Protein 1PIE (pdb70)

Radius of gyration: 21.14 Å; Cα contacts (8 Å, |Δi|>4): 834; chains: 1; bounding box: 65×51×49 Å

Sequence (388 aa):
TVLSALTEKFAEVFGDTKEVEYFFSPGRINLIGEHTDYNGGYVFPASITIGTTGLARLREDKKVKLYSENFPKLGVIEFDLDEVEKKDGELWSNYVKGMIVMLKGAGYEIDKGFELLIKGEIPTASGLSSSASLELLVGVVLDDLFNLNVPRLELVQLGQKTENDYIGVNSGILDQFAIGFGEVKKAIELDCNTLKYEMVPVELRDYDIVIMNTNKPRALTESKYNERFAETREALKRMQTRLDIQSLGELSNEEFDANTDLIGDETLIKRARHAVYENNRTKIAQKAFVAGNLTKFGELLNASHASLKDDYEVTGLELDTLAETAQKQAGVLGARMTGAGFGGCAIALVAHDNVSAFRKAVGQVYEEVVGYPASFYVAQIGSGSTKL

Organism: Lactococcus lactis subsp. lactis (strain IL1403) (NCBI:txid272623)

Foldseek 3Di:
DVVVVVQVVCCVLPNDQPPKFKWWFFFKWWLAQPPQQLQQFKTKMFTFPFAKMKIKAFDPAQKEWEDEPVCCVVRIDMDGVPCLQPDDPLDPCVLVSQLSVLCVVVVDDDHHYMYMYMYGRDDPFQLRDHQLRSNLRSLQVSCPRSVNVDDLVSSQVSSVCCVCVRSNADDGSVGSCNQSFFAFQWIWTARSNPRDIDTHGQDQDQWFKKKKALPDDDDPPDVLVVVLSVLQVLQQVLCVVVDDDPGLQVDALVRLVVPLVSPPDPLSSLSSSLNHVRRVLSVVLVVCSVVVVLQVNQVSQQVNAVSCVPRSNFADPSQCLQQVQLQVDDQWSGKGAIHRHNGRMIITTGRNVCVVVSQVSSQVSSCVRVVDGMDMDTTGGRGHIHRD

Nearest PDB structures (foldseek):
  1pie-assembly1_A  TM=1.003E+00  e=3.499E-80  Lactococcus lactis
  2dej-assembly1_A  TM=9.533E-01  e=2.138E-37  Pyrococcus horikoshii
  6q8z-assembly2_B  TM=9.290E-01  e=1.355E-34  Homo sapiens
  6zgz-assembly1_A  TM=9.356E-01  e=1.164E-33  Homo sapiens
  2a2d-assembly1_A  TM=8.570E-01  e=1.349E-29  Homo sapiens

Secondary structure (DSSP, 8-state):
-HHHHHHHHHHHHHS---S-EEEEEEEEEEEE--S-TTTT-EEEEEEEEEEEEEEEEE-SSSEEEEEETT-GGG--EEEETT-TTS--TT-THHHHHHHHHHHHHTT----S-EEEEEEE-S-TTSSS-HHHHHHHHHHHHHHHHTT----HHHHHHHHHHIIIIII-----SHHHHHHHH-BTTEEEEEETTT--EEEEE---TTEEEEEEE------TT-HHHHHHHHHHHHHHHHHHHH---SSGGG--HHHHHHTGGGT--HHHHHHHHHHHHHHHHHHHHHHHHHHT-HHHHHHHHHHHHHHHHHTS----HHHHHHHHHHHHSTTEEEEEE-SS-SSSEEEEEEEGGGHHHHHHHHHHHHHHHHSS--EEEE--B---SB--

CATH classification: 3.30.230.10 (+1 more: 3.30.70.890)

Structure (mmCIF, N/CA/C/O backbone):
data_1PIE
#
_entry.id   1PIE
#
_cell.length_a   143.400
_cell.length_b   143.400
_cell.length_c   143.400
_cell.angle_alpha   90.00
_cell.angle_beta   90.00
_cell.angle_gamma   90.00
#
_symmetry.space_group_name_H-M   'I 2 3'
#
loop_
_entity.id
_entity.type
_entity.pdbx_description
1 polymer Galactokinase
2 non-polymer alpha-D-galactopyranose
3 non-polymer 'PHOSPHATE ION'
4 water water
#
loop_
_atom_site.group_PDB
_atom_site.id
_atom_site.type_symbol
_atom_site.label_atom_id
_atom_site.label_alt_id
_atom_site.label_comp_id
_atom_site.label_asym_id
_atom_site.label_entity_id
_atom_site.label_seq_id
_atom_site.pdbx_PDB_ins_code
_atom_site.Cartn_x
_atom_site.Cartn_y
_atom_site.Cartn_z
_atom_site.occupancy
_atom_site.B_iso_or_equiv
_atom_site.auth_seq_id
_atom_site.auth_comp_id
_atom_site.auth_asym_id
_atom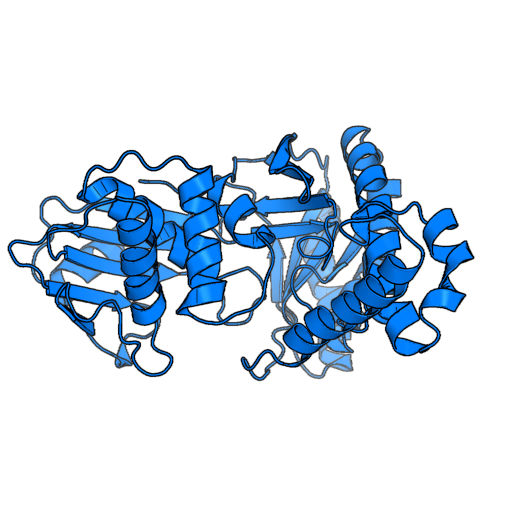_site.auth_atom_id
_atom_site.pdbx_PDB_model_num
ATOM 1 N N . THR A 1 29 ? 84.874 28.044 58.742 1.00 76.86 9 THR A N 1
ATOM 2 C CA . THR A 1 29 ? 84.741 26.782 59.453 1.00 85.74 9 THR A CA 1
ATOM 3 C C . THR A 1 29 ? 85.522 26.853 60.746 1.00 100.00 9 THR A C 1
ATOM 4 O O . THR A 1 29 ? 85.007 27.154 61.826 1.00 93.98 9 THR A O 1
ATOM 8 N N . VAL A 1 30 ? 86.806 26.588 60.598 1.00 100.00 10 VAL A N 1
ATOM 9 C CA . VAL A 1 30 ? 87.705 26.635 61.724 1.00 97.75 10 VAL A CA 1
ATOM 10 C C . VAL A 1 30 ? 87.301 27.736 62.673 1.00 75.33 10 VAL A C 1
ATOM 11 O O . VAL A 1 30 ? 87.220 27.546 63.878 1.00 59.26 10 VAL A O 1
ATOM 15 N N . LEU A 1 31 ? 87.088 28.920 62.120 1.00 45.09 11 LEU A N 1
ATOM 16 C CA . LEU A 1 31 ? 86.714 30.002 62.987 1.00 52.44 11 LEU A CA 1
ATOM 17 C C . LEU A 1 31 ? 85.459 29.654 63.724 1.00 55.67 11 LEU A C 1
ATOM 18 O O . LEU A 1 31 ? 85.371 29.701 64.948 1.00 56.98 11 LEU A O 1
ATOM 23 N N . SER A 1 32 ? 84.482 29.277 62.945 1.00 62.17 12 SER A N 1
ATOM 24 C CA . SER A 1 32 ? 83.245 28.884 63.529 1.00 65.40 12 SER A CA 1
ATOM 25 C C . SER A 1 32 ? 83.595 28.054 64.724 1.00 60.40 12 SER A C 1
ATOM 26 O O . SER A 1 32 ? 83.085 28.246 65.825 1.00 46.49 12 SER A O 1
ATOM 29 N N . ALA A 1 33 ? 84.491 27.112 64.475 1.00 69.80 13 ALA A N 1
ATOM 30 C CA . ALA A 1 33 ? 84.916 26.250 65.560 1.00 75.74 13 ALA A CA 1
ATOM 31 C C . ALA A 1 33 ? 85.441 27.112 66.718 1.00 75.58 13 ALA A C 1
ATOM 32 O O . ALA A 1 33 ? 84.895 27.135 67.813 1.00 62.29 13 ALA A O 1
ATOM 34 N N . LEU A 1 34 ? 86.495 27.860 66.438 1.00 72.05 14 LEU A N 1
ATOM 35 C CA . LEU A 1 34 ? 87.121 28.737 67.386 1.00 61.81 14 LEU A CA 1
ATOM 36 C C . LEU A 1 34 ? 86.130 29.611 68.065 1.00 47.34 14 LEU A C 1
ATOM 37 O O . LEU A 1 34 ? 86.112 29.752 69.291 1.00 46.16 14 LEU A O 1
ATOM 42 N N . THR A 1 35 ? 85.376 30.234 67.194 1.00 47.61 15 THR A N 1
ATOM 43 C CA . THR A 1 35 ? 84.317 31.154 67.531 1.00 55.73 15 THR A CA 1
ATOM 44 C C . THR A 1 35 ? 83.363 30.573 68.593 1.00 74.81 15 THR A C 1
ATOM 45 O O . THR A 1 35 ? 83.042 31.175 69.620 1.00 62.60 15 THR A O 1
ATOM 49 N N . GLU A 1 36 ? 82.892 29.365 68.328 1.00 82.11 16 GLU A N 1
ATOM 50 C CA . GLU A 1 36 ? 81.977 28.720 69.240 1.00 85.78 16 GLU A CA 1
ATOM 51 C C . GLU A 1 36 ? 82.699 28.222 70.463 1.00 94.34 16 GLU A C 1
ATOM 52 O O . GLU A 1 36 ? 82.086 27.928 71.483 1.00 96.37 16 GLU A O 1
ATOM 54 N N . LYS A 1 37 ? 84.007 28.112 70.330 1.00 100.00 17 LYS A N 1
ATOM 55 C CA . LYS A 1 37 ? 84.846 27.612 71.409 1.00 99.96 17 LYS A CA 1
ATOM 56 C C . LYS A 1 37 ? 85.179 28.690 72.408 1.00 76.25 17 LYS A C 1
ATOM 57 O O . LYS A 1 37 ? 85.671 28.391 73.493 1.00 48.23 17 LYS A O 1
ATOM 59 N N . PHE A 1 38 ? 84.889 29.917 71.976 1.00 75.35 18 PHE A N 1
ATOM 60 C CA . PHE A 1 38 ? 85.114 31.135 72.713 1.00 74.17 18 PHE A CA 1
ATOM 61 C C . PHE A 1 38 ? 84.007 31.459 73.713 1.00 81.25 18 PHE A C 1
ATOM 62 O O . PHE A 1 38 ? 84.215 31.815 74.886 1.00 58.17 18 PHE A O 1
ATOM 70 N N . ALA A 1 39 ? 82.782 31.384 73.237 1.00 94.47 19 ALA A N 1
ATOM 71 C CA . ALA A 1 39 ? 81.733 31.655 74.172 1.00 84.53 19 ALA A CA 1
ATOM 72 C C . ALA A 1 39 ? 81.880 30.623 75.272 1.00 70.49 19 ALA A C 1
ATOM 73 O O . ALA A 1 39 ? 81.974 30.949 76.433 1.00 66.67 19 ALA A O 1
ATOM 75 N N . GLU A 1 40 ? 81.990 29.353 74.909 1.00 83.63 20 GLU A N 1
ATOM 76 C CA . GLU A 1 40 ? 82.164 28.330 75.938 1.00 88.42 20 GLU A CA 1
ATOM 77 C C . GLU A 1 40 ? 83.145 28.779 77.019 1.00 100.00 20 GLU A C 1
ATOM 78 O O . GLU A 1 40 ? 82.742 29.198 78.107 1.00 100.00 20 GLU A O 1
ATOM 80 N N . VAL A 1 41 ? 84.435 28.702 76.690 1.00 100.00 21 VAL A N 1
ATOM 81 C CA . VAL A 1 41 ? 85.535 29.068 77.581 1.00 82.57 21 VAL A CA 1
ATOM 82 C C . VAL A 1 41 ? 85.351 30.432 78.259 1.00 78.68 21 VAL A C 1
ATOM 83 O O . VAL A 1 41 ? 85.478 30.564 79.490 1.00 88.42 21 VAL A O 1
ATOM 87 N N . PHE A 1 42 ? 84.988 31.435 77.438 1.00 48.64 22 PHE A N 1
ATOM 88 C CA . PHE A 1 42 ? 84.871 32.809 77.869 1.00 64.74 22 PHE A CA 1
ATOM 89 C C . PHE A 1 42 ? 83.508 33.360 78.093 1.00 77.78 22 PHE A C 1
ATOM 90 O O . PHE A 1 42 ? 83.373 34.498 78.518 1.00 93.54 22 PHE A O 1
ATOM 98 N N . GLY A 1 43 ? 82.498 32.588 77.799 1.00 88.06 23 GLY A N 1
ATOM 99 C CA . GLY A 1 43 ? 81.139 33.053 77.998 1.00 91.08 23 GLY A CA 1
ATOM 100 C C . GLY A 1 43 ? 80.515 33.580 76.732 1.00 91.94 23 GLY A C 1
ATOM 101 O O . GLY A 1 43 ? 79.876 32.847 75.976 1.00 99.66 23 GLY A O 1
ATOM 102 N N . ASP A 1 44 ? 80.682 34.868 76.515 1.00 72.80 24 ASP A N 1
ATOM 103 C CA . ASP A 1 44 ? 80.099 35.438 75.332 1.00 73.31 24 ASP A CA 1
ATOM 104 C C . ASP A 1 44 ? 81.058 35.357 74.149 1.00 71.35 24 ASP A C 1
ATOM 105 O O . ASP A 1 44 ? 81.924 34.468 74.137 1.00 57.82 24 ASP A O 1
ATOM 110 N N . THR A 1 45 ? 80.833 36.264 73.187 1.00 84.25 25 THR A N 1
ATOM 111 C CA . THR A 1 45 ? 81.556 36.523 71.952 1.00 87.17 25 THR A CA 1
ATOM 112 C C . THR A 1 45 ? 81.166 37.904 71.412 1.00 84.73 25 THR A C 1
ATOM 113 O O . THR A 1 45 ? 80.624 38.025 70.319 1.00 100.00 25 THR A O 1
ATOM 117 N N . LYS A 1 46 ? 81.408 38.976 72.155 1.00 58.87 26 LYS A N 1
ATOM 118 C CA . LYS A 1 46 ? 81.004 40.262 71.621 1.00 64.22 26 LYS A CA 1
ATOM 119 C C . LYS A 1 46 ? 82.175 41.155 71.371 1.00 63.67 26 LYS A C 1
ATOM 120 O O . LYS A 1 46 ? 82.995 41.212 72.274 1.00 55.16 26 LYS A O 1
ATOM 122 N N . GLU A 1 47 ? 82.217 41.813 70.176 1.00 75.80 27 GLU A N 1
ATOM 123 C CA . GLU A 1 47 ? 83.273 42.765 69.755 1.00 79.01 27 GLU A CA 1
ATOM 124 C C . GLU A 1 47 ? 84.646 42.109 69.490 1.00 85.50 27 GLU A C 1
ATOM 125 O O . GLU A 1 47 ? 85.730 42.731 69.358 1.00 55.43 27 GLU A O 1
ATOM 131 N N . VAL A 1 48 ? 84.562 40.791 69.463 1.00 73.24 28 VAL A N 1
ATOM 132 C CA . VAL A 1 48 ? 85.692 39.935 69.283 1.00 50.73 28 VAL A CA 1
ATOM 133 C C . VAL A 1 48 ? 86.341 40.105 67.932 1.00 63.10 28 VAL A C 1
ATOM 134 O O . VAL A 1 48 ? 85.741 40.412 66.891 1.00 73.13 28 VAL A O 1
ATOM 138 N N . GLU A 1 49 ? 87.625 39.879 67.975 1.00 63.98 29 GLU A N 1
ATOM 139 C CA . GLU A 1 49 ? 88.413 39.996 66.800 1.00 41.43 29 GLU A CA 1
ATOM 140 C C . GLU A 1 49 ? 89.271 38.777 66.542 1.00 60.32 29 GLU A C 1
ATOM 141 O O . GLU A 1 49 ? 89.764 38.046 67.431 1.00 50.63 29 GLU A O 1
ATOM 147 N N . TYR A 1 50 ? 89.366 38.556 65.249 1.00 65.93 30 TYR A N 1
ATOM 148 C CA . TYR A 1 50 ? 90.073 37.438 64.691 1.00 57.20 30 TYR A CA 1
ATOM 149 C C . TYR A 1 50 ? 91.447 37.800 64.158 1.00 72.98 30 TYR A C 1
ATOM 150 O O . TYR A 1 50 ? 91.609 38.761 63.405 1.00 58.30 30 TYR A O 1
ATOM 159 N N . PHE A 1 51 ? 92.454 37.001 64.520 1.00 68.47 31 PHE A N 1
ATOM 160 C CA . PHE A 1 51 ? 93.798 37.251 64.024 1.00 36.97 31 PHE A CA 1
ATOM 161 C C . PHE A 1 51 ? 94.461 35.941 63.610 1.00 43.47 31 PHE A C 1
ATOM 162 O O . PHE A 1 51 ? 94.043 34.820 63.994 1.00 43.69 31 PHE A O 1
ATOM 170 N N . PHE A 1 52 ? 95.536 36.108 62.840 1.00 42.28 32 PHE A N 1
ATOM 171 C CA . PHE A 1 52 ? 96.330 34.987 62.391 1.00 37.89 32 PHE A CA 1
ATOM 172 C C . PHE A 1 52 ? 97.800 35.348 62.213 1.00 42.56 32 PHE A C 1
ATOM 173 O O . PHE A 1 52 ? 98.182 36.397 61.704 1.00 34.90 32 PHE A O 1
ATOM 181 N N . SER A 1 53 ? 98.641 34.431 62.615 1.00 43.03 33 SER A N 1
ATOM 182 C CA . SER A 1 53 ? 100.059 34.652 62.531 1.00 32.97 33 SER A CA 1
ATOM 183 C C . SER A 1 53 ? 100.634 33.319 62.159 1.00 24.78 33 SER A C 1
ATOM 184 O O . SER A 1 53 ? 100.453 32.290 62.833 1.00 42.46 33 SER A O 1
ATOM 187 N N . PRO A 1 54 ? 101.281 33.345 61.043 1.00 27.51 34 PRO A N 1
ATOM 188 C CA . PRO A 1 54 ? 101.873 32.141 60.450 1.00 33.58 34 PRO A CA 1
ATOM 189 C C . PRO A 1 54 ? 103.207 31.681 61.057 1.00 48.83 34 PRO A C 1
ATOM 190 O O . PRO A 1 54 ? 103.775 32.272 61.986 1.00 41.25 34 PRO A O 1
ATOM 194 N N . GLY A 1 55 ? 103.687 30.594 60.454 1.00 46.30 35 GLY A N 1
ATOM 195 C CA . GLY A 1 55 ? 104.934 29.894 60.712 1.00 30.21 35 GLY A CA 1
ATOM 196 C C . GLY A 1 55 ? 105.844 30.222 59.537 1.00 36.76 35 GLY A C 1
ATOM 197 O O . GLY A 1 55 ? 105.497 31.038 58.697 1.00 29.72 35 GLY A O 1
ATOM 198 N N . ARG A 1 56 ? 107.010 29.633 59.435 1.00 32.51 36 ARG A N 1
ATOM 199 C CA . ARG A 1 56 ? 107.864 30.021 58.338 1.00 26.64 36 ARG A CA 1
ATOM 200 C C . ARG A 1 56 ? 108.852 28.948 58.011 1.00 39.26 36 ARG A C 1
ATOM 201 O O . ARG A 1 56 ? 109.117 28.044 58.795 1.00 31.69 36 ARG A O 1
ATOM 209 N N . ILE A 1 57 ? 109.438 29.085 56.855 1.00 29.58 37 ILE A N 1
ATOM 210 C CA . ILE A 1 57 ? 110.490 28.204 56.455 1.00 24.24 37 ILE A CA 1
ATOM 211 C C . ILE A 1 57 ? 111.588 29.119 55.968 1.00 32.57 37 ILE A C 1
ATOM 212 O O . ILE A 1 57 ? 111.270 30.237 55.533 1.00 26.76 37 ILE A O 1
ATOM 217 N N . ASN A 1 58 ? 112.829 28.637 56.004 1.00 23.19 38 ASN A N 1
ATOM 218 C CA . ASN A 1 58 ? 113.961 29.382 55.477 1.00 24.86 38 ASN A CA 1
ATOM 219 C C . ASN A 1 58 ? 114.460 28.680 54.270 1.00 32.85 38 ASN A C 1
ATOM 220 O O . ASN A 1 58 ? 114.895 27.558 54.368 1.00 24.52 38 ASN A O 1
ATOM 225 N N . LEU A 1 59 ? 114.431 29.323 53.147 1.00 26.02 39 LEU A N 1
ATOM 226 C CA . LEU A 1 59 ? 114.853 28.607 51.980 1.00 25.93 39 LEU A CA 1
ATOM 227 C C . LEU A 1 59 ? 116.309 28.381 52.061 1.00 21.89 39 LEU A C 1
ATOM 228 O O . LEU A 1 59 ? 116.855 27.334 51.685 1.00 23.94 39 LEU A O 1
ATOM 233 N N . ILE A 1 60 ? 116.965 29.398 52.550 1.00 26.46 40 ILE A N 1
ATOM 234 C CA . ILE A 1 60 ? 118.404 29.248 52.622 1.00 29.17 40 ILE A CA 1
ATOM 235 C C . ILE A 1 60 ? 118.927 30.304 53.537 1.00 37.13 40 ILE A C 1
ATOM 236 O O . ILE A 1 60 ? 118.175 31.247 53.799 1.00 38.18 40 ILE A O 1
ATOM 241 N N . GLY A 1 61 ? 120.188 30.108 53.952 1.00 35.06 41 GLY A N 1
ATOM 242 C CA . GLY A 1 61 ? 120.907 30.990 54.871 1.00 39.36 41 GLY A CA 1
ATOM 243 C C . GLY A 1 61 ? 120.603 30.691 56.357 1.00 35.41 41 GLY A C 1
ATOM 244 O O . GLY A 1 61 ? 119.858 31.433 56.998 1.00 21.26 41 GLY A O 1
ATOM 245 N N . GLU A 1 62 ? 121.176 29.593 56.870 1.00 29.21 42 GLU A N 1
ATOM 246 C CA . GLU A 1 62 ? 120.968 29.059 58.210 1.00 31.79 42 GLU A CA 1
ATOM 247 C C . GLU A 1 62 ? 122.135 29.340 59.156 1.00 32.70 42 GLU A C 1
ATOM 248 O O . GLU A 1 62 ? 123.305 29.055 58.823 1.00 23.10 42 GLU A O 1
ATOM 254 N N . HIS A 1 63 ? 121.759 29.879 60.332 1.00 23.80 43 HIS A N 1
ATOM 255 C CA . HIS A 1 63 ? 122.650 30.268 61.417 1.00 27.81 43 HIS A CA 1
ATOM 256 C C . HIS A 1 63 ? 123.549 31.402 60.999 1.00 36.26 43 HIS A C 1
ATOM 257 O O . HIS A 1 63 ? 124.692 31.508 61.450 1.00 32.59 43 HIS A O 1
ATOM 264 N N . THR A 1 64 ? 123.006 32.239 60.117 1.00 34.10 44 THR A N 1
ATOM 265 C CA . THR A 1 64 ? 123.704 33.426 59.592 1.00 36.66 44 THR A CA 1
ATOM 266 C C . THR A 1 64 ? 123.172 34.693 60.275 1.00 27.00 44 THR A C 1
ATOM 267 O O . THR A 1 64 ? 123.851 35.690 60.481 1.00 26.18 44 THR A O 1
ATOM 271 N N . ASP A 1 65 ? 121.890 34.622 60.623 1.00 20.43 45 ASP A N 1
ATOM 272 C CA . ASP A 1 65 ? 121.150 35.746 61.171 1.00 28.51 45 ASP A CA 1
ATOM 273 C C . ASP A 1 65 ? 121.822 36.368 62.335 1.00 35.41 45 ASP A C 1
ATOM 274 O O . ASP A 1 65 ? 121.727 37.565 62.532 1.00 42.29 45 ASP A O 1
ATOM 279 N N . TYR A 1 66 ? 122.431 35.520 63.110 1.00 26.05 46 TYR A N 1
ATOM 280 C CA . TYR A 1 66 ? 123.103 36.011 64.255 1.00 40.52 46 TYR A CA 1
ATOM 281 C C . TYR A 1 66 ? 124.604 36.048 63.959 1.00 52.84 46 TYR A C 1
ATOM 282 O O . TYR A 1 66 ? 125.439 36.210 64.834 1.00 50.16 46 TYR A O 1
ATOM 291 N N . ASN A 1 67 ? 124.942 35.934 62.691 1.00 30.30 47 ASN A N 1
ATOM 292 C CA . ASN A 1 67 ? 126.328 36.042 62.309 1.00 25.83 47 ASN A CA 1
ATOM 293 C C . ASN A 1 67 ? 126.485 37.104 61.246 1.00 35.72 47 ASN A C 1
ATOM 294 O O . ASN A 1 67 ? 127.399 37.073 60.439 1.00 28.75 47 ASN A O 1
ATOM 299 N N . GLY A 1 68 ? 125.562 38.056 61.266 1.00 27.52 48 GLY A N 1
ATOM 300 C CA . GLY A 1 68 ? 125.536 39.175 60.345 1.00 21.55 48 GLY A CA 1
ATOM 301 C C . GLY A 1 68 ? 125.301 38.871 58.862 1.00 43.83 48 GLY A C 1
ATOM 302 O O . GLY A 1 68 ? 125.630 39.694 57.998 1.00 31.99 48 GLY A O 1
ATOM 303 N N . GLY A 1 69 ? 124.731 37.708 58.568 1.00 34.75 49 GLY A N 1
ATOM 304 C CA . GLY A 1 69 ? 124.490 37.259 57.196 1.00 25.69 49 GLY A CA 1
ATOM 305 C C . GLY A 1 69 ? 123.089 37.498 56.613 1.00 31.14 49 GLY A C 1
ATOM 306 O O . GLY A 1 69 ? 122.146 38.097 57.172 1.00 25.79 49 GLY A O 1
ATOM 307 N N . TYR A 1 70 ? 122.969 37.006 55.401 1.00 29.05 50 TYR A N 1
ATOM 308 C CA . TYR A 1 70 ? 121.731 37.094 54.663 1.00 45.18 50 TYR A CA 1
ATOM 309 C C . TYR A 1 70 ? 120.892 35.849 54.893 1.00 57.29 50 TYR A C 1
ATOM 310 O O . TYR A 1 70 ? 121.417 34.741 55.166 1.00 23.87 50 TYR A O 1
ATOM 319 N N . VAL A 1 71 ? 119.588 36.021 54.742 1.00 41.66 51 VAL A N 1
ATOM 320 C CA . VAL A 1 71 ? 118.681 34.897 54.908 1.00 39.06 51 VAL A CA 1
ATOM 321 C C . VAL A 1 71 ? 117.612 34.964 53.842 1.00 52.82 51 VAL A C 1
ATOM 322 O O . VAL A 1 71 ? 117.367 36.067 53.362 1.00 30.53 51 VAL A O 1
ATOM 326 N N . PHE A 1 72 ? 116.978 33.816 53.503 1.00 42.77 52 PHE A N 1
ATOM 327 C CA . PHE A 1 72 ? 115.973 33.706 52.445 1.00 29.08 52 PHE A CA 1
ATOM 328 C C . PHE A 1 72 ? 114.789 32.825 52.832 1.00 28.01 52 PHE A C 1
ATOM 329 O O . PHE A 1 72 ? 114.575 31.704 52.396 1.00 40.02 52 PHE A O 1
ATOM 337 N N . PRO A 1 73 ? 114.040 33.356 53.709 1.00 23.43 53 PRO A N 1
ATOM 338 C CA . PRO A 1 73 ? 112.926 32.658 54.306 1.00 28.16 53 PRO A CA 1
ATOM 339 C C . PRO A 1 73 ? 111.598 33.018 53.676 1.00 45.93 53 PRO A C 1
ATOM 340 O O . PRO A 1 73 ? 111.470 33.974 52.932 1.00 35.15 53 PRO A O 1
ATOM 344 N N . ALA A 1 74 ? 110.571 32.310 54.087 1.00 26.67 54 ALA A N 1
ATOM 345 C CA . ALA A 1 74 ? 109.237 32.583 53.616 1.00 38.90 54 ALA A CA 1
ATOM 346 C C . ALA A 1 74 ? 108.242 32.143 54.660 1.00 43.58 54 ALA A C 1
ATOM 347 O O . ALA A 1 74 ? 108.445 31.144 55.383 1.00 42.99 54 ALA A O 1
ATOM 349 N N . SER A 1 75 ? 107.161 32.892 54.732 1.00 30.28 55 SER A N 1
ATOM 350 C CA . SER A 1 75 ? 106.097 32.528 55.644 1.00 36.94 55 SER A CA 1
ATOM 351 C C . SER A 1 75 ? 105.203 31.422 55.016 1.00 47.91 55 SER A C 1
ATOM 352 O O . SER A 1 75 ? 104.920 31.520 53.835 1.00 48.87 55 SER A O 1
ATOM 355 N N . ILE A 1 76 ? 104.793 30.350 55.751 1.00 44.19 56 ILE A N 1
ATOM 356 C CA . ILE A 1 76 ? 103.881 29.306 55.228 1.00 35.95 56 ILE A CA 1
ATOM 357 C C . ILE A 1 76 ? 102.443 29.551 55.754 1.00 53.25 56 ILE A C 1
ATOM 358 O O . ILE A 1 76 ? 102.182 30.464 56.550 1.00 37.46 56 ILE A O 1
ATOM 363 N N . THR A 1 77 ? 101.484 28.738 55.334 1.00 34.05 57 THR A N 1
ATOM 364 C CA . THR A 1 77 ? 100.102 28.956 55.718 1.00 40.51 57 THR A CA 1
ATOM 365 C C . THR A 1 77 ? 99.745 28.487 57.105 1.00 49.08 57 THR A C 1
ATOM 366 O O . THR A 1 77 ? 98.838 29.033 57.758 1.00 43.47 57 THR A O 1
ATOM 370 N N . ILE A 1 78 ? 100.458 27.461 57.528 1.00 38.01 58 ILE A N 1
ATOM 371 C CA . ILE A 1 78 ? 100.284 26.858 58.848 1.00 36.81 58 ILE A CA 1
ATOM 372 C C . ILE A 1 78 ? 100.652 27.926 59.859 1.00 24.09 58 ILE A C 1
ATOM 373 O O . ILE A 1 78 ? 101.759 28.411 59.811 1.00 47.28 58 ILE A O 1
ATOM 378 N N . GLY A 1 79 ? 99.793 28.276 60.788 1.00 32.41 59 GLY A N 1
ATOM 379 C CA . GLY A 1 79 ? 100.205 29.270 61.705 1.00 20.24 59 GLY A CA 1
ATOM 380 C C . GLY A 1 79 ? 99.406 29.209 62.937 1.00 28.67 59 GLY A C 1
ATOM 381 O O . GLY A 1 79 ? 98.932 28.165 63.331 1.00 29.18 59 GLY A O 1
ATOM 382 N N . THR A 1 80 ? 99.249 30.380 63.495 1.00 30.90 60 THR A N 1
ATOM 383 C CA . THR A 1 80 ? 98.562 30.527 64.723 1.00 32.88 60 THR A CA 1
ATOM 384 C C . THR A 1 80 ? 97.431 31.496 64.647 1.00 38.53 60 THR A C 1
ATOM 385 O O . THR A 1 80 ? 97.546 32.611 64.161 1.00 41.62 60 THR A O 1
ATOM 389 N N . THR A 1 81 ? 96.315 31.072 65.185 1.00 29.58 61 THR A N 1
ATOM 390 C CA . THR A 1 81 ? 95.186 31.933 65.075 1.00 33.73 61 THR A CA 1
ATOM 391 C C . THR A 1 81 ? 94.621 32.413 66.381 1.00 47.37 61 THR A C 1
ATOM 392 O O . THR A 1 81 ? 94.498 31.676 67.377 1.00 44.02 61 THR A O 1
ATOM 396 N N . GLY A 1 82 ? 94.189 33.654 66.374 1.00 40.60 62 GLY A N 1
ATOM 397 C CA . GLY A 1 82 ? 93.655 34.099 67.627 1.00 42.17 62 GLY A CA 1
ATOM 398 C C . GLY A 1 82 ? 92.389 34.934 67.629 1.00 52.91 62 GLY A C 1
ATOM 399 O O . GLY A 1 82 ? 92.164 35.896 66.894 1.00 44.11 62 GLY A O 1
ATOM 400 N N . LEU A 1 83 ? 91.578 34.548 68.575 1.00 52.99 63 LEU A N 1
ATOM 401 C CA . LEU A 1 83 ? 90.346 35.197 68.843 1.00 52.50 63 LEU A CA 1
ATOM 402 C C . LEU A 1 83 ? 90.626 35.878 70.141 1.00 57.42 63 LEU A C 1
ATOM 403 O O . LEU A 1 83 ? 91.081 35.179 71.079 1.00 46.27 63 LEU A O 1
ATOM 408 N N . ALA A 1 84 ? 90.336 37.197 70.170 1.00 45.40 64 ALA A N 1
ATOM 409 C CA . ALA A 1 84 ? 90.527 38.002 71.364 1.00 52.67 64 ALA A CA 1
ATOM 410 C C . ALA A 1 84 ? 89.781 39.327 71.409 1.00 59.36 64 ALA A C 1
ATOM 411 O O . ALA A 1 84 ? 89.492 39.966 70.387 1.00 56.97 64 ALA A O 1
ATOM 413 N N . ARG A 1 85 ? 89.516 39.768 72.642 1.00 67.97 65 ARG A N 1
ATOM 414 C CA . ARG A 1 85 ? 88.869 41.053 72.881 1.00 75.30 65 ARG A CA 1
ATOM 415 C C . ARG A 1 85 ? 89.328 41.726 74.160 1.00 68.87 65 ARG A C 1
ATOM 416 O O . ARG A 1 85 ? 89.976 41.131 75.060 1.00 51.80 65 ARG A O 1
ATOM 424 N N . LEU A 1 86 ? 88.988 43.014 74.176 1.00 57.96 66 LEU A N 1
ATOM 425 C CA . LEU A 1 86 ? 89.352 43.860 75.281 1.00 66.03 66 LEU A CA 1
ATOM 426 C C . LEU A 1 86 ? 88.555 43.612 76.525 1.00 79.32 66 LEU A C 1
ATOM 427 O O . LEU A 1 86 ? 87.418 43.167 76.505 1.00 100.00 66 LEU A O 1
ATOM 432 N N . ARG A 1 87 ? 89.196 43.893 77.626 1.00 72.49 67 ARG A N 1
ATOM 433 C CA . ARG A 1 87 ? 88.540 43.685 78.867 1.00 69.05 67 ARG A CA 1
ATOM 434 C C . ARG A 1 87 ? 88.109 44.972 79.464 1.00 72.19 67 ARG A C 1
ATOM 435 O O . ARG A 1 87 ? 88.504 46.065 79.045 1.00 44.03 67 ARG A O 1
ATOM 443 N N . GLU A 1 88 ? 87.284 44.761 80.468 1.00 96.39 68 GLU A N 1
ATOM 444 C CA . GLU A 1 88 ? 86.721 45.804 81.281 1.00 100.00 68 GLU A CA 1
ATOM 445 C C . GLU A 1 88 ? 87.826 46.182 82.268 1.00 100.00 68 GLU A C 1
ATOM 446 O O . GLU A 1 88 ? 88.248 47.348 82.411 1.00 82.21 68 GLU A O 1
ATOM 452 N N . ASP A 1 89 ? 88.311 45.121 82.923 1.00 84.41 69 ASP A N 1
ATOM 453 C CA . ASP A 1 89 ? 89.365 45.196 83.910 1.00 74.80 69 ASP A CA 1
ATOM 454 C C . ASP A 1 89 ? 90.734 45.081 83.271 1.00 82.16 69 ASP A C 1
ATOM 455 O O . ASP A 1 89 ? 90.868 45.086 82.045 1.00 73.91 69 ASP A O 1
ATOM 460 N N . LYS A 1 90 ? 91.733 44.939 84.154 1.00 87.27 70 LYS A N 1
ATOM 461 C CA . LYS A 1 90 ? 93.155 44.816 83.825 1.00 85.52 70 LYS A CA 1
ATOM 462 C C . LYS A 1 90 ? 93.641 43.385 83.856 1.00 92.39 70 LYS A C 1
ATOM 463 O O . LYS A 1 90 ? 94.839 43.141 83.933 1.00 95.34 70 LYS A O 1
ATOM 469 N N . LYS A 1 91 ? 92.705 42.448 83.831 1.00 80.07 71 LYS A N 1
ATOM 470 C CA . LYS A 1 91 ? 93.046 41.048 83.868 1.00 72.76 71 LYS A CA 1
ATOM 471 C C . LYS A 1 91 ? 93.210 40.509 82.457 1.00 76.01 71 LYS A C 1
ATOM 472 O O . LYS A 1 91 ? 92.618 41.008 81.492 1.00 68.84 71 LYS A O 1
ATOM 478 N N . VAL A 1 92 ? 94.021 39.454 82.359 1.00 70.39 72 VAL A N 1
ATOM 479 C CA . VAL A 1 92 ? 94.308 38.773 81.101 1.00 73.14 72 VAL A CA 1
ATOM 480 C C . VAL A 1 92 ? 93.913 37.278 81.160 1.00 90.92 72 VAL A C 1
ATOM 481 O O . VAL A 1 92 ? 94.427 36.479 81.976 1.00 57.34 72 VAL A O 1
ATOM 485 N N . LYS A 1 93 ? 92.977 36.889 80.289 1.00 87.93 73 LYS A N 1
ATOM 486 C CA . LYS A 1 93 ? 92.538 35.508 80.262 1.00 74.83 73 LYS A CA 1
ATOM 487 C C . LYS A 1 93 ? 92.959 34.878 78.946 1.00 50.94 73 LYS A C 1
ATOM 488 O O . LYS A 1 93 ? 92.813 35.496 77.872 1.00 45.62 73 LYS A O 1
ATOM 494 N N 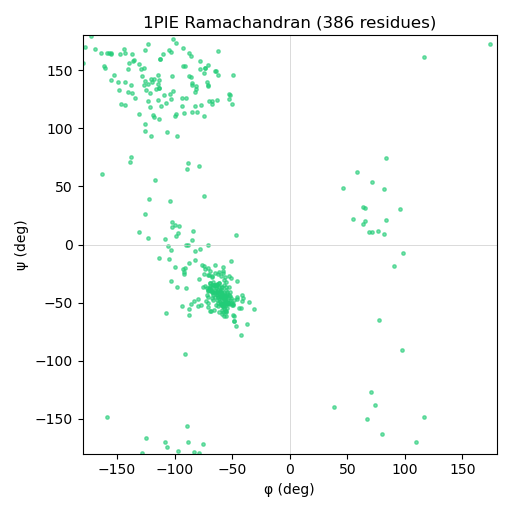. LEU A 1 94 ? 93.497 33.668 79.046 1.00 57.20 74 LEU A N 1
ATOM 495 C CA . LEU A 1 94 ? 93.989 32.956 77.885 1.00 77.21 74 LEU A CA 1
ATOM 496 C C . LEU A 1 94 ? 93.721 31.458 77.833 1.00 85.99 74 LEU A C 1
ATOM 497 O O . LEU A 1 94 ? 93.992 30.621 78.734 1.00 52.63 74 LEU A O 1
ATOM 502 N N . TYR A 1 95 ? 93.223 31.130 76.665 1.00 80.28 75 TYR A N 1
ATOM 503 C CA . TYR A 1 95 ? 92.921 29.771 76.401 1.00 83.90 75 TYR A CA 1
ATOM 504 C C . TYR A 1 95 ? 93.657 29.328 75.176 1.00 58.88 75 TYR A C 1
ATOM 505 O O . TYR A 1 95 ? 93.730 30.080 74.195 1.00 65.02 75 TYR A O 1
ATOM 514 N N . SER A 1 96 ? 94.183 28.107 75.280 1.00 44.85 76 SER A N 1
ATOM 515 C CA . SER A 1 96 ? 94.899 27.476 74.191 1.00 43.75 76 SER A CA 1
ATOM 516 C C . SER A 1 96 ? 94.339 26.096 73.841 1.00 56.47 76 SER A C 1
ATOM 517 O O . SER A 1 96 ? 94.539 25.087 74.518 1.00 62.61 76 SER A O 1
ATOM 520 N N . GLU A 1 97 ? 93.606 26.082 72.752 1.00 45.21 77 GLU A N 1
ATOM 521 C CA . GLU A 1 97 ? 92.973 24.915 72.234 1.00 44.32 77 GLU A CA 1
ATOM 522 C C . GLU A 1 97 ? 93.947 23.742 72.088 1.00 72.44 77 GLU A C 1
ATOM 523 O O . GLU A 1 97 ? 93.566 22.587 71.861 1.00 74.90 77 GLU A O 1
ATOM 529 N N . ASN A 1 98 ? 95.234 24.030 72.173 1.00 89.37 78 ASN A N 1
ATOM 530 C CA . ASN A 1 98 ? 96.250 22.997 71.977 1.00 90.14 78 ASN A CA 1
ATOM 531 C C . ASN A 1 98 ? 96.687 22.328 73.256 1.00 85.10 78 ASN A C 1
ATOM 532 O O . ASN A 1 98 ? 97.273 21.241 73.281 1.00 77.96 78 ASN A O 1
ATOM 537 N N . PHE A 1 99 ? 96.435 23.046 74.317 1.00 68.38 79 PHE A N 1
ATOM 538 C CA . PHE A 1 99 ? 96.753 22.578 75.622 1.00 68.94 79 PHE A CA 1
ATOM 539 C C . PHE A 1 99 ? 95.512 22.969 76.500 1.00 89.95 79 PHE A C 1
ATOM 540 O O . PHE A 1 99 ? 95.478 23.972 77.246 1.00 73.54 79 PHE A O 1
ATOM 548 N N . PRO A 1 100 ? 94.406 22.196 76.325 1.00 90.49 80 PRO A N 1
ATOM 549 C CA . PRO A 1 100 ? 93.126 22.423 77.010 1.00 86.33 80 PRO A CA 1
ATOM 550 C C . PRO A 1 100 ? 93.152 22.143 78.514 1.00 92.26 80 PRO A C 1
ATOM 551 O O . PRO A 1 100 ? 92.306 22.649 79.274 1.00 78.65 80 PRO A O 1
ATOM 555 N N . LYS A 1 101 ? 94.132 21.299 78.891 1.00 87.80 81 LYS A N 1
ATOM 556 C CA . LYS A 1 101 ? 94.437 20.796 80.233 1.00 77.26 81 LYS A CA 1
ATOM 557 C C . LYS A 1 101 ? 95.018 21.815 81.171 1.00 67.78 81 LYS A C 1
ATOM 558 O O . LYS A 1 101 ? 95.358 21.524 82.316 1.00 55.54 81 LYS A O 1
ATOM 564 N N . LEU A 1 102 ? 95.178 23.009 80.666 1.00 76.12 82 LEU A N 1
ATOM 565 C CA . LEU A 1 102 ? 95.678 24.060 81.503 1.00 67.51 82 LEU A CA 1
ATOM 566 C C . LEU A 1 102 ? 94.445 24.809 81.902 1.00 49.37 82 LEU A C 1
ATOM 567 O O . LEU A 1 102 ? 94.405 25.527 82.887 1.00 67.40 82 LEU A O 1
ATOM 572 N N . GLY A 1 103 ? 93.415 24.574 81.092 1.00 38.19 83 GLY A N 1
ATOM 573 C CA . GLY A 1 103 ? 92.187 25.270 81.319 1.00 43.03 83 GLY A CA 1
ATOM 574 C C . GLY A 1 103 ? 92.554 26.690 80.997 1.00 52.16 83 GLY A C 1
ATOM 575 O O . GLY A 1 103 ? 93.458 26.915 80.171 1.00 58.67 83 GLY A O 1
ATOM 576 N N . VAL A 1 104 ? 91.889 27.633 81.643 1.00 68.73 84 VAL A N 1
ATOM 577 C CA . VAL A 1 104 ? 92.187 29.031 81.405 1.00 72.76 84 VAL A CA 1
ATOM 578 C C . VAL A 1 104 ? 93.301 29.552 82.277 1.00 86.55 84 VAL A C 1
ATOM 579 O O . VAL A 1 104 ? 93.441 29.171 83.432 1.00 88.16 84 VAL A O 1
ATOM 583 N N . ILE A 1 105 ? 94.074 30.455 81.695 1.00 79.13 85 ILE A N 1
ATOM 584 C CA . ILE A 1 105 ? 95.159 31.110 82.370 1.00 57.35 85 ILE A CA 1
ATOM 585 C C . ILE A 1 105 ? 94.811 32.591 82.503 1.00 57.30 85 ILE A C 1
ATOM 586 O O . ILE A 1 105 ? 94.198 33.211 81.616 1.00 67.57 85 ILE A O 1
ATOM 591 N N . GLU A 1 106 ? 95.172 33.155 83.647 1.00 56.68 86 GLU A N 1
ATOM 592 C CA . GLU A 1 106 ? 94.976 34.567 83.937 1.00 65.06 86 GLU A CA 1
ATOM 593 C C . GLU A 1 106 ? 96.122 35.129 84.761 1.00 72.12 86 GLU A C 1
ATOM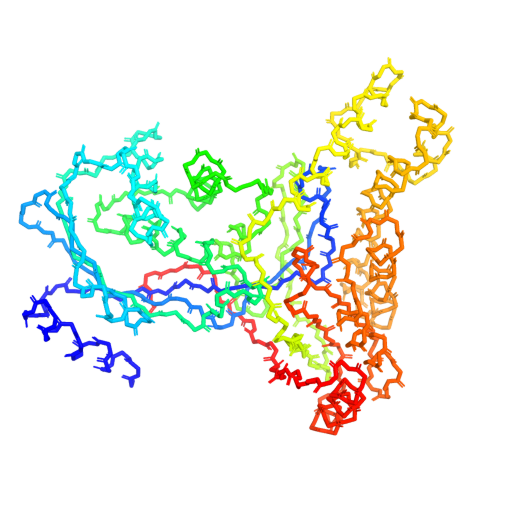 594 O O . GLU A 1 106 ? 96.977 34.399 85.279 1.00 85.19 86 GLU A O 1
ATOM 600 N N . PHE A 1 107 ? 96.130 36.447 84.846 1.00 53.16 87 PHE A N 1
ATOM 601 C CA . PHE A 1 107 ? 97.142 37.212 85.541 1.00 49.97 87 PHE A CA 1
ATOM 602 C C . PHE A 1 107 ? 96.699 38.645 85.350 1.00 53.79 87 PHE A C 1
ATOM 603 O O . PHE A 1 107 ? 95.963 38.932 84.408 1.00 69.83 87 PHE A O 1
ATOM 611 N N . ASP A 1 108 ? 97.081 39.576 86.192 1.00 43.11 88 ASP A N 1
ATOM 612 C CA . ASP A 1 108 ? 96.628 40.883 85.797 1.00 68.83 88 ASP A CA 1
ATOM 613 C C . ASP A 1 108 ? 97.804 41.599 85.207 1.00 63.73 88 ASP A C 1
ATOM 614 O O . ASP A 1 108 ? 98.970 41.200 85.390 1.00 56.06 88 ASP A O 1
ATOM 619 N N . LEU A 1 109 ? 97.463 42.673 84.535 1.00 41.01 89 LEU A N 1
ATOM 620 C CA . LEU A 1 109 ? 98.368 43.531 83.853 1.00 47.71 89 LEU A CA 1
ATOM 621 C C . LEU A 1 109 ? 99.587 43.910 84.662 1.00 73.23 89 LEU A C 1
ATOM 622 O O . LEU A 1 109 ? 100.341 44.771 84.214 1.00 83.66 89 LEU A O 1
ATOM 627 N N . ASP A 1 110 ? 99.796 43.306 85.836 1.00 52.14 90 ASP A N 1
ATOM 628 C CA . ASP A 1 110 ? 100.963 43.687 86.594 1.00 63.15 90 ASP A CA 1
ATOM 629 C C . ASP A 1 110 ? 101.906 42.571 86.945 1.00 67.92 90 ASP A C 1
ATOM 630 O O . ASP A 1 110 ? 102.879 42.745 87.694 1.00 69.21 90 ASP A O 1
ATOM 635 N N . GLU A 1 111 ? 101.612 41.414 86.432 1.00 56.68 91 GLU A N 1
ATOM 636 C CA . GLU A 1 111 ? 102.535 40.356 86.689 1.00 75.10 91 GLU A CA 1
ATOM 637 C C . GLU A 1 111 ? 103.283 40.036 85.405 1.00 66.74 91 GLU A C 1
ATOM 638 O O . GLU A 1 111 ? 104.097 39.092 85.337 1.00 58.12 91 GLU A O 1
ATOM 644 N N . VAL A 1 112 ? 102.995 40.851 84.382 1.00 55.30 92 VAL A N 1
ATOM 645 C CA . VAL A 1 112 ? 103.641 40.628 83.100 1.00 50.23 92 VAL A CA 1
ATOM 646 C C . VAL A 1 112 ? 105.139 40.381 83.218 1.00 45.50 92 VAL A C 1
ATOM 647 O O . VAL A 1 112 ? 105.729 39.610 82.466 1.00 55.89 92 VAL A O 1
ATOM 651 N N . GLU A 1 113 ? 105.750 40.992 84.211 1.00 45.69 93 GLU A N 1
ATOM 652 C CA . GLU A 1 113 ? 107.170 40.820 84.394 1.00 41.81 93 GLU A CA 1
ATOM 653 C C . GLU A 1 113 ? 107.633 39.489 84.958 1.00 48.98 93 GLU A C 1
ATOM 654 O O . GLU A 1 113 ? 108.780 39.100 84.728 1.00 53.81 93 GLU A O 1
ATOM 660 N N . LYS A 1 114 ? 106.782 38.788 85.706 1.00 40.06 94 LYS A N 1
ATOM 661 C CA . LYS A 1 114 ? 107.227 37.538 86.287 1.00 45.54 94 LYS A CA 1
ATOM 662 C C . LYS A 1 114 ? 106.800 36.280 85.537 1.00 54.27 94 LYS A C 1
ATOM 663 O O . LYS A 1 114 ? 105.666 35.843 85.534 1.00 54.64 94 LYS A O 1
ATOM 669 N N . LYS A 1 115 ? 107.726 35.623 84.933 1.00 43.52 95 LYS A N 1
ATOM 670 C CA . LYS A 1 115 ? 107.288 34.436 84.294 1.00 52.94 95 LYS A CA 1
ATOM 671 C C . LYS A 1 115 ? 106.726 33.409 85.275 1.00 54.27 95 LYS A C 1
ATOM 672 O O . LYS A 1 115 ? 106.901 33.528 86.497 1.00 46.27 95 LYS A O 1
ATOM 678 N N . ASP A 1 116 ? 106.058 32.419 84.647 1.00 53.88 96 ASP A N 1
ATOM 679 C CA . ASP A 1 116 ? 105.388 31.240 85.201 1.00 41.17 96 ASP A CA 1
ATOM 680 C C . ASP A 1 116 ? 105.894 30.004 84.549 1.00 40.12 96 ASP A C 1
ATOM 681 O O . ASP A 1 116 ? 105.495 29.594 83.448 1.00 39.67 96 ASP A O 1
ATOM 686 N N . GLY A 1 117 ? 106.810 29.400 85.251 1.00 30.75 97 GLY A N 1
ATOM 687 C CA . GLY A 1 117 ? 107.413 28.193 84.724 1.00 48.21 97 GLY A CA 1
ATOM 688 C C . GLY A 1 117 ? 107.615 28.341 83.234 1.00 55.37 97 GLY A C 1
ATOM 689 O O . GLY A 1 117 ? 107.997 29.406 82.798 1.00 66.32 97 GLY A O 1
ATOM 690 N N . GLU A 1 118 ? 107.359 27.292 82.464 1.00 44.70 98 GLU A N 1
ATOM 691 C CA . GLU A 1 118 ? 107.494 27.335 81.028 1.00 28.65 98 GLU A CA 1
ATOM 692 C C . GLU A 1 118 ? 106.129 27.434 80.344 1.00 41.20 98 GLU A C 1
ATOM 693 O O . GLU A 1 118 ? 105.866 26.873 79.274 1.00 58.08 98 GLU A O 1
ATOM 699 N N . LEU A 1 119 ? 105.239 28.183 80.956 1.00 36.31 99 LEU A N 1
ATOM 700 C CA . LEU A 1 119 ? 103.935 28.340 80.344 1.00 36.67 99 LEU A CA 1
ATOM 701 C C . LEU A 1 119 ? 103.909 29.299 79.208 1.00 48.05 99 LEU A C 1
ATOM 702 O O . LEU A 1 119 ? 104.640 30.277 79.217 1.00 63.39 99 LEU A O 1
ATOM 707 N N . TRP A 1 120 ? 102.969 29.019 78.295 1.00 58.84 100 TRP A N 1
ATOM 708 C CA . TRP A 1 120 ? 102.627 29.776 77.066 1.00 44.34 100 TRP A CA 1
ATOM 709 C C . TRP A 1 120 ? 102.284 31.242 77.296 1.00 44.63 100 TRP A C 1
ATOM 710 O O . TRP A 1 120 ? 102.500 32.097 76.436 1.00 59.52 100 TRP A O 1
ATOM 721 N N . SER A 1 121 ? 101.695 31.532 78.449 1.00 40.96 101 SER A N 1
ATOM 722 C CA . SER A 1 121 ? 101.309 32.900 78.770 1.00 45.09 101 SER A CA 1
ATOM 723 C C . SER A 1 121 ? 102.556 33.766 78.889 1.00 28.24 101 SER A C 1
ATOM 724 O O . SER A 1 121 ? 102.464 35.002 78.876 1.00 38.53 101 SER A O 1
ATOM 727 N N . ASN A 1 122 ? 103.715 33.087 79.052 1.00 36.09 102 ASN A N 1
ATOM 728 C CA . ASN A 1 122 ? 104.991 33.773 79.180 1.00 40.33 102 ASN A CA 1
ATOM 729 C C . ASN A 1 122 ? 105.281 34.653 77.986 1.00 37.89 102 ASN A C 1
ATOM 730 O O . ASN A 1 122 ? 105.634 35.838 78.091 1.00 36.14 102 ASN A O 1
ATOM 735 N N . TYR A 1 123 ? 105.003 34.078 76.827 1.00 48.75 103 TYR A N 1
ATOM 736 C CA . TYR A 1 123 ? 105.113 34.788 75.565 1.00 36.91 103 TYR A CA 1
ATOM 737 C C . TYR A 1 123 ? 104.131 35.918 75.539 1.00 29.89 103 TYR A C 1
ATOM 738 O O . TYR A 1 123 ? 104.364 37.005 74.969 1.00 44.16 103 TYR A O 1
ATOM 747 N N . VAL A 1 124 ? 102.987 35.676 76.151 1.00 43.28 104 VAL A N 1
ATOM 748 C CA . VAL A 1 124 ? 102.069 36.781 76.153 1.00 35.02 104 VAL A CA 1
ATOM 749 C C . VAL A 1 124 ? 102.529 37.906 77.094 1.00 47.19 104 VAL A C 1
ATOM 750 O O . VAL A 1 124 ? 102.388 39.080 76.746 1.00 45.56 104 VAL A O 1
ATOM 754 N N . LYS A 1 125 ? 103.115 37.544 78.269 1.00 39.85 105 LYS A N 1
ATOM 755 C CA . LYS A 1 125 ? 103.620 38.513 79.257 1.00 47.25 105 LYS A CA 1
ATOM 756 C C . LYS A 1 125 ? 104.744 39.372 78.704 1.00 33.94 105 LYS A C 1
ATOM 757 O O . LYS A 1 125 ? 104.728 40.602 78.800 1.00 32.58 105 LYS A O 1
ATOM 763 N N . GLY A 1 126 ? 105.723 38.665 78.127 1.00 27.67 106 GLY A N 1
ATOM 764 C CA . GLY A 1 126 ? 106.918 39.282 77.567 1.00 41.19 106 GLY A CA 1
ATOM 765 C C . GLY A 1 126 ? 106.610 40.330 76.516 1.00 43.14 106 GLY A C 1
ATOM 766 O O . GLY A 1 126 ? 107.129 41.459 76.465 1.00 42.78 106 GLY A O 1
ATOM 767 N N . MET A 1 127 ? 105.740 39.935 75.634 1.00 39.97 107 MET A N 1
ATOM 768 C CA . MET A 1 127 ? 105.353 40.859 74.614 1.00 41.14 107 MET A CA 1
ATOM 769 C C . MET A 1 127 ? 104.800 42.147 75.259 1.00 45.80 107 MET A C 1
ATOM 770 O O . MET A 1 127 ? 105.075 43.296 74.860 1.00 36.03 107 MET A O 1
ATOM 775 N N . ILE A 1 128 ? 103.982 41.951 76.284 1.00 39.44 108 ILE A N 1
ATOM 776 C CA . ILE A 1 128 ? 103.421 43.080 76.957 1.00 34.95 108 ILE A CA 1
ATOM 777 C C . ILE A 1 128 ? 104.545 43.907 77.525 1.00 40.97 108 ILE A C 1
ATOM 778 O O . ILE A 1 128 ? 104.651 45.123 77.339 1.00 34.41 108 ILE A O 1
ATOM 783 N N . VAL A 1 129 ? 105.420 43.186 78.211 1.00 54.82 109 VAL A N 1
ATOM 784 C CA . VAL A 1 129 ? 106.598 43.790 78.797 1.00 39.87 109 VAL A CA 1
ATOM 785 C C . VAL A 1 129 ? 107.393 44.516 77.726 1.00 46.42 109 VAL A C 1
ATOM 786 O O . VAL A 1 129 ? 107.616 45.706 77.842 1.00 49.10 109 VAL A O 1
ATOM 790 N N . MET A 1 130 ? 107.808 43.823 76.658 1.00 37.29 110 MET A N 1
ATOM 791 C CA . MET A 1 130 ? 108.540 44.522 75.607 1.00 38.08 110 MET A CA 1
ATOM 792 C C . MET A 1 130 ? 107.759 45.700 75.028 1.00 42.89 110 MET A C 1
ATOM 793 O O . MET A 1 130 ? 108.324 46.786 74.812 1.00 30.19 110 MET A O 1
ATOM 798 N N . LEU A 1 131 ? 106.474 45.468 74.728 1.00 35.06 111 LEU A N 1
ATOM 799 C CA . LEU A 1 131 ? 105.627 46.473 74.123 1.00 52.16 111 LEU A CA 1
ATOM 800 C C . LEU A 1 131 ? 105.623 47.798 74.883 1.00 59.94 111 LEU A C 1
ATOM 801 O O . LEU A 1 131 ? 105.821 48.911 74.338 1.00 43.02 111 LEU A O 1
ATOM 806 N N . LYS A 1 132 ? 105.377 47.654 76.176 1.00 41.48 112 LYS A N 1
ATOM 807 C CA . LYS A 1 132 ? 105.365 48.791 77.068 1.00 42.14 112 LYS A CA 1
ATOM 808 C C . LYS A 1 132 ? 106.721 49.511 77.079 1.00 65.00 112 LYS A C 1
ATOM 809 O O . LYS A 1 132 ? 106.809 50.755 77.087 1.00 52.08 112 LYS A O 1
ATOM 815 N N . GLY A 1 133 ? 107.786 48.701 77.151 1.00 49.37 113 GLY A N 1
ATOM 816 C CA . GLY A 1 133 ? 109.148 49.194 77.227 1.00 41.59 113 GLY A CA 1
ATOM 817 C C . GLY A 1 133 ? 109.543 50.088 76.070 1.00 48.96 113 GLY A C 1
ATOM 818 O O . GLY A 1 133 ? 110.519 50.834 76.167 1.00 42.01 113 GLY A O 1
ATOM 819 N N . ALA A 1 134 ? 108.792 49.990 74.976 1.00 45.40 114 ALA A N 1
ATOM 820 C CA . ALA A 1 134 ? 109.058 50.762 73.773 1.00 50.91 114 ALA A CA 1
ATOM 821 C C . ALA A 1 134 ? 108.214 52.012 73.687 1.00 51.62 114 ALA A C 1
ATOM 822 O O . ALA A 1 134 ? 108.151 52.703 72.644 1.00 52.14 114 ALA A O 1
ATOM 824 N N . GLY A 1 135 ? 107.566 52.236 74.822 1.00 46.69 115 GLY A N 1
ATOM 825 C CA . GLY A 1 135 ? 106.685 53.348 75.074 1.00 48.47 115 GLY A CA 1
ATOM 826 C C . GLY A 1 135 ? 105.229 52.983 74.893 1.00 74.67 115 GLY A C 1
ATOM 827 O O . GLY A 1 135 ? 104.324 53.756 75.184 1.00 87.69 115 GLY A O 1
ATOM 828 N N . TYR A 1 136 ? 104.963 51.799 74.400 1.00 61.76 116 TYR A N 1
ATOM 829 C CA . TYR A 1 136 ? 103.571 51.536 74.227 1.00 53.46 116 TYR A CA 1
ATOM 830 C C . TYR A 1 136 ? 102.819 51.256 75.515 1.00 62.99 116 TYR A C 1
ATOM 831 O O . TYR A 1 136 ? 103.377 50.713 76.465 1.00 79.73 116 TYR A O 1
ATOM 840 N N . GLU A 1 137 ? 101.543 51.647 75.567 1.00 79.49 117 GLU A N 1
ATOM 841 C CA . GLU A 1 137 ? 100.797 51.396 76.786 1.00 90.87 117 GLU A CA 1
ATOM 842 C C . GLU A 1 137 ? 99.576 50.499 76.746 1.00 83.57 117 GLU A C 1
ATOM 843 O O . GLU A 1 137 ? 98.533 50.861 76.228 1.00 85.97 117 GLU A O 1
ATOM 849 N N . ILE A 1 138 ? 99.754 49.329 77.356 1.00 64.54 118 ILE A N 1
ATOM 850 C CA . ILE A 1 138 ? 98.741 48.322 77.537 1.00 67.53 118 ILE A CA 1
ATOM 851 C C . ILE A 1 138 ? 98.198 48.492 78.945 1.00 96.11 118 ILE A C 1
ATOM 852 O O . ILE A 1 138 ? 98.765 48.015 79.942 1.00 91.56 118 ILE A O 1
ATOM 857 N N . ASP A 1 139 ? 97.121 49.264 78.976 1.00 100.00 119 ASP A N 1
ATOM 858 C CA . ASP A 1 139 ? 96.400 49.674 80.156 1.00 91.32 119 ASP A CA 1
ATOM 859 C C . ASP A 1 139 ? 95.254 48.749 80.587 1.00 99.40 119 ASP A C 1
ATOM 860 O O . ASP A 1 139 ? 94.804 48.792 81.730 1.00 100.00 119 ASP A O 1
ATOM 865 N N . LYS A 1 140 ? 94.734 47.906 79.710 1.00 84.76 120 LYS A N 1
ATOM 866 C CA . LYS A 1 140 ? 93.644 47.075 80.164 1.00 72.74 120 LYS A CA 1
ATOM 867 C C . LYS A 1 140 ? 93.893 45.620 80.006 1.00 67.21 120 LYS A C 1
ATOM 868 O O . LYS A 1 140 ? 94.851 45.175 79.402 1.00 64.39 120 LYS A O 1
ATOM 874 N N . GLY A 1 141 ? 92.953 44.898 80.562 1.00 65.20 121 GLY A N 1
ATOM 875 C CA . GLY A 1 141 ? 92.965 43.478 80.482 1.00 53.35 121 GLY A CA 1
ATOM 876 C C . GLY A 1 141 ? 92.342 43.138 79.149 1.00 56.89 121 GLY A C 1
ATOM 877 O O . GLY A 1 141 ? 91.999 44.048 78.387 1.00 47.87 121 GLY A O 1
ATOM 878 N N . PHE A 1 142 ? 92.214 41.842 78.873 1.00 45.11 122 PHE A N 1
ATOM 879 C CA . PHE A 1 142 ? 91.665 41.386 77.612 1.00 53.30 122 PHE A CA 1
ATOM 880 C C . PHE A 1 142 ? 91.593 39.893 77.622 1.00 65.71 122 PHE A C 1
ATOM 881 O O . PHE A 1 142 ? 92.181 39.232 78.517 1.00 53.62 122 PHE A O 1
ATOM 889 N N . GLU A 1 143 ? 90.899 39.389 76.591 1.00 51.93 123 GLU A N 1
ATOM 890 C CA . GLU A 1 143 ? 90.765 37.958 76.493 1.00 64.85 123 GLU A CA 1
ATOM 891 C C . GLU A 1 143 ? 91.463 37.412 75.292 1.00 54.33 123 GLU A C 1
ATOM 892 O O . GLU A 1 143 ? 91.448 38.046 74.250 1.00 49.15 123 GLU A O 1
ATOM 898 N N . LEU A 1 144 ? 92.014 36.217 75.425 1.00 48.66 124 LEU A N 1
ATOM 899 C CA . LEU A 1 144 ? 92.680 35.655 74.299 1.00 43.22 124 LEU A CA 1
ATOM 900 C C . LEU A 1 144 ? 92.609 34.155 74.157 1.00 49.08 124 LEU A C 1
ATOM 901 O O . LEU A 1 144 ? 93.091 33.389 75.015 1.00 49.69 124 LEU A O 1
ATOM 906 N N . LEU A 1 145 ? 92.048 33.765 73.014 1.00 39.51 125 LEU A N 1
ATOM 907 C CA . LEU A 1 145 ? 91.951 32.370 72.644 1.00 52.37 125 LEU A CA 1
ATOM 908 C C . LEU A 1 145 ? 92.818 32.123 71.443 1.00 46.81 125 LEU A C 1
ATOM 909 O O . LEU A 1 145 ? 92.720 32.852 70.464 1.00 38.48 125 LEU A O 1
ATOM 914 N N . ILE A 1 146 ? 93.586 31.053 71.478 1.00 44.38 126 ILE A N 1
ATOM 915 C CA . ILE A 1 146 ? 94.446 30.733 70.369 1.00 52.03 126 ILE A CA 1
ATOM 916 C C . ILE A 1 146 ? 94.380 29.262 70.036 1.00 48.87 126 ILE A C 1
ATOM 917 O O . ILE A 1 146 ? 94.025 28.449 70.876 1.00 47.54 126 ILE A O 1
ATOM 922 N N . LYS A 1 147 ? 94.763 28.988 68.789 1.00 54.23 127 LYS A N 1
ATOM 923 C CA . LYS A 1 147 ? 94.925 27.690 68.154 1.00 49.96 127 LYS A CA 1
ATOM 924 C C . LYS A 1 147 ? 96.059 27.847 67.129 1.00 48.72 127 LYS A C 1
ATOM 925 O O . LYS A 1 147 ? 96.098 28.838 66.369 1.00 51.53 127 LYS A O 1
ATOM 931 N N . GLY A 1 148 ? 96.994 26.883 67.158 1.00 39.69 128 GLY A N 1
ATOM 932 C CA . GLY A 1 148 ? 98.166 26.922 66.305 1.00 65.35 128 GLY A CA 1
ATOM 933 C C . GLY A 1 148 ? 98.456 25.597 65.639 1.00 68.59 128 GLY A C 1
ATOM 934 O O . GLY A 1 148 ? 98.564 24.541 66.283 1.00 55.44 128 GLY A O 1
ATOM 935 N N . GLU A 1 149 ? 98.562 25.704 64.323 1.00 45.20 129 GLU A N 1
ATOM 936 C CA . GLU A 1 149 ? 98.785 24.558 63.530 1.00 39.68 129 GLU A CA 1
ATOM 937 C C . GLU A 1 149 ? 100.252 24.251 63.548 1.00 49.45 129 GLU A C 1
ATOM 938 O O . GLU A 1 149 ? 100.659 23.216 63.066 1.00 44.57 129 GLU A O 1
ATOM 944 N N . ILE A 1 150 ? 101.047 25.120 64.157 1.00 45.86 130 ILE A N 1
ATOM 945 C CA . ILE A 1 150 ? 102.459 24.827 64.203 1.00 35.61 130 ILE A CA 1
ATOM 946 C C . ILE A 1 150 ? 102.973 23.924 65.319 1.00 48.78 130 ILE A C 1
ATOM 947 O O . ILE A 1 150 ? 103.041 24.278 66.531 1.00 40.87 130 ILE A O 1
ATOM 952 N N . PRO A 1 151 ? 103.435 22.764 64.838 1.00 54.04 131 PRO A N 1
ATOM 953 C CA . PRO A 1 151 ? 103.982 21.719 65.678 1.00 47.82 131 PRO A CA 1
ATOM 954 C C . PRO A 1 151 ? 105.100 22.163 66.637 1.00 70.68 131 PRO A C 1
ATOM 955 O O . PRO A 1 151 ? 106.115 22.740 66.262 1.00 68.04 131 PRO A O 1
ATOM 959 N N . THR A 1 152 ? 104.866 21.878 67.908 1.00 61.66 132 THR A N 1
ATOM 960 C CA . THR A 1 152 ? 105.734 22.197 69.010 1.00 55.04 132 THR A CA 1
ATOM 961 C C . THR A 1 152 ? 107.209 22.208 68.638 1.00 63.65 132 THR A C 1
ATOM 962 O O . THR A 1 152 ? 107.948 23.186 68.873 1.00 77.68 132 THR A O 1
ATOM 966 N N . ALA A 1 153 ? 107.675 21.100 68.079 1.00 36.87 133 ALA A N 1
ATOM 967 C CA . ALA A 1 153 ? 109.096 21.120 67.806 1.00 43.71 133 ALA A CA 1
ATOM 968 C C . ALA A 1 153 ? 109.401 20.888 66.359 1.00 65.23 133 ALA A C 1
ATOM 969 O O . ALA A 1 153 ? 110.338 20.194 66.039 1.00 58.93 133 ALA A O 1
ATOM 971 N N . SER A 1 154 ? 108.600 21.458 65.494 1.00 49.12 134 SER A N 1
ATOM 972 C CA . SER A 1 154 ? 108.776 21.357 64.075 1.00 34.33 134 SER A CA 1
ATOM 973 C C . SER A 1 154 ? 109.934 22.210 63.595 1.00 36.09 134 SER A C 1
ATOM 974 O O . SER A 1 154 ? 110.424 22.006 62.486 1.00 37.40 134 SER A O 1
ATOM 977 N N . GLY A 1 155 ? 110.345 23.221 64.356 1.00 30.40 135 GLY A N 1
ATOM 978 C CA . GLY A 1 155 ? 111.426 24.017 63.813 1.00 27.94 135 GLY A CA 1
ATOM 979 C C . GLY A 1 155 ? 110.865 25.033 62.832 1.00 32.52 135 GLY A C 1
ATOM 980 O O . GLY A 1 155 ? 111.615 25.739 62.140 1.00 42.18 135 GLY A O 1
ATOM 981 N N . LEU A 1 156 ? 109.522 25.108 62.820 1.00 21.44 136 LEU A N 1
ATOM 982 C CA . LEU A 1 156 ? 108.811 26.043 61.963 1.00 23.81 136 LEU A CA 1
ATOM 983 C C . LEU A 1 156 ? 108.421 27.327 62.639 1.00 40.31 136 LEU A C 1
ATOM 984 O O . LEU A 1 156 ? 107.535 28.068 62.156 1.00 29.97 136 LEU A O 1
ATOM 989 N N . SER A 1 157 ? 109.056 27.564 63.774 1.00 32.93 137 SER A N 1
ATOM 990 C CA . SER A 1 157 ? 108.845 28.815 64.472 1.00 31.20 137 SER A CA 1
ATOM 991 C C . SER A 1 157 ? 107.511 29.081 65.175 1.00 35.99 137 SER A C 1
ATOM 992 O O . SER A 1 157 ? 106.935 30.169 64.973 1.00 34.27 137 SER A O 1
ATOM 995 N N . SER A 1 158 ? 107.080 28.156 66.067 1.00 38.39 138 SER A N 1
ATOM 996 C CA . SER A 1 158 ? 105.863 28.331 66.900 1.00 39.98 138 SER A CA 1
ATOM 997 C C . SER A 1 158 ? 105.934 29.579 67.836 1.00 33.28 138 SER A C 1
ATOM 998 O O . SER A 1 158 ? 104.955 3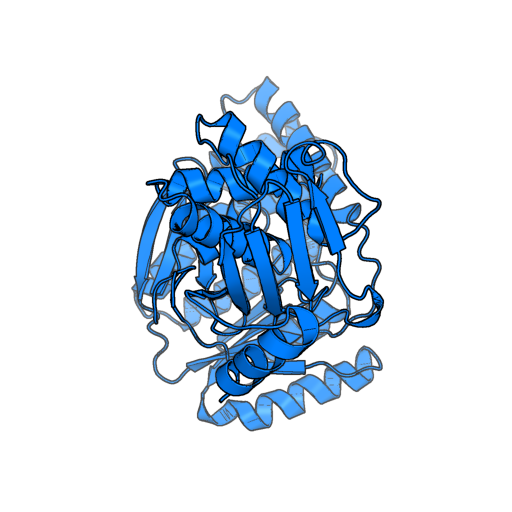0.308 68.023 1.00 33.23 138 SER A O 1
ATOM 1001 N N . SER A 1 159 ? 107.121 29.834 68.440 1.00 28.25 139 SER A N 1
ATOM 1002 C CA . SER A 1 159 ? 107.311 30.948 69.394 1.00 42.13 139 SER A CA 1
ATOM 1003 C C . SER A 1 159 ? 107.057 32.286 68.760 1.00 32.00 139 SER A C 1
ATOM 1004 O O . SER A 1 159 ? 106.169 33.048 69.183 1.00 38.38 139 SER A O 1
ATOM 1007 N N . ALA A 1 160 ? 107.847 32.520 67.705 1.00 44.52 140 ALA A N 1
ATOM 1008 C CA . ALA A 1 160 ? 107.750 33.714 66.861 1.00 34.31 140 ALA A CA 1
ATOM 1009 C C . ALA A 1 160 ? 106.325 33.913 66.317 1.00 34.17 140 ALA A C 1
ATOM 1010 O O . ALA A 1 160 ? 105.814 35.031 66.309 1.00 38.66 140 ALA A O 1
ATOM 1012 N N . SER A 1 161 ? 105.644 32.833 65.863 1.00 40.54 141 SER A N 1
ATOM 1013 C CA . SER A 1 161 ? 104.271 33.014 65.370 1.00 41.91 141 SER A CA 1
ATOM 1014 C C . SER A 1 161 ? 103.418 33.696 66.418 1.00 26.82 141 SER A C 1
ATOM 1015 O O . SER A 1 161 ? 102.715 34.660 66.152 1.00 37.30 141 SER A O 1
ATOM 1018 N N . LEU A 1 162 ? 103.517 33.138 67.622 1.00 38.35 142 LEU A N 1
ATOM 1019 C CA . LEU A 1 162 ? 102.765 33.566 68.801 1.00 38.96 142 LEU A CA 1
ATOM 1020 C C . LEU A 1 162 ? 103.103 34.959 69.261 1.00 31.38 142 LEU A C 1
ATOM 1021 O O . LEU A 1 162 ? 102.206 35.775 69.619 1.00 35.78 142 LEU A O 1
ATOM 1026 N N . GLU A 1 163 ? 104.424 35.188 69.290 1.00 33.60 143 GLU A N 1
ATOM 1027 C CA . GLU A 1 163 ? 104.880 36.504 69.716 1.00 37.67 143 GLU A CA 1
ATOM 1028 C C . GLU A 1 163 ? 104.257 37.523 68.786 1.00 34.43 143 GLU A C 1
ATOM 1029 O O . GLU A 1 163 ? 103.703 38.571 69.166 1.00 43.45 143 GLU A O 1
ATOM 1035 N N . LEU A 1 164 ? 104.337 37.171 67.512 1.00 37.48 144 LEU A N 1
ATOM 1036 C CA . LEU A 1 164 ? 103.778 38.056 66.533 1.00 39.98 144 LEU A CA 1
ATOM 1037 C C . LEU A 1 164 ? 102.250 38.135 66.633 1.00 52.35 144 LEU A C 1
ATOM 1038 O O . LEU A 1 164 ? 101.639 39.190 66.506 1.00 42.83 144 LEU A O 1
ATOM 1043 N N . LEU A 1 165 ? 101.617 37.018 66.953 1.00 42.87 145 LEU A N 1
ATOM 1044 C CA . LEU A 1 165 ? 100.184 37.057 67.082 1.00 31.38 145 LEU A CA 1
ATOM 1045 C C . LEU A 1 165 ? 99.859 38.082 68.100 1.00 29.83 145 LEU A C 1
ATOM 1046 O O . LEU A 1 165 ? 99.016 38.926 67.890 1.00 32.89 145 LEU A O 1
ATOM 1051 N N . VAL A 1 166 ? 100.571 38.008 69.228 1.00 43.28 146 VAL A N 1
ATOM 1052 C CA . VAL A 1 166 ? 100.307 38.928 70.312 1.00 34.47 146 VAL A CA 1
ATOM 1053 C C . VAL A 1 166 ? 100.574 40.315 69.915 1.00 36.52 146 VAL A C 1
ATOM 1054 O O . VAL A 1 166 ? 99.871 41.259 70.250 1.00 38.72 146 VAL A O 1
ATOM 1058 N N . GLY A 1 167 ? 101.653 40.383 69.195 1.00 31.38 147 GLY A N 1
ATOM 1059 C CA . GLY A 1 167 ? 102.092 41.647 68.702 1.00 25.51 147 GLY A CA 1
ATOM 1060 C C . GLY A 1 167 ? 100.922 42.347 68.065 1.00 44.66 147 GLY A C 1
ATOM 1061 O O . GLY A 1 167 ? 100.476 43.356 68.581 1.00 42.52 147 GLY A O 1
ATOM 1062 N N . VAL A 1 168 ? 100.409 41.780 66.960 1.00 45.95 148 VAL A N 1
ATOM 1063 C CA . VAL A 1 168 ? 99.292 42.375 66.220 1.00 44.76 148 VAL A CA 1
ATOM 1064 C C . VAL A 1 168 ? 98.012 42.489 67.037 1.00 64.13 148 VAL A C 1
ATOM 1065 O O . VAL A 1 168 ? 97.203 43.423 66.908 1.00 42.35 148 VAL A O 1
ATOM 1069 N N . VAL A 1 169 ? 97.813 41.535 67.912 1.00 45.45 149 VAL A N 1
ATOM 1070 C CA . VAL A 1 169 ? 96.637 41.672 68.709 1.00 42.94 149 VAL A CA 1
ATOM 1071 C C . VAL A 1 169 ? 96.771 42.898 69.608 1.00 40.24 149 VAL A C 1
ATOM 1072 O O . VAL A 1 169 ? 95.974 43.829 69.607 1.00 45.96 149 VAL A O 1
ATOM 1076 N N . LEU A 1 170 ? 97.822 42.929 70.394 1.00 37.63 150 LEU A N 1
ATOM 1077 C CA . LEU A 1 170 ? 97.977 44.098 71.232 1.00 47.79 150 LEU A CA 1
ATOM 1078 C C . LEU A 1 170 ? 97.882 45.335 70.382 1.00 47.52 150 LEU A C 1
ATOM 1079 O O . LEU A 1 170 ? 97.147 46.258 70.710 1.00 49.42 150 LEU A O 1
ATOM 1084 N N . ASP A 1 171 ? 98.619 45.311 69.272 1.00 54.31 151 ASP A N 1
ATOM 1085 C CA . ASP A 1 171 ? 98.670 46.408 68.307 1.00 59.72 151 ASP A CA 1
ATOM 1086 C C . ASP A 1 171 ? 97.283 46.802 67.866 1.00 61.02 151 ASP A C 1
ATOM 1087 O O . ASP A 1 171 ? 97.051 47.938 67.453 1.00 61.49 151 ASP A O 1
ATOM 1092 N N . ASP A 1 172 ? 96.355 45.856 67.925 1.00 67.63 152 ASP A N 1
ATOM 1093 C CA . ASP A 1 172 ? 95.021 46.218 67.489 1.00 69.63 152 ASP A CA 1
ATOM 1094 C C . ASP A 1 172 ? 94.115 46.676 68.608 1.00 64.84 152 ASP A C 1
ATOM 1095 O O . ASP A 1 172 ? 93.520 47.754 68.538 1.00 53.88 152 ASP A O 1
ATOM 1100 N N . LEU A 1 173 ? 94.006 45.871 69.644 1.00 49.57 153 LEU A N 1
ATOM 1101 C CA . LEU A 1 173 ? 93.117 46.272 70.711 1.00 59.06 153 LEU A CA 1
ATOM 1102 C C . LEU A 1 173 ? 93.428 47.621 71.325 1.00 56.86 153 LEU A C 1
ATOM 1103 O O . LEU A 1 173 ? 92.568 48.498 71.480 1.00 77.70 153 LEU A O 1
ATOM 1108 N N . PHE A 1 174 ? 94.675 47.781 71.689 1.00 61.38 154 PHE A N 1
ATOM 1109 C CA . PHE A 1 174 ? 95.091 49.013 72.315 1.00 47.82 154 PHE A CA 1
ATOM 1110 C C . PHE A 1 174 ? 95.421 50.079 71.306 1.00 52.77 154 PHE A C 1
ATOM 1111 O O . PHE A 1 174 ? 95.965 51.129 71.627 1.00 59.70 154 PHE A O 1
ATOM 1119 N N . ASN A 1 175 ? 95.040 49.796 70.075 1.00 51.24 155 ASN A N 1
ATOM 1120 C CA . ASN A 1 175 ? 95.222 50.738 68.984 1.00 55.94 155 ASN A CA 1
ATOM 1121 C C . ASN A 1 175 ? 96.598 51.344 68.985 1.00 71.78 155 ASN A C 1
ATOM 1122 O O . ASN A 1 175 ? 96.788 52.555 68.840 1.00 61.85 155 ASN A O 1
ATOM 1130 N N . LEU A 1 176 ? 97.595 50.508 69.094 1.00 83.49 156 LEU A N 1
ATOM 1131 C CA . LEU A 1 176 ? 98.903 51.093 68.994 1.00 79.27 156 LEU A CA 1
ATOM 1132 C C . LEU A 1 176 ? 99.192 51.136 67.511 1.00 95.06 156 LEU A C 1
ATOM 1133 O O . LEU A 1 176 ? 98.527 50.440 66.718 1.00 97.07 156 LEU A O 1
ATOM 1138 N N . ASN A 1 177 ? 100.162 51.950 67.124 1.00 80.52 157 ASN A N 1
ATOM 1139 C CA . ASN A 1 177 ? 100.497 51.980 65.724 1.00 86.67 157 ASN A CA 1
ATOM 1140 C C . ASN A 1 177 ? 101.928 51.500 65.560 1.00 87.83 157 ASN A C 1
ATOM 1141 O O . ASN A 1 177 ? 102.808 52.193 65.038 1.00 80.87 157 ASN A O 1
ATOM 1146 N N . VAL A 1 178 ? 102.138 50.280 66.089 1.00 71.41 158 VAL A N 1
ATOM 1147 C CA . VAL A 1 178 ? 103.431 49.649 66.061 1.00 48.70 158 VAL A CA 1
ATOM 1148 C C . VAL A 1 178 ? 103.847 49.295 64.678 1.00 49.93 158 VAL A C 1
ATOM 1149 O O . VAL A 1 178 ? 103.186 48.577 63.936 1.00 65.62 158 VAL A O 1
ATOM 1153 N N . PRO A 1 179 ? 104.984 49.819 64.361 1.00 48.16 159 PRO A N 1
ATOM 1154 C CA . PRO A 1 179 ? 105.549 49.594 63.073 1.00 50.37 159 PRO A CA 1
ATOM 1155 C C . PRO A 1 179 ? 105.989 48.159 63.041 1.00 54.71 159 PRO A C 1
ATOM 1156 O O . PRO A 1 179 ? 106.515 47.575 64.004 1.00 52.51 159 PRO A O 1
ATOM 1160 N N . ARG A 1 180 ? 105.690 47.573 61.927 1.00 41.26 160 ARG A N 1
ATOM 1161 C CA . ARG A 1 180 ? 106.005 46.195 61.755 1.00 45.22 160 ARG A CA 1
ATOM 1162 C C . ARG A 1 180 ? 107.399 45.805 62.278 1.00 44.83 160 ARG A C 1
ATOM 1163 O O . ARG A 1 180 ? 107.525 44.902 63.105 1.00 46.64 160 ARG A O 1
ATOM 1171 N N . LEU A 1 181 ? 108.434 46.498 61.806 1.00 31.99 161 LEU A N 1
ATOM 1172 C CA . LEU A 1 181 ? 109.822 46.256 62.220 1.00 45.11 161 LEU A CA 1
ATOM 1173 C C . LEU A 1 181 ? 110.023 46.219 63.731 1.00 43.97 161 LEU A C 1
ATOM 1174 O O . LEU A 1 181 ? 110.600 45.273 64.269 1.00 40.38 161 LEU A O 1
ATOM 1179 N N . GLU A 1 182 ? 109.535 47.254 64.401 1.00 36.83 162 GLU A N 1
ATOM 1180 C CA . GLU A 1 182 ? 109.623 47.309 65.844 1.00 38.96 162 GLU A CA 1
ATOM 1181 C C . GLU A 1 182 ? 108.877 46.109 66.379 1.00 43.01 162 GLU A C 1
ATOM 1182 O O . GLU A 1 182 ? 109.329 45.306 67.173 1.00 39.15 162 GLU A O 1
ATOM 1188 N N . LEU A 1 183 ? 107.664 45.990 65.903 1.00 36.68 163 LEU A N 1
ATOM 1189 C CA . LEU A 1 183 ? 106.864 44.889 66.320 1.00 29.47 163 LEU A CA 1
ATOM 1190 C C . LEU A 1 183 ? 107.706 43.624 66.251 1.00 37.45 163 LEU A C 1
ATOM 1191 O O . LEU A 1 183 ? 107.765 42.785 67.136 1.00 36.97 163 LEU A O 1
ATOM 1196 N N . VAL A 1 184 ? 108.406 43.506 65.155 1.00 31.35 164 VAL A N 1
ATOM 1197 C CA . VAL A 1 184 ? 109.255 42.362 64.924 1.00 35.32 164 VAL A CA 1
ATOM 1198 C C . VAL A 1 184 ? 110.468 42.265 65.866 1.00 41.66 164 VAL A C 1
ATOM 1199 O O . VAL A 1 184 ? 110.895 41.200 66.358 1.00 26.71 164 VAL A O 1
ATOM 1203 N N . GLN A 1 185 ? 111.079 43.402 66.086 1.00 41.35 165 GLN A N 1
ATOM 1204 C CA . GLN A 1 185 ? 112.243 43.424 66.948 1.00 40.02 165 GLN A CA 1
ATOM 1205 C C . GLN A 1 185 ? 111.864 43.195 68.381 1.00 37.82 165 GLN A C 1
ATOM 1206 O O . GLN A 1 185 ? 112.644 42.676 69.182 1.00 41.78 165 GLN A O 1
ATOM 1212 N N . LEU A 1 186 ? 110.613 43.558 68.668 1.00 40.70 166 LEU A N 1
ATOM 1213 C CA . LEU A 1 186 ? 110.052 43.380 69.993 1.00 46.60 166 LEU A CA 1
ATOM 1214 C C . LEU A 1 186 ? 109.800 41.894 70.250 1.00 50.13 166 LEU A C 1
ATOM 1215 O O . LEU A 1 186 ? 110.103 41.366 71.334 1.00 37.31 166 LEU A O 1
ATOM 1220 N N . GLY A 1 187 ? 109.245 41.222 69.221 1.00 30.14 167 GLY A N 1
ATOM 1221 C CA . GLY A 1 187 ? 108.999 39.794 69.324 1.00 26.25 167 GLY A CA 1
ATOM 1222 C C . GLY A 1 187 ? 110.332 39.086 69.453 1.00 38.29 167 GLY A C 1
ATOM 1223 O O . GLY A 1 187 ? 110.474 38.118 70.189 1.00 63.70 167 GLY A O 1
ATOM 1224 N N . GLN A 1 188 ? 111.349 39.562 68.742 1.00 43.33 168 GLN A N 1
ATOM 1225 C CA . GLN A 1 188 ? 112.625 38.894 68.872 1.00 22.88 168 GLN A CA 1
ATOM 1226 C C . GLN A 1 188 ? 113.153 39.162 70.278 1.00 34.59 168 GLN A C 1
ATOM 1227 O O . GLN A 1 188 ? 113.695 38.277 70.951 1.00 40.28 168 GLN A O 1
ATOM 1233 N N . LYS A 1 189 ? 112.947 40.412 70.743 1.00 32.26 169 LYS A N 1
ATOM 1234 C CA . LYS A 1 189 ? 113.374 40.808 72.079 1.00 31.86 16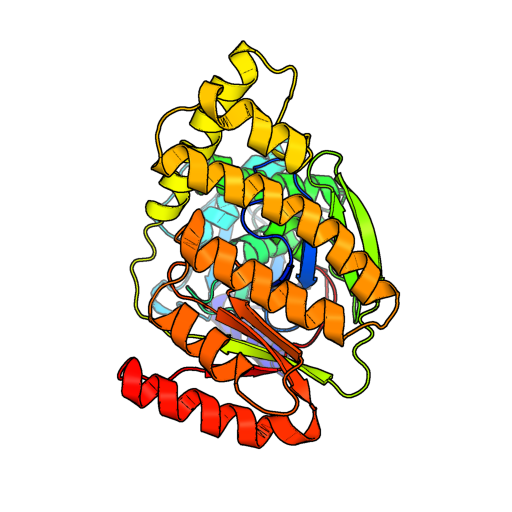9 LYS A CA 1
ATOM 1235 C C . LYS A 1 189 ? 112.752 39.958 73.207 1.00 40.90 169 LYS A C 1
ATOM 1236 O O . LYS A 1 189 ? 113.355 39.648 74.224 1.00 33.30 169 LYS A O 1
ATOM 1242 N N . THR A 1 190 ? 111.510 39.575 73.039 1.00 35.28 170 THR A N 1
ATOM 1243 C CA . THR A 1 190 ? 110.821 38.771 74.013 1.00 21.21 170 THR A CA 1
ATOM 1244 C C . THR A 1 190 ? 111.418 37.383 74.094 1.00 36.39 170 THR A C 1
ATOM 1245 O O . THR A 1 190 ? 111.644 36.792 75.156 1.00 35.89 170 THR A O 1
ATOM 1249 N N . GLU A 1 191 ? 111.617 36.848 72.904 1.00 26.67 171 GLU A N 1
ATOM 1250 C CA . GLU A 1 191 ? 112.148 35.527 72.777 1.00 24.17 171 GLU A CA 1
ATOM 1251 C C . GLU A 1 191 ? 113.455 35.435 73.546 1.00 41.37 171 GLU A C 1
ATOM 1252 O O . GLU A 1 191 ? 113.727 34.600 74.402 1.00 41.13 171 GLU A O 1
ATOM 1258 N N . ASN A 1 192 ? 114.265 36.368 73.146 1.00 32.60 172 ASN A N 1
ATOM 1259 C CA . ASN A 1 192 ? 115.618 36.574 73.578 1.00 37.07 172 ASN A CA 1
ATOM 1260 C C . ASN A 1 192 ? 115.784 37.044 75.011 1.00 64.68 172 ASN A C 1
ATOM 1261 O O . ASN A 1 192 ? 116.552 36.474 75.793 1.00 61.64 172 ASN A O 1
ATOM 1266 N N . ASP A 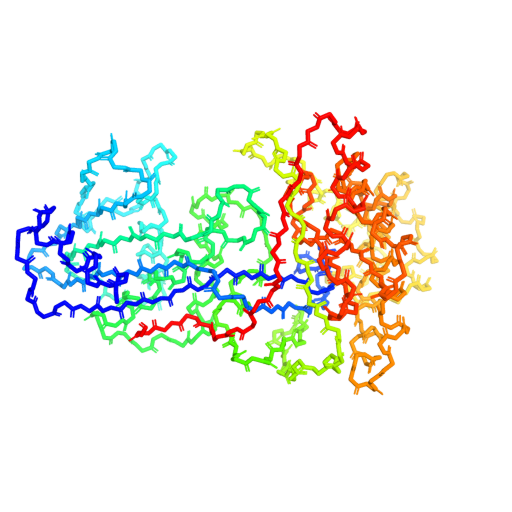1 193 ? 115.139 38.181 75.289 1.00 50.44 173 ASP A N 1
ATOM 1267 C CA . ASP A 1 193 ? 115.250 38.834 76.567 1.00 43.99 173 ASP A CA 1
ATOM 1268 C C . ASP A 1 193 ? 114.388 38.217 77.631 1.00 43.81 173 ASP A C 1
ATOM 1269 O O . ASP A 1 193 ? 114.899 37.979 78.711 1.00 40.97 173 ASP A O 1
ATOM 1274 N N . TYR A 1 194 ? 113.113 37.952 77.311 1.00 41.78 174 TYR A N 1
ATOM 1275 C CA . TYR A 1 194 ? 112.169 37.382 78.261 1.00 32.62 174 TYR A CA 1
ATOM 1276 C C . TYR A 1 194 ? 112.132 35.861 78.344 1.00 38.92 174 TYR A C 1
ATOM 1277 O O . TYR A 1 194 ? 112.355 35.278 79.408 1.00 38.46 174 TYR A O 1
ATOM 1286 N N . ILE A 1 195 ? 111.804 35.237 77.231 1.00 34.14 175 ILE A N 1
ATOM 1287 C CA . ILE A 1 195 ? 111.663 33.807 77.194 1.00 32.40 175 ILE A CA 1
ATOM 1288 C C . ILE A 1 195 ? 113.007 33.241 77.507 1.00 35.56 175 ILE A C 1
ATOM 1289 O O . ILE A 1 195 ? 113.174 32.252 78.232 1.00 38.96 175 ILE A O 1
ATOM 1294 N N . GLY A 1 196 ? 113.980 33.902 76.916 1.00 31.99 176 GLY A N 1
ATOM 1295 C CA . GLY A 1 196 ? 115.364 33.500 77.126 1.00 37.69 176 GLY A CA 1
ATOM 1296 C C . GLY A 1 196 ? 115.953 32.582 76.071 1.00 58.17 176 GLY A C 1
ATOM 1297 O O . GLY A 1 196 ? 116.839 31.771 76.376 1.00 57.30 176 GLY A O 1
ATOM 1298 N N . VAL A 1 197 ? 115.474 32.732 74.832 1.00 78.09 177 VAL A N 1
ATOM 1299 C CA . VAL A 1 197 ? 115.968 31.894 73.756 1.00 67.22 177 VAL A CA 1
ATOM 1300 C C . VAL A 1 197 ? 116.859 32.633 72.801 1.00 39.94 177 VAL A C 1
ATOM 1301 O O . VAL A 1 197 ? 116.447 33.623 72.199 1.00 66.42 177 VAL A O 1
ATOM 1305 N N . ASN A 1 198 ? 118.080 32.161 72.649 1.00 48.66 178 ASN A N 1
ATOM 1306 C CA . ASN A 1 198 ? 118.977 32.851 71.758 1.00 52.68 178 ASN A CA 1
ATOM 1307 C C . ASN A 1 198 ? 118.648 32.727 70.292 1.00 67.69 178 ASN A C 1
ATOM 1308 O O . ASN A 1 198 ? 118.296 31.640 69.822 1.00 82.31 178 ASN A O 1
ATOM 1313 N N . SER A 1 199 ? 118.733 33.846 69.578 1.00 40.10 179 SER A N 1
ATOM 1314 C CA . SER A 1 199 ? 118.411 33.819 68.154 1.00 38.85 179 SER A CA 1
ATOM 1315 C C . SER A 1 199 ? 118.699 35.123 67.379 1.00 48.57 179 SER A C 1
ATOM 1316 O O . SER A 1 199 ? 119.164 36.139 67.890 1.00 54.45 179 SER A O 1
ATOM 1319 N N . GLY A 1 200 ? 118.419 35.095 66.093 1.00 41.04 180 GLY A N 1
ATOM 1320 C CA . GLY A 1 200 ? 118.572 36.281 65.297 1.00 34.17 180 GLY A CA 1
ATOM 1321 C C . GLY A 1 200 ? 117.133 36.718 64.986 1.00 42.05 180 GLY A C 1
ATOM 1322 O O . GLY A 1 200 ? 116.147 36.205 65.521 1.00 25.78 180 GLY A O 1
ATOM 1323 N N . ILE A 1 201 ? 116.975 37.666 64.100 1.00 32.27 181 ILE A N 1
ATOM 1324 C CA . ILE A 1 201 ? 115.646 38.123 63.804 1.00 32.84 181 ILE A CA 1
ATOM 1325 C C . ILE A 1 201 ? 114.952 37.261 62.744 1.00 33.58 181 ILE A C 1
ATOM 1326 O O . ILE A 1 201 ? 113.838 37.576 62.312 1.00 37.20 181 ILE A O 1
ATOM 1331 N N . LEU A 1 202 ? 115.610 36.180 62.297 1.00 35.64 182 LEU A N 1
ATOM 1332 C CA . LEU A 1 202 ? 115.053 35.294 61.271 1.00 31.60 182 LEU A CA 1
ATOM 1333 C C . LEU A 1 202 ? 113.543 35.014 61.288 1.00 41.12 182 LEU A C 1
ATOM 1334 O O . LEU A 1 202 ? 112.841 35.409 60.356 1.00 24.26 182 LEU A O 1
ATOM 1339 N N . ASP A 1 203 ? 113.048 34.285 62.301 1.00 30.76 183 ASP A N 1
ATOM 1340 C CA . ASP A 1 203 ? 111.640 33.912 62.372 1.00 27.78 183 ASP A CA 1
ATOM 1341 C C . ASP A 1 203 ? 110.640 35.090 62.410 1.00 34.97 183 ASP A C 1
ATOM 1342 O O . ASP A 1 203 ? 109.682 35.173 61.626 1.00 30.46 183 ASP A O 1
ATOM 1347 N N . GLN A 1 204 ? 110.899 36.026 63.328 1.00 24.50 184 GLN A N 1
ATOM 1348 C CA . GLN A 1 204 ? 110.108 37.227 63.487 1.00 30.25 184 GLN A CA 1
ATOM 1349 C C . GLN A 1 204 ? 109.989 37.989 62.159 1.00 21.74 184 GLN A C 1
ATOM 1350 O O . GLN A 1 204 ? 108.920 38.390 61.715 1.00 33.36 184 GLN A O 1
ATOM 1356 N N . PHE A 1 205 ? 111.092 38.232 61.504 1.00 35.25 185 PHE A N 1
ATOM 1357 C CA . PHE A 1 205 ? 111.034 38.963 60.249 1.00 27.08 185 PHE A CA 1
ATOM 1358 C C . PHE A 1 205 ? 110.185 38.281 59.182 1.00 28.18 185 PHE A C 1
ATOM 1359 O O . PHE A 1 205 ? 109.394 38.888 58.494 1.00 34.91 185 PHE A O 1
ATOM 1367 N N . ALA A 1 206 ? 110.356 36.993 59.009 1.00 32.75 186 ALA A N 1
ATOM 1368 C CA . ALA A 1 206 ? 109.608 36.265 57.983 1.00 29.05 186 ALA A CA 1
ATOM 1369 C C . ALA A 1 206 ? 108.109 36.306 58.218 1.00 31.33 186 ALA A C 1
ATOM 1370 O O . ALA A 1 206 ? 107.282 36.475 57.317 1.00 38.55 186 ALA A O 1
ATOM 1372 N N . ILE A 1 207 ? 107.782 36.075 59.479 1.00 36.99 187 ILE A N 1
ATOM 1373 C CA . ILE A 1 207 ? 106.415 35.994 59.957 1.00 31.02 187 ILE A CA 1
ATOM 1374 C C . ILE A 1 207 ? 105.762 37.361 59.948 1.00 27.74 187 ILE A C 1
ATOM 1375 O O . ILE A 1 207 ? 104.614 37.568 59.575 1.00 31.73 187 ILE A O 1
ATOM 1380 N N . GLY A 1 208 ? 106.588 38.303 60.355 1.00 37.62 188 GLY A N 1
ATOM 1381 C CA . GLY A 1 208 ? 106.229 39.684 60.455 1.00 33.27 188 GLY A CA 1
ATOM 1382 C C . GLY A 1 208 ? 106.071 40.297 59.086 1.00 33.66 188 GLY A C 1
ATOM 1383 O O . GLY A 1 208 ? 105.125 41.011 58.854 1.00 35.20 188 GLY A O 1
ATOM 1384 N N . PHE A 1 209 ? 107.010 40.015 58.196 1.00 44.76 189 PHE A N 1
ATOM 1385 C CA . PHE A 1 209 ? 106.979 40.565 56.846 1.00 43.50 189 PHE A CA 1
ATOM 1386 C C . PHE A 1 209 ? 106.417 39.618 55.779 1.00 53.78 189 PHE A C 1
ATOM 1387 O O . PHE A 1 209 ? 106.436 39.926 54.607 1.00 54.37 189 PHE A O 1
ATOM 1395 N N . GLY A 1 210 ? 105.886 38.466 56.160 1.00 38.12 190 GLY A N 1
ATOM 1396 C CA . GLY A 1 210 ? 105.361 37.548 55.166 1.00 35.74 190 GLY A CA 1
ATOM 1397 C C . GLY A 1 210 ? 104.422 38.183 54.145 1.00 32.44 190 GLY A C 1
ATOM 1398 O O . GLY A 1 210 ? 103.654 39.084 54.467 1.00 30.54 190 GLY A O 1
ATOM 1399 N N . GLU A 1 211 ? 104.486 37.674 52.908 1.00 33.08 191 GLU A N 1
ATOM 1400 C CA . GLU A 1 211 ? 103.620 38.107 51.818 1.00 42.44 191 GLU A CA 1
ATOM 1401 C C . GLU A 1 211 ? 103.264 36.913 50.966 1.00 38.21 191 GLU A C 1
ATOM 1402 O O . GLU A 1 211 ? 104.085 36.050 50.721 1.00 31.83 191 GLU A O 1
ATOM 1408 N N . VAL A 1 212 ? 102.013 36.859 50.538 1.00 39.40 192 VAL A N 1
ATOM 1409 C CA . VAL A 1 212 ? 101.553 35.753 49.721 1.00 41.06 192 VAL A CA 1
ATOM 1410 C C . VAL A 1 212 ? 102.456 35.527 48.487 1.00 37.42 192 VAL A C 1
ATOM 1411 O O . VAL A 1 212 ? 102.742 36.497 47.795 1.00 56.37 192 VAL A O 1
ATOM 1415 N N . LYS A 1 213 ? 102.920 34.282 48.222 1.00 37.24 193 LYS A N 1
ATOM 1416 C CA . LYS A 1 213 ? 103.829 33.925 47.103 1.00 44.20 193 LYS A CA 1
ATOM 1417 C C . LYS A 1 213 ? 105.175 34.697 46.971 1.00 47.48 193 LYS A C 1
ATOM 1418 O O . LYS A 1 213 ? 105.856 34.782 45.918 1.00 34.85 193 LYS A O 1
ATOM 1424 N N . LYS A 1 214 ? 105.587 35.269 48.115 1.00 53.42 194 LYS A N 1
ATOM 1425 C CA . LYS A 1 214 ? 106.815 36.042 48.209 1.00 40.99 194 LYS A CA 1
ATOM 1426 C C . LYS A 1 214 ? 107.729 35.523 49.316 1.00 34.75 194 LYS A C 1
ATOM 1427 O O . LYS A 1 214 ? 107.290 35.117 50.419 1.00 38.51 194 LYS A O 1
ATOM 1433 N N . ALA A 1 215 ? 109.012 35.529 48.981 1.00 26.63 195 ALA A N 1
ATOM 1434 C CA . ALA A 1 215 ? 110.053 35.203 49.918 1.00 33.34 195 ALA A CA 1
ATOM 1435 C C . ALA A 1 215 ? 110.786 36.507 50.199 1.00 40.24 195 ALA A C 1
ATOM 1436 O O . ALA A 1 215 ? 110.660 37.491 49.479 1.00 45.08 195 ALA A O 1
ATOM 1438 N N . ILE A 1 216 ? 111.548 36.538 51.252 1.00 30.60 196 ILE A N 1
ATOM 1439 C CA . ILE A 1 216 ? 112.249 37.744 51.641 1.00 35.49 196 ILE A CA 1
ATOM 1440 C C . ILE A 1 216 ? 113.734 37.576 51.533 1.00 42.93 196 ILE A C 1
ATOM 1441 O O . ILE A 1 216 ? 114.291 36.673 52.151 1.00 42.90 196 ILE A O 1
ATOM 1446 N N . GLU A 1 217 ? 114.373 38.448 50.778 1.00 35.14 197 GLU A N 1
ATOM 1447 C CA . GLU A 1 217 ? 115.822 38.433 50.756 1.00 36.13 197 GLU A CA 1
ATOM 1448 C C . GLU A 1 217 ? 116.198 39.434 51.866 1.00 46.92 197 GLU A C 1
ATOM 1449 O O . GLU A 1 217 ? 115.888 40.629 51.783 1.00 34.72 197 GLU A O 1
ATOM 1455 N N . LEU A 1 218 ? 116.796 38.954 52.953 1.00 23.17 198 LEU A N 1
ATOM 1456 C CA . LEU A 1 218 ? 117.147 39.865 54.008 1.00 24.05 198 LEU A CA 1
ATOM 1457 C C . LEU A 1 218 ? 118.631 39.924 54.394 1.00 28.44 198 LEU A C 1
ATOM 1458 O O . LEU A 1 218 ? 119.314 38.911 54.626 1.00 29.22 198 LEU A O 1
ATOM 1463 N N . ASP A 1 219 ? 119.149 41.142 54.469 1.00 27.92 199 ASP A N 1
ATOM 1464 C CA . ASP A 1 219 ? 120.505 41.260 54.928 1.00 30.34 199 ASP A CA 1
ATOM 1465 C C . ASP A 1 219 ? 120.344 41.492 56.410 1.00 47.05 199 ASP A C 1
ATOM 1466 O O . ASP A 1 219 ? 119.708 42.460 56.825 1.00 30.79 199 ASP A O 1
ATOM 1471 N N . CYS A 1 220 ? 120.901 40.577 57.199 1.00 27.45 200 CYS A N 1
ATOM 1472 C CA . CYS A 1 220 ? 120.675 40.666 58.642 1.00 40.92 200 CYS A CA 1
ATOM 1473 C C . CYS A 1 220 ? 121.479 41.721 59.291 1.00 47.60 200 CYS A C 1
ATOM 1474 O O . CYS A 1 220 ? 121.214 42.156 60.401 1.00 47.04 200 CYS A O 1
ATOM 1477 N N . ASN A 1 221 ? 122.476 42.118 58.581 1.00 41.57 201 ASN A N 1
ATOM 1478 C CA . ASN A 1 221 ? 123.346 43.115 59.119 1.00 49.11 201 ASN A CA 1
ATOM 1479 C C . ASN A 1 221 ? 122.736 44.530 59.103 1.00 34.65 201 ASN A C 1
ATOM 1480 O O . ASN A 1 221 ? 122.904 45.339 60.002 1.00 54.83 201 ASN A O 1
ATOM 1485 N N . THR A 1 222 ? 121.985 44.822 58.070 1.00 39.49 202 THR A N 1
ATOM 1486 C CA . THR A 1 222 ? 121.435 46.139 57.874 1.00 39.50 202 THR A CA 1
ATOM 1487 C C . THR A 1 222 ? 119.933 46.223 57.964 1.00 44.84 202 THR A C 1
ATOM 1488 O O . THR A 1 222 ? 119.333 47.310 57.968 1.00 36.26 202 THR A O 1
ATOM 1492 N N . LEU A 1 223 ? 119.320 45.060 57.973 1.00 41.92 203 LEU A N 1
ATOM 1493 C CA . LEU A 1 223 ? 117.870 45.010 58.024 1.00 37.88 203 LEU A CA 1
ATOM 1494 C C . LEU A 1 223 ? 117.208 45.442 56.752 1.00 44.65 203 LEU A C 1
ATOM 1495 O O . LEU A 1 223 ? 115.984 45.605 56.656 1.00 36.28 203 LEU A O 1
ATOM 1500 N N . LYS A 1 224 ? 118.062 45.567 55.756 1.00 41.09 204 LYS A N 1
ATOM 1501 C CA . LYS A 1 224 ? 117.600 45.825 54.435 1.00 45.61 204 LYS A CA 1
ATOM 1502 C C . LYS A 1 224 ? 117.149 44.458 53.813 1.00 54.08 204 LYS A C 1
ATOM 1503 O O . LYS A 1 224 ? 117.806 43.397 53.952 1.00 49.79 204 LYS A O 1
ATOM 1505 N N . TYR A 1 225 ? 115.971 44.472 53.185 1.00 38.75 205 TYR A N 1
ATOM 1506 C CA . TYR A 1 225 ? 115.373 43.303 52.574 1.00 47.56 205 TYR A CA 1
ATOM 1507 C C . TYR A 1 225 ? 114.639 43.627 51.276 1.00 59.98 205 TYR A C 1
ATOM 1508 O O . TYR A 1 225 ? 114.276 44.768 50.943 1.00 39.64 205 TYR A O 1
ATOM 1517 N N . GLU A 1 226 ? 114.387 42.542 50.575 1.00 37.31 206 GLU A N 1
ATOM 1518 C CA . GLU A 1 226 ? 113.740 42.526 49.298 1.00 40.59 206 GLU A CA 1
ATOM 1519 C C . GLU A 1 226 ? 112.741 41.393 49.273 1.00 44.45 206 GLU A C 1
ATOM 1520 O O . GLU A 1 226 ? 113.013 40.226 49.583 1.00 50.48 206 GLU A O 1
ATOM 1526 N N . MET A 1 227 ? 111.565 41.742 48.859 1.00 46.10 207 MET A N 1
ATOM 1527 C CA . MET A 1 227 ? 110.549 40.751 48.690 1.00 36.77 207 MET A CA 1
ATOM 1528 C C . MET A 1 227 ? 110.794 40.127 47.321 1.00 51.03 207 MET A C 1
ATOM 1529 O O . MET A 1 227 ? 111.014 40.844 46.362 1.00 54.46 207 MET A O 1
ATOM 1534 N N . VAL A 1 228 ? 110.804 38.801 47.256 1.00 51.29 208 VAL A N 1
ATOM 1535 C CA . VAL A 1 228 ? 111.043 38.031 46.053 1.00 36.47 208 VAL A CA 1
ATOM 1536 C C . VAL A 1 228 ? 109.821 37.106 45.835 1.00 46.72 208 VAL A C 1
ATOM 1537 O O . VAL A 1 228 ? 109.413 36.347 46.707 1.00 44.96 208 VAL A O 1
ATOM 1541 N N . PRO A 1 229 ? 109.168 37.191 44.688 1.00 44.54 209 PRO A N 1
ATOM 1542 C CA . PRO A 1 229 ? 108.034 36.333 44.468 1.00 39.01 209 PRO A CA 1
ATOM 1543 C C . PRO A 1 229 ? 108.498 34.902 44.260 1.00 41.41 209 PRO A C 1
ATOM 1544 O O . PRO A 1 229 ? 109.479 34.564 43.585 1.00 30.68 209 PRO A O 1
ATOM 1548 N N . VAL A 1 230 ? 107.770 34.019 44.825 1.00 29.57 210 VAL A N 1
ATOM 1549 C CA . VAL A 1 230 ? 108.161 32.682 44.639 1.00 31.20 210 VAL A CA 1
ATOM 1550 C C . VAL A 1 230 ? 107.812 32.238 43.259 1.00 44.69 210 VAL A C 1
ATOM 1551 O O . VAL A 1 230 ? 106.646 32.048 42.877 1.00 58.38 210 VAL A O 1
ATOM 1555 N N . GLU A 1 231 ? 108.854 32.053 42.513 1.00 32.95 211 GLU A N 1
ATOM 1556 C CA . GLU A 1 231 ? 108.656 31.570 41.190 1.00 48.68 211 GLU A CA 1
ATOM 1557 C C . GLU A 1 231 ? 109.395 30.223 40.976 1.00 58.11 211 GLU A C 1
ATOM 1558 O O . GLU A 1 231 ? 110.603 30.163 40.651 1.00 42.21 211 GLU A O 1
ATOM 1564 N N . LEU A 1 232 ? 108.636 29.113 41.200 1.00 39.73 212 LEU A N 1
ATOM 1565 C CA . LEU A 1 232 ? 109.193 27.763 41.102 1.00 36.42 212 LEU A CA 1
ATOM 1566 C C . LEU A 1 232 ? 108.828 26.922 39.877 1.00 45.46 212 LEU A C 1
ATOM 1567 O O . LEU A 1 232 ? 109.319 25.810 39.671 1.00 38.98 212 LEU A O 1
ATOM 1572 N N . ARG A 1 233 ? 108.001 27.488 39.017 1.00 53.36 213 ARG A N 1
ATOM 1573 C CA . ARG A 1 233 ? 107.628 26.758 37.844 1.00 44.92 213 ARG A CA 1
ATOM 1574 C C . ARG A 1 233 ? 106.723 25.626 38.278 1.00 36.25 213 ARG A C 1
ATOM 1575 O O . ARG A 1 233 ? 105.740 25.882 39.016 1.00 29.78 213 ARG A O 1
ATOM 1583 N N . ASP A 1 234 ? 107.093 24.405 37.853 1.00 31.97 214 ASP A N 1
ATOM 1584 C CA . ASP A 1 234 ? 106.334 23.184 38.152 1.00 47.57 214 ASP A CA 1
ATOM 1585 C C . ASP A 1 234 ? 106.699 22.463 39.470 1.00 40.25 214 ASP A C 1
ATOM 1586 O O . ASP A 1 234 ? 106.096 21.468 39.865 1.00 42.76 214 ASP A O 1
ATOM 1591 N N . TYR A 1 235 ? 107.670 23.026 40.174 1.00 52.60 215 TYR A N 1
ATOM 1592 C CA . TYR A 1 235 ? 108.185 22.543 41.435 1.00 33.00 215 TYR A CA 1
ATOM 1593 C C . TYR A 1 235 ? 107.443 23.003 42.642 1.00 36.70 215 TYR A C 1
ATOM 1594 O O . TYR A 1 235 ? 107.015 24.146 42.748 1.00 45.75 215 TYR A O 1
ATOM 1603 N N . ASP A 1 236 ? 107.369 22.099 43.590 1.00 42.53 216 ASP A N 1
ATOM 1604 C CA . ASP A 1 236 ? 106.716 22.421 44.826 1.00 39.10 216 ASP A CA 1
ATOM 1605 C C . ASP A 1 236 ? 107.747 22.467 45.983 1.00 44.16 216 ASP A C 1
ATOM 1606 O O . ASP A 1 236 ? 108.857 21.921 45.875 1.00 34.79 216 ASP A O 1
ATOM 1611 N N . ILE A 1 237 ? 107.404 23.140 47.096 1.00 29.69 217 ILE A N 1
ATOM 1612 C CA . ILE A 1 237 ? 108.319 23.124 48.224 1.00 38.34 217 ILE A CA 1
ATOM 1613 C C . ILE A 1 237 ? 107.776 22.074 49.152 1.00 32.90 217 ILE A C 1
ATOM 1614 O O . ILE A 1 237 ? 106.677 22.187 49.695 1.00 30.73 217 ILE A O 1
ATOM 1619 N N . VAL A 1 238 ? 108.504 21.007 49.292 1.00 31.57 218 VAL A N 1
ATOM 1620 C CA . VAL A 1 238 ? 107.955 19.985 50.104 1.00 26.04 218 VAL A CA 1
ATOM 1621 C C . VAL A 1 238 ? 108.655 20.041 51.426 1.00 31.11 218 VAL A C 1
ATOM 1622 O O . VAL A 1 238 ? 109.882 19.939 51.495 1.00 31.17 218 VAL A O 1
ATOM 1626 N N . ILE A 1 239 ? 107.856 20.157 52.450 1.00 30.76 219 ILE A N 1
ATOM 1627 C CA . ILE A 1 239 ? 108.376 20.153 53.794 1.00 36.44 219 ILE A CA 1
ATOM 1628 C C . ILE A 1 239 ? 108.433 18.735 54.376 1.00 45.89 219 ILE A C 1
ATOM 1629 O O . ILE A 1 239 ? 107.432 18.044 54.383 1.00 44.15 219 ILE A O 1
ATOM 1634 N N . MET A 1 240 ? 109.589 18.295 54.861 1.00 33.15 220 MET A N 1
ATOM 1635 C CA . MET A 1 240 ? 109.696 16.973 55.480 1.00 22.29 220 MET A CA 1
ATOM 1636 C C . MET A 1 240 ? 110.000 17.054 56.980 1.00 35.80 220 MET A C 1
ATOM 1637 O O . MET A 1 240 ? 111.106 17.402 57.373 1.00 28.46 220 MET A O 1
ATOM 1642 N N . ASN A 1 241 ? 109.013 16.738 57.821 1.00 33.73 221 ASN A N 1
ATOM 1643 C CA . ASN A 1 241 ? 109.226 16.720 59.251 1.00 30.94 221 ASN A CA 1
ATOM 1644 C C . ASN A 1 241 ? 109.876 15.420 59.757 1.00 45.99 221 ASN A C 1
ATOM 1645 O O . ASN A 1 241 ? 109.315 14.342 59.657 1.00 34.93 221 ASN A O 1
ATOM 1650 N N . THR A 1 242 ? 111.049 15.484 60.358 1.00 41.81 222 THR A N 1
ATOM 1651 C CA . THR A 1 242 ? 111.648 14.262 60.883 1.00 30.39 222 THR A CA 1
ATOM 1652 C C . THR A 1 242 ? 110.735 13.620 61.936 1.00 40.97 222 THR A C 1
ATOM 1653 O O . THR A 1 242 ? 110.802 12.428 62.193 1.00 35.19 222 THR A O 1
ATOM 1657 N N . ASN A 1 243 ? 109.931 14.445 62.597 1.00 26.14 223 ASN A N 1
ATOM 1658 C CA . ASN A 1 243 ? 109.082 13.944 63.625 1.00 28.56 223 ASN A CA 1
ATOM 1659 C C . ASN A 1 243 ? 109.938 13.397 64.736 1.00 41.95 223 ASN A C 1
ATOM 1660 O O . ASN A 1 243 ? 109.487 12.637 65.561 1.00 47.52 223 ASN A O 1
ATOM 1665 N N . LYS A 1 244 ? 111.186 13.786 64.747 1.00 40.15 224 LYS A N 1
ATOM 1666 C CA . LYS A 1 244 ? 112.089 13.332 65.773 1.00 38.79 224 LYS A CA 1
ATOM 1667 C C . LYS A 1 244 ? 111.805 13.842 67.171 1.00 43.67 224 LYS A C 1
ATOM 1668 O O . LYS A 1 244 ? 111.858 15.051 67.422 1.00 43.99 224 LYS A O 1
ATOM 1674 N N . PRO A 1 245 ? 111.569 12.877 68.088 1.00 50.39 225 PRO A N 1
ATOM 1675 C CA . PRO A 1 245 ? 111.320 13.148 69.488 1.00 47.13 225 PRO A CA 1
ATOM 1676 C C . PRO A 1 245 ? 112.627 13.623 70.081 1.00 47.77 225 PRO A C 1
ATOM 1677 O O . PRO A 1 245 ? 113.690 12.984 69.965 1.00 42.92 225 PRO A O 1
ATOM 1681 N N . ARG A 1 246 ? 112.531 14.799 70.655 1.00 47.52 226 ARG A N 1
ATOM 1682 C CA . ARG A 1 246 ? 113.687 15.421 71.213 1.00 46.61 226 ARG A CA 1
ATOM 1683 C C . ARG A 1 246 ? 113.265 16.385 72.284 1.00 55.87 226 ARG A C 1
ATOM 1684 O O . ARG A 1 246 ? 112.069 16.775 72.390 1.00 44.56 226 ARG A O 1
ATOM 1692 N N . ALA A 1 247 ? 114.318 16.708 73.039 1.00 52.87 227 ALA A N 1
ATOM 1693 C CA . ALA A 1 247 ? 114.285 17.606 74.158 1.00 58.87 227 ALA A CA 1
ATOM 1694 C C . ALA A 1 247 ? 114.324 19.026 73.692 1.00 57.15 227 ALA A C 1
ATOM 1695 O O . ALA A 1 247 ? 115.293 19.481 73.089 1.00 79.80 227 ALA A O 1
ATOM 1697 N N . LEU A 1 248 ? 113.206 19.665 73.971 1.00 73.47 228 LEU A N 1
ATOM 1698 C CA . LEU A 1 248 ? 112.959 21.050 73.720 1.00 83.35 228 LEU A CA 1
ATOM 1699 C C . LEU A 1 248 ? 113.670 21.789 74.864 1.00 100.00 228 LEU A C 1
ATOM 1700 O O . LEU A 1 248 ? 113.044 22.366 75.780 1.00 100.00 228 LEU A O 1
ATOM 1705 N N . THR A 1 249 ? 115.015 21.666 74.790 1.00 100.00 229 THR A N 1
ATOM 1706 C CA . THR A 1 249 ? 116.002 22.224 75.723 1.00 100.00 229 THR A CA 1
ATOM 1707 C C . THR A 1 249 ? 116.779 23.396 75.123 1.00 100.00 229 THR A C 1
ATOM 1708 O O . THR A 1 249 ? 116.733 24.520 75.674 1.00 100.00 229 THR A O 1
ATOM 1712 N N . GLU A 1 250 ? 117.474 23.133 73.993 1.00 100.00 230 GLU A N 1
ATOM 1713 C CA . GLU A 1 250 ? 118.198 24.176 73.254 1.00 100.00 230 GLU A CA 1
ATOM 1714 C C . GLU A 1 250 ? 119.598 24.576 73.740 1.00 93.53 230 GLU A C 1
ATOM 1715 O O . GLU A 1 250 ? 119.952 25.761 73.846 1.00 60.74 230 GLU A O 1
ATOM 1721 N N . SER A 1 251 ? 120.427 23.607 73.999 1.00 97.64 231 SER A N 1
ATOM 1722 C CA . SER A 1 251 ? 121.740 23.997 74.430 1.00 98.40 231 SER A CA 1
ATOM 1723 C C . SER A 1 251 ? 122.672 23.951 73.254 1.00 75.71 231 SER A C 1
ATOM 1724 O O . SER A 1 251 ? 123.558 24.786 73.115 1.00 68.38 231 SER A O 1
ATOM 1727 N N . LYS A 1 252 ? 122.449 22.964 72.402 1.00 56.60 232 LYS A N 1
ATOM 1728 C CA . LYS A 1 252 ? 123.310 22.871 71.277 1.00 40.92 232 LYS A CA 1
ATOM 1729 C C . LYS A 1 252 ? 123.269 24.156 70.491 1.00 33.60 232 LYS A C 1
ATOM 1730 O O . LYS A 1 252 ? 124.250 24.584 69.906 1.00 40.68 232 LYS A O 1
ATOM 1736 N N . TYR A 1 253 ? 122.094 24.763 70.474 1.00 37.14 233 TYR A N 1
ATOM 1737 C CA . TYR A 1 253 ? 121.941 25.989 69.726 1.00 42.94 233 TYR A CA 1
ATOM 1738 C C . TYR A 1 253 ? 122.806 27.033 70.344 1.00 51.30 233 TYR A C 1
ATOM 1739 O O . TYR A 1 253 ? 123.622 27.714 69.690 1.00 34.67 233 TYR A O 1
ATOM 1748 N N . ASN A 1 254 ? 122.556 27.111 71.645 1.00 47.52 234 ASN A N 1
ATOM 1749 C CA . ASN A 1 254 ? 123.218 28.052 72.471 1.00 49.67 234 ASN A CA 1
ATOM 1750 C C . ASN A 1 254 ? 124.745 27.922 72.410 1.00 50.33 234 ASN A C 1
ATOM 1751 O O . ASN A 1 254 ? 125.482 28.899 72.523 1.00 65.07 234 ASN A O 1
ATOM 1756 N N . GLU A 1 255 ? 125.243 26.715 72.136 1.00 37.77 235 GLU A N 1
ATOM 1757 C CA . GLU A 1 255 ? 126.689 26.514 72.023 1.00 37.73 235 GLU A CA 1
ATOM 1758 C C . GLU A 1 255 ? 127.262 27.079 70.766 1.00 45.37 235 GLU A C 1
ATOM 1759 O O . GLU A 1 255 ? 128.418 27.504 70.745 1.00 42.44 235 GLU A O 1
ATOM 1765 N N . 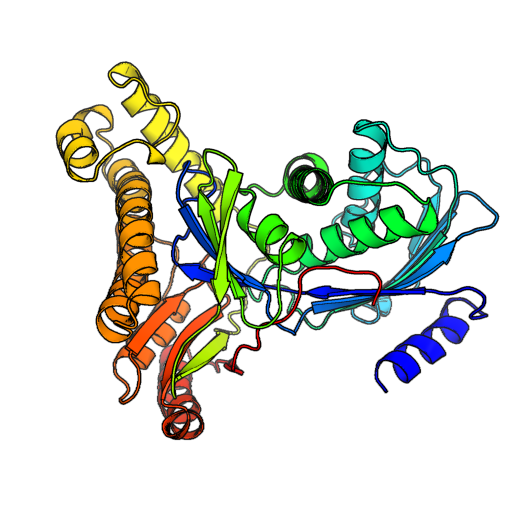ARG A 1 256 ? 126.437 26.952 69.724 1.00 37.13 236 ARG A N 1
ATOM 1766 C CA . ARG A 1 256 ? 126.768 27.398 68.405 1.00 34.21 236 ARG A CA 1
ATOM 1767 C C . ARG A 1 256 ? 126.958 28.879 68.467 1.00 27.63 236 ARG A C 1
ATOM 1768 O O . ARG A 1 256 ? 127.977 29.437 68.074 1.00 42.33 236 ARG A O 1
ATOM 1776 N N . PHE A 1 257 ? 125.938 29.493 69.012 1.00 32.58 237 PHE A N 1
ATOM 1777 C CA . PHE A 1 257 ? 125.962 30.915 69.181 1.00 35.03 237 PHE A CA 1
ATOM 1778 C C . PHE A 1 257 ? 127.247 31.272 69.904 1.00 44.80 237 PHE A C 1
ATOM 1779 O O . PHE A 1 257 ? 127.967 32.208 69.555 1.00 43.58 237 PHE A O 1
ATOM 1787 N N . ALA A 1 258 ? 127.525 30.472 70.919 1.00 44.23 238 ALA A N 1
ATOM 1788 C CA . ALA A 1 258 ? 128.704 30.634 71.745 1.00 49.06 238 ALA A CA 1
ATOM 1789 C C . ALA A 1 258 ? 129.964 30.541 70.915 1.00 39.22 238 ALA A C 1
ATOM 1790 O O . ALA A 1 258 ? 130.835 31.419 70.831 1.00 44.31 238 ALA A O 1
ATOM 1792 N N . GLU A 1 259 ? 130.058 29.396 70.308 1.00 33.29 239 GLU A N 1
ATOM 1793 C CA . GLU A 1 259 ? 131.175 29.094 69.470 1.00 39.75 239 GLU A CA 1
ATOM 1794 C C . GLU A 1 259 ? 131.497 30.179 68.462 1.00 46.09 239 GLU A C 1
ATOM 1795 O O . GLU A 1 259 ? 132.576 30.750 68.461 1.00 43.86 239 GLU A O 1
ATOM 1801 N N . THR A 1 260 ? 130.569 30.490 67.584 1.00 34.52 240 THR A N 1
ATOM 1802 C CA . THR A 1 260 ? 130.893 31.487 66.583 1.00 35.54 240 THR A CA 1
ATOM 1803 C C . THR A 1 260 ? 131.330 32.852 67.094 1.00 47.29 240 THR A C 1
ATOM 1804 O O . THR A 1 260 ? 132.102 33.574 66.451 1.00 52.99 240 THR A O 1
ATOM 1808 N N . ARG A 1 261 ? 130.790 33.193 68.241 1.00 33.81 241 ARG A N 1
ATOM 1809 C CA . ARG A 1 261 ? 131.067 34.439 68.910 1.00 40.03 241 ARG A CA 1
ATOM 1810 C C . ARG A 1 261 ? 132.525 34.517 69.289 1.00 40.74 241 ARG A C 1
ATOM 1811 O O . ARG A 1 261 ? 133.187 35.540 69.132 1.00 37.26 241 ARG A O 1
ATOM 1819 N N . GLU A 1 262 ? 132.977 33.383 69.804 1.00 34.63 242 GLU A N 1
ATOM 1820 C CA . GLU A 1 262 ? 134.332 33.249 70.189 1.00 31.45 242 GLU A CA 1
ATOM 1821 C C . GLU A 1 262 ? 135.213 33.393 68.976 1.00 25.62 242 GLU A C 1
ATOM 1822 O O . GLU A 1 262 ? 136.151 34.160 68.941 1.00 39.28 242 GLU A O 1
ATOM 1828 N N . ALA A 1 263 ? 134.853 32.685 67.938 1.00 39.64 243 ALA A N 1
ATOM 1829 C CA . ALA A 1 263 ? 135.600 32.722 66.703 1.00 29.59 243 ALA A CA 1
ATOM 1830 C C . ALA A 1 263 ? 135.669 34.136 66.216 1.00 29.75 243 ALA A C 1
ATOM 1831 O O . ALA A 1 263 ? 136.695 34.676 65.772 1.00 28.50 243 ALA A O 1
ATOM 1833 N N . LEU A 1 264 ? 134.510 34.743 66.285 1.00 26.94 244 LEU A N 1
ATOM 1834 C CA . LEU A 1 264 ? 134.425 36.105 65.849 1.00 36.38 244 LEU A CA 1
ATOM 1835 C C . LEU A 1 264 ? 135.334 36.980 66.702 1.00 56.16 244 LEU A C 1
ATOM 1836 O O . LEU A 1 264 ? 136.047 37.851 66.191 1.00 34.07 244 LEU A O 1
ATOM 1841 N N . LYS A 1 265 ? 135.298 36.755 68.018 1.00 34.59 245 LYS A N 1
ATOM 1842 C CA . LYS A 1 265 ? 136.139 37.558 68.861 1.00 38.45 245 LYS A CA 1
ATOM 1843 C C . LYS A 1 265 ? 137.587 37.445 68.381 1.00 57.86 245 LYS A C 1
ATOM 1844 O O . LYS A 1 265 ? 138.231 38.434 68.024 1.00 65.70 245 LYS A O 1
ATOM 1850 N N . ARG A 1 266 ? 138.087 36.210 68.356 1.00 36.37 246 ARG A N 1
ATOM 1851 C CA . ARG A 1 266 ? 139.429 35.927 67.865 1.00 32.49 246 ARG A CA 1
ATOM 1852 C C . ARG A 1 266 ? 139.708 36.637 66.554 1.00 45.90 246 ARG A C 1
ATOM 1853 O O . ARG A 1 266 ? 140.749 37.272 66.337 1.00 51.10 246 ARG A O 1
ATOM 1861 N N . MET A 1 267 ? 138.768 36.544 65.653 1.00 38.35 247 MET A N 1
ATOM 1862 C CA . MET A 1 267 ? 139.007 37.227 64.401 1.00 42.28 247 MET A CA 1
ATOM 1863 C C . MET A 1 267 ? 139.200 38.720 64.578 1.00 37.55 247 MET A C 1
ATOM 1864 O O . MET A 1 267 ? 140.033 39.376 63.967 1.00 29.81 247 MET A O 1
ATOM 1869 N N . GLN A 1 268 ? 138.390 39.261 65.452 1.00 44.57 248 GLN A N 1
ATOM 1870 C CA . GLN A 1 268 ? 138.415 40.660 65.741 1.00 54.86 248 GLN A CA 1
ATOM 1871 C C . GLN A 1 268 ? 139.748 41.227 66.238 1.00 70.35 248 GLN A C 1
ATOM 1872 O O . GLN A 1 268 ? 139.994 42.435 66.077 1.00 63.94 248 GLN A O 1
ATOM 1878 N N . THR A 1 269 ? 140.601 40.373 66.828 1.00 43.39 249 THR A N 1
ATOM 1879 C CA . THR A 1 269 ? 141.904 40.835 67.283 1.00 31.50 249 THR A CA 1
ATOM 1880 C C . THR A 1 269 ? 142.649 41.525 66.149 1.00 54.93 249 THR A C 1
ATOM 1881 O O . THR A 1 269 ? 143.172 42.638 66.275 1.00 61.52 249 THR A O 1
ATOM 1885 N N . ARG A 1 270 ? 142.694 40.830 65.024 1.00 47.45 250 ARG A N 1
ATOM 1886 C CA . ARG A 1 270 ? 143.395 41.353 63.876 1.00 44.96 250 ARG A CA 1
ATOM 1887 C C . ARG A 1 270 ? 142.494 41.879 62.796 1.00 60.20 250 ARG A C 1
ATOM 1888 O O . ARG A 1 270 ? 143.000 42.545 61.880 1.00 52.68 250 ARG A O 1
ATOM 1896 N N . LEU A 1 271 ? 141.179 41.572 62.908 1.00 55.73 251 LEU A N 1
ATOM 1897 C CA . LEU A 1 271 ? 140.206 42.026 61.905 1.00 53.32 251 LEU A CA 1
ATOM 1898 C C . LEU A 1 271 ? 139.135 43.018 62.359 1.00 38.24 251 LEU A C 1
ATOM 1899 O O . LEU A 1 271 ? 138.533 42.932 63.439 1.00 57.81 251 LEU A O 1
ATOM 1904 N N . ASP A 1 272 ? 138.915 43.991 61.480 1.00 43.99 252 ASP A N 1
ATOM 1905 C CA . ASP A 1 272 ? 137.958 45.047 61.743 1.00 63.89 252 ASP A CA 1
ATOM 1906 C C . ASP A 1 272 ? 136.567 44.700 61.267 1.00 62.83 252 ASP A C 1
ATOM 1907 O O . ASP A 1 272 ? 136.008 45.306 60.354 1.00 75.21 252 ASP A O 1
ATOM 1912 N N . ILE A 1 273 ? 136.003 43.703 61.883 1.00 47.56 253 ILE A N 1
ATOM 1913 C CA . ILE A 1 273 ? 134.692 43.348 61.449 1.00 42.08 253 ILE A CA 1
ATOM 1914 C C . ILE A 1 273 ? 133.816 43.341 62.657 1.00 47.38 253 ILE A C 1
ATOM 1915 O O . ILE A 1 273 ? 134.275 43.111 63.776 1.00 48.47 253 ILE A O 1
ATOM 1920 N N . GLN A 1 274 ? 132.559 43.602 62.394 1.00 36.81 254 GLN A N 1
ATOM 1921 C CA . GLN A 1 274 ? 131.575 43.603 63.432 1.00 38.99 254 GLN A CA 1
ATOM 1922 C C . GLN A 1 274 ? 130.959 42.192 63.510 1.00 36.94 254 GLN A C 1
ATOM 1923 O O . GLN A 1 274 ? 130.485 41.796 64.562 1.00 44.62 254 GLN A O 1
ATOM 1929 N N . SER A 1 275 ? 131.028 41.426 62.401 1.00 27.05 255 SER A N 1
ATOM 1930 C CA . SER A 1 275 ? 130.510 40.057 62.359 1.00 24.26 255 SER A CA 1
ATOM 1931 C C . SER A 1 275 ? 131.208 39.305 61.312 1.00 27.14 255 SER A C 1
ATOM 1932 O O . SER A 1 275 ? 131.799 39.919 60.433 1.00 35.88 255 SER A O 1
ATOM 1935 N N . LEU A 1 276 ? 131.042 37.991 61.404 1.00 32.61 256 LEU A N 1
ATOM 1936 C CA . LEU A 1 276 ? 131.604 37.015 60.484 1.00 37.82 256 LEU A CA 1
ATOM 1937 C C . LEU A 1 276 ? 131.063 37.216 59.073 1.00 39.53 256 LEU A C 1
ATOM 1938 O O . LEU A 1 276 ? 131.653 36.831 58.023 1.00 35.76 256 LEU A O 1
ATOM 1943 N N . GLY A 1 277 ? 129.876 37.807 59.055 1.00 41.09 257 GLY A N 1
ATOM 1944 C CA . GLY A 1 277 ? 129.192 38.097 57.811 1.00 44.15 257 GLY A CA 1
ATOM 1945 C C . GLY A 1 277 ? 129.945 39.058 56.881 1.00 49.45 257 GLY A C 1
ATOM 1946 O O . GLY A 1 277 ? 129.750 39.048 55.672 1.00 37.66 257 GLY A O 1
ATOM 1947 N N . GLU A 1 278 ? 130.824 39.886 57.422 1.00 33.54 258 GLU A N 1
ATOM 1948 C CA . GLU A 1 278 ? 131.534 40.834 56.594 1.00 38.23 258 GLU A CA 1
ATOM 1949 C C . GLU A 1 278 ? 132.594 40.237 55.662 1.00 55.03 258 GLU A C 1
ATOM 1950 O O . GLU A 1 278 ? 133.007 40.884 54.707 1.00 66.23 258 GLU A O 1
ATOM 1956 N N . LEU A 1 279 ? 133.046 39.026 55.977 1.00 34.05 259 LEU A N 1
ATOM 1957 C CA . LEU A 1 279 ? 134.106 38.307 55.302 1.00 26.46 259 LEU A CA 1
ATOM 1958 C C . LEU A 1 279 ? 133.738 37.490 54.070 1.00 50.78 259 LEU A C 1
ATOM 1959 O O . LEU A 1 279 ? 132.744 36.737 53.991 1.00 43.65 259 LEU A O 1
ATOM 1964 N N . SER A 1 280 ? 134.649 37.620 53.114 1.00 36.99 260 SER A N 1
ATOM 1965 C CA . SER A 1 280 ? 134.594 36.896 51.880 1.00 32.46 260 SER A CA 1
ATOM 1966 C C . SER A 1 280 ? 135.092 35.564 52.324 1.00 35.49 260 SER A C 1
ATOM 1967 O O . SER A 1 280 ? 135.723 35.503 53.389 1.00 31.83 260 SER A O 1
ATOM 1970 N N . ASN A 1 281 ? 134.767 34.518 51.563 1.00 39.71 261 ASN A N 1
ATOM 1971 C CA . ASN A 1 281 ? 135.230 33.194 51.881 1.00 30.42 261 ASN A CA 1
ATOM 1972 C C . ASN A 1 281 ? 136.792 33.168 51.900 1.00 58.33 261 ASN A C 1
ATOM 1973 O O . ASN A 1 281 ? 137.475 32.602 52.803 1.00 38.38 261 ASN A O 1
ATOM 1978 N N . GLU A 1 282 ? 137.365 33.825 50.886 1.00 32.99 262 GLU A N 1
ATOM 1979 C CA . GLU A 1 282 ? 138.797 33.882 50.806 1.00 41.80 262 GLU A CA 1
ATOM 1980 C C . GLU A 1 282 ? 139.402 34.509 52.051 1.00 35.70 262 GLU A C 1
ATOM 1981 O O . GLU A 1 282 ? 140.327 33.927 52.665 1.00 35.60 262 GLU A O 1
ATOM 1987 N N . GLU A 1 283 ? 138.859 35.695 52.393 1.00 26.86 263 GLU A N 1
ATOM 1988 C CA . GLU A 1 283 ? 139.269 36.442 53.579 1.00 42.48 263 GLU A CA 1
ATOM 1989 C C . GLU A 1 283 ? 139.157 35.530 54.802 1.00 60.94 263 GLU A C 1
ATOM 1990 O O . GLU A 1 283 ? 140.069 35.404 55.622 1.00 55.42 263 GLU A O 1
ATOM 1996 N N . PHE A 1 284 ? 138.027 34.842 54.922 1.00 44.16 264 PHE A N 1
ATOM 1997 C CA . PHE A 1 284 ? 137.903 33.949 56.037 1.00 42.66 264 PHE A CA 1
ATOM 1998 C C . PHE A 1 284 ? 139.038 32.930 56.028 1.00 39.23 264 PHE A C 1
ATOM 1999 O O . PHE A 1 284 ? 139.771 32.681 57.006 1.00 36.86 264 PHE A O 1
ATOM 2007 N N . ASP A 1 285 ? 139.105 32.289 54.886 1.00 24.11 265 ASP A N 1
ATOM 2008 C CA . ASP A 1 285 ? 140.040 31.212 54.732 1.00 43.02 265 ASP A CA 1
ATOM 2009 C C . ASP A 1 285 ? 141.466 31.568 55.020 1.00 51.80 265 ASP A C 1
ATOM 2010 O O . ASP A 1 285 ? 142.229 30.808 55.605 1.00 47.93 265 ASP A O 1
ATOM 2015 N N . ALA A 1 286 ? 141.825 32.746 54.598 1.00 54.94 266 ALA A N 1
ATOM 2016 C CA . ALA A 1 286 ? 143.182 33.153 54.834 1.00 39.55 266 ALA A CA 1
ATOM 2017 C C . ALA A 1 286 ? 143.480 33.370 56.309 1.00 49.18 266 ALA A C 1
ATOM 2018 O O . ALA A 1 286 ? 144.611 33.205 56.752 1.00 65.25 266 ALA A O 1
ATOM 2020 N N . ASN A 1 287 ? 142.465 33.735 57.085 1.00 46.80 267 ASN A N 1
ATOM 2021 C CA . ASN A 1 287 ? 142.714 34.044 58.473 1.00 36.47 267 ASN A CA 1
ATOM 2022 C C . ASN A 1 287 ? 142.359 33.032 59.525 1.00 35.01 267 ASN A C 1
ATOM 2023 O O . ASN A 1 287 ? 142.238 33.375 60.699 1.00 32.53 267 ASN A O 1
ATOM 2028 N N . THR A 1 288 ? 142.211 31.793 59.112 1.00 41.54 268 THR A N 1
ATOM 2029 C CA . THR A 1 288 ? 141.836 30.770 60.061 1.00 43.07 268 THR A CA 1
ATOM 2030 C C . THR A 1 288 ? 142.812 30.645 61.229 1.00 61.35 268 THR A C 1
ATOM 2031 O O . THR A 1 288 ? 142.522 30.178 62.345 1.00 48.54 268 THR A O 1
ATOM 2035 N N . ASP A 1 289 ? 144.016 31.107 60.970 1.00 64.91 269 ASP A N 1
ATOM 2036 C CA . ASP A 1 289 ? 145.005 31.058 62.014 1.00 50.38 269 ASP A CA 1
ATOM 2037 C C . ASP A 1 289 ? 144.576 31.838 63.258 1.00 50.71 269 ASP A C 1
ATOM 2038 O O . ASP A 1 289 ? 144.797 31.406 64.373 1.00 50.40 269 ASP A O 1
ATOM 2043 N N . LEU A 1 290 ? 143.937 32.997 63.081 1.00 50.58 270 LEU A N 1
ATOM 2044 C CA . LEU A 1 290 ? 143.486 33.813 64.214 1.00 48.12 270 LEU A CA 1
ATOM 2045 C C . LEU A 1 290 ? 142.676 33.028 65.230 1.00 51.06 270 LEU A C 1
ATOM 2046 O O . LEU A 1 290 ? 142.622 33.353 66.426 1.00 40.34 270 LEU A O 1
ATOM 2051 N N . ILE A 1 291 ? 142.006 32.008 64.706 1.00 51.00 271 ILE A N 1
ATOM 2052 C CA . ILE A 1 291 ? 141.135 31.175 65.491 1.00 56.60 271 ILE A CA 1
ATOM 2053 C C . ILE A 1 291 ? 141.831 30.020 66.163 1.00 47.12 271 ILE A C 1
ATOM 2054 O O . ILE A 1 291 ? 141.725 29.845 67.380 1.00 46.12 271 ILE A O 1
ATOM 2059 N N . GLY A 1 292 ? 142.510 29.221 65.337 1.00 44.11 272 GLY A N 1
ATOM 2060 C CA . GLY A 1 292 ? 143.209 28.056 65.815 1.00 50.48 272 GLY A CA 1
ATOM 2061 C C . GLY A 1 292 ? 142.325 26.830 66.114 1.00 61.03 272 GLY A C 1
ATOM 2062 O O . GLY A 1 292 ? 142.466 25.771 65.490 1.00 87.82 272 GLY A O 1
ATOM 2063 N N . ASP A 1 293 ? 141.432 26.918 67.090 1.00 50.59 273 ASP A N 1
ATOM 2064 C CA . ASP A 1 293 ? 140.621 25.742 67.356 1.00 43.29 273 ASP A CA 1
ATOM 2065 C C . ASP A 1 293 ? 139.924 25.181 66.098 1.00 39.62 273 ASP A C 1
ATOM 2066 O O . ASP A 1 293 ? 139.228 25.862 65.333 1.00 48.36 273 ASP A O 1
ATOM 2071 N N . GLU A 1 294 ? 140.092 23.895 65.883 1.00 48.82 274 GLU A N 1
ATOM 2072 C CA . GLU A 1 294 ? 139.511 23.216 64.728 1.00 46.29 274 GLU A CA 1
ATOM 2073 C C . GLU A 1 294 ? 138.018 23.285 64.642 1.00 35.62 274 GLU A C 1
ATOM 2074 O O . GLU A 1 294 ? 137.451 23.556 63.599 1.00 45.97 274 GLU A O 1
ATOM 2080 N N . THR A 1 295 ? 137.400 23.055 65.764 1.00 41.35 275 THR A N 1
ATOM 2081 C CA . THR A 1 295 ? 135.977 23.104 65.803 1.00 54.47 275 THR A CA 1
ATOM 2082 C C . THR A 1 295 ? 135.457 24.545 65.626 1.00 53.60 275 THR A C 1
ATOM 2083 O O . THR A 1 295 ? 134.467 24.818 64.945 1.00 44.63 275 THR A O 1
ATOM 2087 N N . LEU A 1 296 ? 136.164 25.502 66.203 1.00 28.40 276 LEU A N 1
ATOM 2088 C CA . LEU A 1 296 ? 135.747 26.866 66.060 1.00 27.64 276 LEU A CA 1
ATOM 2089 C C . LEU A 1 296 ? 135.858 27.279 64.606 1.00 30.85 276 LEU A C 1
ATOM 2090 O O . LEU A 1 296 ? 135.083 28.073 64.027 1.00 41.51 276 LEU A O 1
ATOM 2095 N N . ILE A 1 297 ? 136.878 26.723 64.001 1.00 32.10 277 ILE A N 1
ATOM 2096 C CA . ILE A 1 297 ? 137.122 27.035 62.622 1.00 35.72 277 ILE A CA 1
ATOM 2097 C C . ILE A 1 297 ? 135.979 26.610 61.685 1.00 31.70 277 ILE A C 1
ATOM 2098 O O . ILE A 1 297 ? 135.578 27.318 60.765 1.00 37.76 277 ILE A O 1
ATOM 2103 N N . LYS A 1 298 ? 135.422 25.448 61.997 1.00 35.57 278 LYS A N 1
ATOM 2104 C CA . LYS A 1 298 ? 134.328 24.880 61.278 1.00 33.60 278 LYS A CA 1
ATOM 2105 C C . LYS A 1 298 ? 133.065 25.683 61.413 1.00 38.38 278 LYS A C 1
ATOM 2106 O O . LYS A 1 298 ? 132.360 25.971 60.438 1.00 49.28 278 LYS A O 1
ATOM 2112 N N . ARG A 1 299 ? 132.770 26.035 62.652 1.00 34.23 279 ARG A N 1
ATOM 2113 C CA . ARG A 1 299 ? 131.578 26.802 62.889 1.00 39.20 279 ARG A CA 1
ATOM 2114 C C . ARG A 1 299 ? 131.609 28.091 62.123 1.00 41.82 279 ARG A C 1
ATOM 2115 O O . ARG A 1 299 ? 130.697 28.373 61.370 1.00 39.16 279 ARG A O 1
ATOM 2123 N N . ALA A 1 300 ? 132.663 28.870 62.350 1.00 37.16 280 ALA A N 1
ATOM 2124 C CA . ALA A 1 300 ? 132.713 30.154 61.684 1.00 41.54 280 ALA A CA 1
ATOM 2125 C C . ALA A 1 300 ? 132.781 29.984 60.213 1.00 26.63 280 ALA A C 1
ATOM 2126 O O . ALA A 1 300 ? 132.268 30.800 59.471 1.00 30.27 280 ALA A O 1
ATOM 2128 N N . ARG A 1 301 ? 133.447 28.931 59.800 1.00 28.72 281 ARG A N 1
ATOM 2129 C CA . ARG A 1 301 ? 133.523 28.726 58.383 1.00 29.52 281 ARG A CA 1
ATOM 2130 C C . ARG A 1 301 ? 132.139 28.542 57.849 1.00 37.20 281 ARG A C 1
ATOM 2131 O O . ARG A 1 301 ? 131.756 29.127 56.829 1.00 37.83 281 ARG A O 1
ATOM 2139 N N . HIS A 1 302 ? 131.378 27.685 58.537 1.00 42.44 282 HIS A N 1
ATOM 2140 C CA . HIS A 1 302 ? 130.013 27.504 58.083 1.00 38.31 282 HIS A CA 1
ATOM 2141 C C . HIS A 1 302 ? 129.335 28.889 58.051 1.00 46.02 282 HIS A C 1
ATOM 2142 O O . HIS A 1 302 ? 128.510 29.209 57.212 1.00 27.73 282 HIS A O 1
ATOM 2149 N N . ALA A 1 303 ? 129.660 29.751 59.016 1.00 32.73 283 ALA A N 1
ATOM 2150 C CA . ALA A 1 303 ? 129.012 31.036 59.061 1.00 33.32 283 ALA A CA 1
ATOM 2151 C C . ALA A 1 303 ? 129.356 31.915 57.868 1.00 44.17 283 ALA A C 1
ATOM 2152 O O . ALA A 1 303 ? 128.508 32.703 57.392 1.00 39.67 283 ALA A O 1
ATOM 2154 N N . VAL A 1 304 ? 130.600 31.801 57.391 1.00 26.43 284 VAL A N 1
ATOM 2155 C CA . VAL A 1 304 ? 131.028 32.632 56.280 1.00 30.37 284 VAL A CA 1
ATOM 2156 C C . VAL A 1 304 ? 130.499 32.144 54.946 1.00 28.11 284 VAL A C 1
ATOM 2157 O O . VAL A 1 304 ? 129.909 32.886 54.144 1.00 35.45 284 VAL A O 1
ATOM 2161 N N . TYR A 1 305 ? 130.760 30.857 54.742 1.00 25.97 285 TYR A N 1
ATOM 2162 C CA . TYR A 1 305 ? 130.387 30.185 53.547 1.00 25.83 285 TYR A CA 1
ATOM 2163 C C . TYR A 1 305 ? 128.913 30.310 53.309 1.00 33.03 285 TYR A C 1
ATOM 2164 O O . TYR A 1 305 ? 128.462 30.752 52.274 1.00 38.71 285 TYR A O 1
ATOM 2173 N N . GLU A 1 306 ? 128.178 29.941 54.316 1.00 27.27 286 GLU A N 1
ATOM 2174 C CA . GLU A 1 306 ? 126.754 30.002 54.232 1.00 19.21 286 GLU A CA 1
ATOM 2175 C C . GLU A 1 306 ? 126.225 31.340 53.763 1.00 26.69 286 GLU A C 1
ATOM 2176 O O . GLU A 1 306 ? 125.368 31.413 52.861 1.00 23.91 286 GLU A O 1
ATOM 2182 N N . ASN A 1 307 ? 126.761 32.414 54.336 1.00 39.88 287 ASN A N 1
ATOM 2183 C CA . ASN A 1 307 ? 126.315 33.785 53.965 1.00 33.66 287 ASN A CA 1
ATOM 2184 C C . ASN A 1 307 ? 126.494 34.162 52.509 1.00 42.98 287 ASN A C 1
ATOM 2185 O O . ASN A 1 307 ? 125.572 34.748 51.915 1.00 36.91 287 ASN A O 1
ATOM 2190 N N . ASN A 1 308 ? 127.706 33.873 51.981 1.00 28.90 288 ASN A N 1
ATOM 2191 C CA . ASN A 1 308 ? 128.050 34.175 50.605 1.00 46.98 288 ASN A CA 1
ATOM 2192 C C . ASN A 1 308 ? 127.190 33.344 49.657 1.00 49.51 288 ASN A C 1
ATOM 2193 O O . ASN A 1 308 ? 126.638 33.820 48.653 1.00 33.83 288 ASN A O 1
ATOM 2198 N N . ARG A 1 309 ? 127.031 32.092 50.078 1.00 34.39 289 ARG A N 1
ATOM 2199 C CA . ARG A 1 309 ? 126.228 31.118 49.375 1.00 33.81 289 ARG A CA 1
ATOM 2200 C C . ARG A 1 309 ? 124.816 31.622 49.162 1.00 39.64 289 ARG A C 1
ATOM 2201 O O . ARG A 1 309 ? 124.226 31.504 48.100 1.00 36.05 289 ARG A O 1
ATOM 2209 N N . THR A 1 310 ? 124.267 32.196 50.205 1.00 28.87 290 THR A N 1
ATOM 2210 C CA . THR A 1 310 ? 122.918 32.700 50.148 1.00 26.67 290 THR A CA 1
ATOM 2211 C C . THR A 1 310 ? 122.728 33.788 49.105 1.00 28.88 290 THR A C 1
ATOM 2212 O O . THR A 1 310 ? 121.722 33.870 48.381 1.00 32.25 290 THR A O 1
ATOM 2216 N N . LYS A 1 311 ? 123.741 34.606 49.065 1.00 29.10 291 LYS A N 1
ATOM 2217 C CA . LYS A 1 311 ? 123.787 35.724 48.195 1.00 37.99 291 LYS A CA 1
ATOM 2218 C C . LYS A 1 311 ? 123.604 35.254 46.774 1.00 29.98 291 LYS A C 1
ATOM 2219 O O . LYS A 1 311 ? 122.688 35.612 46.045 1.00 35.61 291 LYS A O 1
ATOM 2225 N N . ILE A 1 312 ? 124.483 34.374 46.425 1.00 28.46 292 ILE A N 1
ATOM 2226 C CA . ILE A 1 312 ? 124.485 33.768 45.124 1.00 23.32 292 ILE A CA 1
ATOM 2227 C C . ILE A 1 312 ? 123.273 32.891 44.899 1.00 36.75 292 ILE A C 1
ATOM 2228 O O . ILE A 1 312 ? 122.741 32.696 43.822 1.00 34.26 292 ILE A O 1
ATOM 2233 N N . ALA A 1 313 ? 122.833 32.259 45.931 1.00 35.52 293 ALA A N 1
ATOM 2234 C CA . ALA A 1 313 ? 121.731 31.402 45.658 1.00 31.64 293 ALA A CA 1
ATOM 2235 C C . ALA A 1 313 ? 120.513 32.225 45.352 1.00 36.78 293 ALA A C 1
ATOM 2236 O O . ALA A 1 313 ? 119.651 31.901 44.532 1.00 44.14 293 ALA A O 1
ATOM 2238 N N . GLN A 1 314 ? 120.400 33.310 46.055 1.00 21.49 294 GLN A N 1
ATOM 2239 C CA . GLN A 1 314 ? 119.202 34.010 45.803 1.00 19.16 294 GLN A CA 1
ATOM 2240 C C . GLN A 1 314 ? 119.164 34.593 44.398 1.00 41.38 294 GLN A C 1
ATOM 2241 O O . GLN A 1 314 ? 118.135 34.826 43.796 1.00 22.88 294 GLN A O 1
ATOM 2247 N N . LYS A 1 315 ? 120.328 34.868 43.860 1.00 28.20 295 LYS A N 1
ATOM 2248 C CA . LYS A 1 315 ? 120.318 35.465 42.560 1.00 29.21 295 LYS A CA 1
ATOM 2249 C C . LYS A 1 315 ? 119.890 34.444 41.561 1.00 37.19 295 LYS A C 1
ATOM 2250 O O . LYS A 1 315 ? 119.127 34.736 40.647 1.00 37.57 295 LYS A O 1
ATOM 2256 N N . ALA A 1 316 ? 120.385 33.230 41.796 1.00 34.29 296 ALA A N 1
ATOM 2257 C CA . ALA A 1 316 ? 120.046 32.083 40.973 1.00 32.17 296 ALA A CA 1
ATOM 2258 C C . ALA A 1 316 ? 118.560 31.928 40.987 1.00 30.08 296 ALA A C 1
ATOM 2259 O O . ALA A 1 316 ? 117.889 31.700 39.990 1.00 32.04 296 ALA A O 1
ATOM 2261 N N . PHE A 1 317 ? 118.029 32.027 42.176 1.00 35.26 297 PHE A N 1
ATOM 2262 C CA . PHE A 1 317 ? 116.607 31.862 42.312 1.00 30.61 297 PHE A CA 1
ATOM 2263 C C . PHE A 1 317 ? 115.910 32.843 41.380 1.00 43.72 297 PHE A C 1
ATOM 2264 O O . PHE A 1 317 ? 114.993 32.541 40.598 1.00 37.62 297 PHE A O 1
ATOM 2272 N N . VAL A 1 318 ? 116.394 34.062 41.520 1.00 50.31 298 VAL A N 1
ATOM 2273 C CA . VAL A 1 318 ? 115.920 35.207 40.793 1.00 51.39 298 VAL A CA 1
ATOM 2274 C C . VAL A 1 318 ? 116.096 35.054 39.281 1.00 45.14 298 VAL A C 1
ATOM 2275 O O . VAL A 1 318 ? 115.270 35.447 38.463 1.00 42.18 298 VAL A O 1
ATOM 2279 N N . ALA A 1 319 ? 117.184 34.439 38.906 1.00 38.56 299 ALA A N 1
ATOM 2280 C CA . ALA A 1 319 ? 117.446 34.189 37.515 1.00 39.67 299 ALA A CA 1
ATOM 2281 C C . ALA A 1 319 ? 116.659 33.000 36.919 1.00 61.63 299 ALA A C 1
ATOM 2282 O O . ALA A 1 319 ? 116.784 32.688 35.716 1.00 86.35 299 ALA A O 1
ATOM 2284 N N . GLY A 1 320 ? 115.898 32.284 37.751 1.00 43.62 300 GLY A N 1
ATOM 2285 C CA . GLY A 1 320 ? 115.162 31.091 37.295 1.00 31.29 300 GLY A CA 1
ATOM 2286 C C . GLY A 1 320 ? 116.052 29.835 37.122 1.00 38.43 300 GLY A C 1
ATOM 2287 O O . GLY A 1 320 ? 115.650 28.810 36.524 1.00 41.54 300 GLY A O 1
ATOM 2288 N N . ASN A 1 321 ? 117.296 29.907 37.633 1.00 50.79 301 ASN A N 1
ATOM 2289 C CA . ASN A 1 321 ? 118.193 28.756 37.559 1.00 55.08 301 ASN A CA 1
ATOM 2290 C C . ASN A 1 321 ? 117.966 27.878 38.790 1.00 49.82 301 ASN A C 1
ATOM 2291 O O . ASN A 1 321 ? 118.796 27.801 39.718 1.00 43.69 301 ASN A O 1
ATOM 2296 N N . LEU A 1 322 ? 116.783 27.261 38.750 1.00 42.23 302 LEU A N 1
ATOM 2297 C CA . LEU A 1 322 ? 116.268 26.414 39.779 1.00 41.09 302 LEU A CA 1
ATOM 2298 C C . LEU A 1 322 ? 117.304 25.371 40.098 1.00 38.57 302 LEU A C 1
ATOM 2299 O O . LEU A 1 322 ? 117.629 25.075 41.240 1.00 39.12 302 LEU A O 1
ATOM 2304 N N . THR A 1 323 ? 117.916 24.891 39.057 1.00 27.82 303 THR A N 1
ATOM 2305 C CA . THR A 1 323 ? 118.953 23.917 39.253 1.00 29.42 303 THR A CA 1
ATOM 2306 C C . THR A 1 323 ? 120.114 24.355 40.145 1.00 39.30 303 THR A C 1
ATOM 2307 O O . THR A 1 323 ? 120.410 23.734 41.177 1.00 34.07 303 THR A O 1
ATOM 2311 N N . LYS A 1 324 ? 120.802 25.397 39.713 1.00 33.66 304 LYS A N 1
ATOM 2312 C CA . LYS A 1 324 ? 121.901 25.906 40.492 1.00 39.49 304 LYS A CA 1
ATOM 2313 C C . LYS A 1 324 ? 121.371 26.140 41.887 1.00 32.85 304 LYS A C 1
ATOM 2314 O O . LYS A 1 324 ? 121.985 25.810 42.883 1.00 43.84 304 LYS A O 1
ATOM 2320 N N . PHE A 1 325 ? 120.193 26.711 41.921 1.00 31.95 305 PHE A N 1
ATOM 2321 C CA . PHE A 1 325 ? 119.545 26.994 43.179 1.00 37.52 305 PHE A CA 1
ATOM 2322 C C . PHE A 1 325 ? 119.417 25.771 44.066 1.00 50.13 305 PHE A C 1
ATOM 2323 O O . PHE A 1 325 ? 119.755 25.809 45.251 1.00 37.85 305 PHE A O 1
ATOM 2331 N N . GLY A 1 326 ? 118.889 24.703 43.493 1.00 34.60 306 GLY A N 1
ATOM 2332 C CA . GLY A 1 326 ? 118.730 23.476 44.226 1.00 31.55 306 GLY A CA 1
ATOM 2333 C C . GLY A 1 326 ? 120.092 22.907 44.658 1.00 42.35 306 GLY A C 1
ATOM 2334 O O . GLY A 1 326 ? 120.251 22.304 45.739 1.00 32.86 306 GLY A O 1
ATOM 2335 N N . GLU A 1 327 ? 121.107 23.095 43.822 1.00 26.90 307 GLU A N 1
ATOM 2336 C CA . GLU A 1 327 ? 122.426 22.565 44.171 1.00 25.61 307 GLU A CA 1
ATOM 2337 C C . GLU A 1 327 ? 122.990 23.279 45.368 1.00 28.18 307 GLU A C 1
ATOM 2338 O O . GLU A 1 327 ? 123.767 22.730 46.151 1.00 34.66 307 GLU A O 1
ATOM 2344 N N . LEU A 1 328 ? 122.628 24.539 45.462 1.00 31.36 308 LEU A N 1
ATOM 2345 C CA . LEU A 1 328 ? 123.076 25.366 46.560 1.00 34.23 308 LEU A CA 1
ATOM 2346 C C . LEU A 1 328 ? 122.406 24.902 47.836 1.00 30.69 308 LEU A C 1
ATOM 2347 O O . LEU A 1 328 ? 122.984 24.955 48.901 1.00 26.81 308 LEU A O 1
ATOM 2352 N N . LEU A 1 329 ? 121.159 24.475 47.696 1.00 27.45 309 LEU A N 1
ATOM 2353 C CA . LEU A 1 329 ? 120.359 23.965 48.795 1.00 21.16 309 LEU A CA 1
ATOM 2354 C C . LEU A 1 329 ? 121.096 22.819 49.350 1.00 24.32 309 LEU A C 1
ATOM 2355 O O . LEU A 1 329 ? 121.321 22.729 50.541 1.00 27.25 309 LEU A O 1
ATOM 2360 N N . ASN A 1 330 ? 121.469 21.930 48.452 1.00 26.18 310 ASN A N 1
ATOM 2361 C CA . ASN A 1 330 ? 122.229 20.787 48.918 1.00 33.12 310 ASN A CA 1
ATOM 2362 C C . ASN A 1 330 ? 123.517 21.220 49.571 1.00 39.48 310 ASN A C 1
ATOM 2363 O O . ASN A 1 330 ? 124.027 20.676 50.555 1.00 36.63 310 ASN A O 1
ATOM 2368 N N . ALA A 1 331 ? 124.074 22.235 49.004 1.00 39.10 311 ALA A N 1
ATOM 2369 C CA . ALA A 1 331 ? 125.310 22.685 49.582 1.00 42.13 311 ALA A CA 1
ATOM 2370 C C . ALA A 1 331 ? 125.137 23.216 51.008 1.00 40.10 311 ALA A C 1
ATOM 2371 O O . ALA A 1 331 ? 125.986 23.006 51.842 1.00 33.59 311 ALA A O 1
ATOM 2373 N N . SER A 1 332 ? 124.043 23.935 51.281 1.00 35.87 312 SER A N 1
ATOM 2374 C CA . SER A 1 332 ? 123.810 24.505 52.587 1.00 19.94 312 SER A CA 1
ATOM 2375 C C . SER A 1 332 ? 123.724 23.357 53.571 1.00 37.42 312 SER A C 1
ATOM 2376 O O . SER A 1 332 ? 124.319 23.400 54.647 1.00 28.78 312 SER A O 1
ATOM 2379 N N . HIS A 1 333 ? 123.027 22.301 53.139 1.00 39.67 313 HIS A N 1
ATOM 2380 C CA . HIS A 1 333 ? 122.843 21.103 53.942 1.00 28.14 313 HIS A CA 1
ATOM 2381 C C . HIS A 1 333 ? 124.137 20.463 54.391 1.00 38.36 313 HIS A C 1
ATOM 2382 O O . HIS A 1 333 ? 124.389 20.144 55.564 1.00 33.27 313 HIS A O 1
ATOM 2389 N N . ALA A 1 334 ? 124.993 20.239 53.443 1.00 28.66 314 ALA A N 1
ATOM 2390 C CA . ALA A 1 334 ? 126.230 19.649 53.873 1.00 39.07 314 ALA A CA 1
ATOM 2391 C C . ALA A 1 334 ? 127.073 20.547 54.809 1.00 40.57 314 ALA A C 1
ATOM 2392 O O . ALA A 1 334 ? 127.731 20.078 55.712 1.00 42.84 314 ALA A O 1
ATOM 2394 N N . SER A 1 335 ? 127.084 21.856 54.604 1.00 38.52 315 SER A N 1
ATOM 2395 C CA . SER A 1 335 ? 127.872 22.758 55.431 1.00 30.97 315 SER A CA 1
ATOM 2396 C C . SER A 1 335 ? 127.389 22.604 56.863 1.00 41.72 315 SER A C 1
ATOM 2397 O O . SER A 1 335 ? 128.149 22.515 57.828 1.00 33.97 315 SER A O 1
ATOM 2400 N N . LEU A 1 336 ? 126.067 22.582 56.958 1.00 41.28 316 LEU A N 1
ATOM 2401 C CA . LEU A 1 336 ? 125.394 22.433 58.225 1.00 35.50 316 LEU A CA 1
ATOM 2402 C C . LEU A 1 336 ? 125.632 21.043 58.739 1.00 37.85 316 LEU A C 1
ATOM 2403 O O . LEU A 1 336 ? 125.682 20.857 59.932 1.00 31.13 316 LEU A O 1
ATOM 2408 N N . LYS A 1 337 ? 125.735 20.068 57.848 1.00 28.90 317 LYS A N 1
ATOM 2409 C CA . LYS A 1 337 ? 125.943 18.728 58.324 1.00 30.25 317 LYS A CA 1
ATOM 2410 C C . LYS A 1 337 ? 127.343 18.577 58.875 1.00 36.67 317 LYS A C 1
ATOM 2411 O O . LYS A 1 337 ? 127.561 18.129 59.998 1.00 52.11 317 LYS A O 1
ATOM 2417 N N . ASP A 1 338 ? 128.282 19.008 58.057 1.00 37.32 318 ASP A N 1
ATOM 2418 C CA . ASP A 1 338 ? 129.714 18.897 58.304 1.00 32.40 318 ASP A CA 1
ATOM 2419 C C . ASP A 1 338 ? 130.451 19.958 59.108 1.00 36.79 318 ASP A C 1
ATOM 2420 O O . ASP A 1 338 ? 131.215 19.611 60.015 1.00 36.36 318 ASP A O 1
ATOM 2425 N N . ASP A 1 339 ? 130.291 21.237 58.767 1.00 33.92 319 ASP A N 1
ATOM 2426 C CA . ASP A 1 339 ? 131.038 22.285 59.472 1.00 27.74 319 ASP A CA 1
ATOM 2427 C C . ASP A 1 339 ? 130.356 22.863 60.695 1.00 43.71 319 ASP A C 1
ATOM 2428 O O . ASP A 1 339 ? 130.988 23.220 61.699 1.00 44.47 319 ASP A O 1
ATOM 2433 N N . TYR A 1 340 ? 129.048 23.009 60.592 1.00 35.98 320 TYR A N 1
ATOM 2434 C CA . TYR A 1 340 ? 128.366 23.538 61.725 1.00 25.56 320 TYR A CA 1
ATOM 2435 C C . TYR A 1 340 ? 127.886 22.451 62.632 1.00 37.51 320 TYR A C 1
ATOM 2436 O O . TYR A 1 340 ? 127.625 22.701 63.807 1.00 39.87 320 TYR A O 1
ATOM 2445 N N . GLU A 1 341 ? 127.674 21.264 62.073 1.00 35.39 321 GLU A N 1
ATOM 2446 C CA . GLU A 1 341 ? 127.178 20.135 62.865 1.00 46.24 321 GLU A CA 1
ATOM 2447 C C . GLU A 1 341 ? 125.822 20.346 63.582 1.00 51.25 321 GLU A C 1
ATOM 2448 O O . GLU A 1 341 ? 125.764 20.267 64.817 1.00 39.76 321 GLU A O 1
ATOM 2454 N N . VAL A 1 342 ? 124.731 20.573 62.817 1.00 35.90 322 VAL A N 1
ATOM 2455 C CA . VAL A 1 342 ? 123.414 20.771 63.384 1.00 29.57 322 VAL A CA 1
ATOM 2456 C C . VAL A 1 342 ? 122.303 19.923 62.755 1.00 32.18 322 VAL A C 1
ATOM 2457 O O . VAL A 1 342 ? 121.109 20.178 63.011 1.00 34.54 322 VAL A O 1
ATOM 2461 N N . THR A 1 343 ? 122.683 18.941 61.921 1.00 21.27 323 THR A N 1
ATOM 2462 C CA . THR A 1 343 ? 121.695 18.148 61.224 1.00 22.45 323 THR A CA 1
ATOM 2463 C C . THR A 1 343 ? 121.316 16.906 62.009 1.00 45.21 323 THR A C 1
ATOM 2464 O O . THR A 1 343 ? 120.452 16.924 62.897 1.00 39.99 323 THR A O 1
ATOM 2468 N N . GLY A 1 344 ? 121.988 15.818 61.708 1.00 47.35 324 GLY A N 1
ATOM 2469 C CA . GLY A 1 344 ? 121.750 14.584 62.425 1.00 30.46 324 GLY A CA 1
ATOM 2470 C C . GLY A 1 344 ? 121.229 13.541 61.522 1.00 32.04 324 GLY A C 1
ATOM 2471 O O . GLY A 1 344 ? 120.699 13.869 60.480 1.00 33.53 324 GLY A O 1
ATOM 2472 N N . LEU A 1 345 ? 121.343 12.314 61.965 1.00 27.16 325 LEU A N 1
ATOM 2473 C CA . LEU A 1 345 ? 120.874 11.201 61.182 1.00 28.05 325 LEU A CA 1
ATOM 2474 C C . LEU A 1 345 ? 119.547 11.449 60.503 1.00 23.47 325 LEU A C 1
ATOM 2475 O O . LEU A 1 345 ? 119.342 11.043 59.364 1.00 36.41 325 LEU A O 1
ATOM 2480 N N . GLU A 1 346 ? 118.629 12.048 61.248 1.00 20.10 326 GLU A N 1
ATOM 2481 C CA . GLU A 1 346 ? 117.293 12.253 60.768 1.00 27.21 326 GLU A CA 1
ATOM 2482 C C . GLU A 1 346 ? 117.274 13.238 59.665 1.00 39.89 326 GLU A C 1
ATOM 2483 O O . GLU A 1 346 ? 116.760 12.942 58.571 1.00 29.42 326 GLU A O 1
ATOM 2489 N N . LEU A 1 347 ? 117.799 14.410 60.018 1.00 29.13 327 LEU A N 1
ATOM 2490 C CA . LEU A 1 347 ? 117.862 15.518 59.068 1.00 32.84 327 LEU A CA 1
ATOM 2491 C C . LEU A 1 347 ? 118.637 15.134 57.798 1.00 44.85 327 LEU A C 1
ATOM 2492 O O . LEU A 1 347 ? 118.249 15.447 56.666 1.00 37.08 327 LEU A O 1
ATOM 2497 N N . ASP A 1 348 ? 119.739 14.421 57.984 1.00 29.62 328 ASP A N 1
ATOM 2498 C CA . ASP A 1 348 ? 120.550 13.958 56.886 1.00 25.52 328 ASP A CA 1
ATOM 2499 C C . ASP A 1 348 ? 119.815 12.925 56.072 1.00 32.04 328 ASP A C 1
ATOM 2500 O O . ASP A 1 348 ? 119.875 12.946 54.847 1.00 44.20 328 ASP A O 1
ATOM 2505 N N . THR A 1 349 ? 119.102 12.028 56.751 1.00 34.00 329 THR A N 1
ATOM 2506 C CA . THR A 1 349 ? 118.351 11.005 56.028 1.00 47.03 329 THR A CA 1
ATOM 2507 C C . THR A 1 349 ? 117.360 11.628 55.037 1.00 51.97 329 THR A C 1
ATOM 2508 O O . THR A 1 349 ? 117.318 11.352 53.831 1.00 30.79 329 THR A O 1
ATOM 2512 N N . LEU A 1 350 ? 116.587 12.553 55.548 1.00 39.62 330 LEU A N 1
ATOM 2513 C CA . LEU A 1 350 ? 115.611 13.219 54.712 1.00 30.1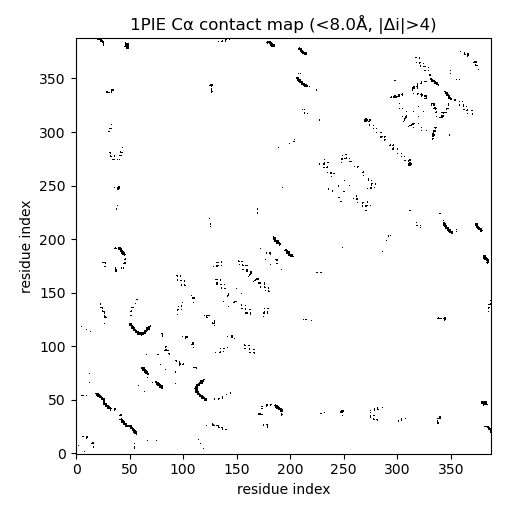1 330 LEU A CA 1
ATOM 2514 C C . LEU A 1 350 ? 116.158 13.930 53.493 1.00 38.70 330 LEU A C 1
ATOM 2515 O O . LEU A 1 350 ? 115.738 13.679 52.360 1.00 29.71 330 LEU A O 1
ATOM 2520 N N . ALA A 1 351 ? 117.068 14.860 53.753 1.00 37.25 331 ALA A N 1
ATOM 2521 C CA . ALA A 1 351 ? 117.694 15.683 52.742 1.00 38.35 331 ALA A CA 1
ATOM 2522 C C . ALA A 1 351 ? 118.420 14.887 51.674 1.00 28.93 331 ALA A C 1
ATOM 2523 O O . ALA A 1 351 ? 118.252 15.048 50.446 1.00 30.30 331 ALA A O 1
ATOM 2525 N N . GLU A 1 352 ? 119.277 14.032 52.164 1.00 24.80 332 GLU A N 1
ATOM 2526 C CA . GLU A 1 352 ? 120.057 13.232 51.252 1.00 35.58 332 GLU A CA 1
ATOM 2527 C C . GLU A 1 352 ? 119.221 12.220 50.497 1.00 40.98 332 GLU A C 1
ATOM 2528 O O . GLU A 1 352 ? 119.405 11.967 49.306 1.00 39.46 332 GLU A O 1
ATOM 2534 N N . THR A 1 353 ? 118.272 11.613 51.166 1.00 32.37 333 THR A N 1
ATOM 2535 C CA . THR A 1 353 ? 117.535 10.668 50.370 1.00 28.38 333 THR A CA 1
ATOM 2536 C C . THR A 1 353 ? 116.783 11.463 49.345 1.00 29.50 333 THR A C 1
ATOM 2537 O O . THR A 1 353 ? 116.734 11.118 48.190 1.00 40.99 333 THR A O 1
ATOM 2541 N N . ALA A 1 354 ? 116.207 12.554 49.821 1.00 32.57 334 ALA A N 1
ATOM 2542 C CA . ALA A 1 354 ? 115.450 13.425 48.974 1.00 27.23 334 ALA A CA 1
ATOM 2543 C C . ALA A 1 354 ? 116.261 13.869 47.769 1.00 43.49 334 ALA A C 1
ATOM 2544 O O . ALA A 1 354 ? 115.771 13.953 46.633 1.00 28.90 334 ALA A O 1
ATOM 2546 N N . GLN A 1 355 ? 117.521 14.171 48.004 1.00 27.31 335 GLN A N 1
ATOM 2547 C CA . GLN A 1 355 ? 118.283 14.623 46.885 1.00 31.90 335 GLN A CA 1
ATOM 2548 C C . GLN A 1 355 ? 118.387 13.609 45.794 1.00 46.30 335 GLN A C 1
ATOM 2549 O O . GLN A 1 355 ? 118.478 13.941 44.622 1.00 49.58 335 GLN A O 1
ATOM 2555 N N . LYS A 1 356 ? 118.406 12.371 46.227 1.00 49.87 336 LYS A N 1
ATOM 2556 C CA . LYS A 1 356 ? 118.555 11.211 45.361 1.00 50.58 336 LYS A CA 1
ATOM 2557 C C . LYS A 1 356 ? 117.394 10.998 44.398 1.00 30.28 336 LYS A C 1
ATOM 2558 O O . LYS A 1 356 ? 117.490 10.370 43.347 1.00 47.65 336 LYS A O 1
ATOM 2564 N N . GLN A 1 357 ? 116.265 11.525 44.786 1.00 47.17 337 GLN A N 1
ATOM 2565 C CA . GLN A 1 357 ? 115.066 11.395 43.997 1.00 45.23 337 GLN A CA 1
ATOM 2566 C C . GLN A 1 357 ? 115.057 12.266 42.736 1.00 57.94 337 GLN A C 1
ATOM 2567 O O . GLN A 1 357 ? 115.675 13.323 42.597 1.00 76.24 337 GLN A O 1
ATOM 2573 N N . ALA A 1 358 ? 114.342 11.767 41.783 1.00 47.59 338 ALA A N 1
ATOM 2574 C CA . ALA A 1 358 ? 114.211 12.396 40.504 1.00 49.41 338 ALA A CA 1
ATOM 2575 C C . ALA A 1 358 ? 113.126 13.410 40.561 1.00 47.35 338 ALA A C 1
ATOM 2576 O O . ALA A 1 358 ? 112.083 13.108 41.132 1.00 43.90 338 ALA A O 1
ATOM 2578 N N . GLY A 1 359 ? 113.400 14.580 39.958 1.00 57.13 339 GLY A N 1
ATOM 2579 C CA . GLY A 1 359 ? 112.440 15.678 39.926 1.00 59.35 339 GLY A CA 1
ATOM 2580 C C . GLY A 1 359 ? 112.529 16.478 41.207 1.00 38.09 339 GLY A C 1
ATOM 2581 O O . GLY A 1 359 ? 111.590 17.202 41.608 1.00 28.62 339 GLY A O 1
ATOM 2582 N N . VAL A 1 360 ? 113.719 16.282 41.795 1.00 35.65 340 VAL A N 1
ATOM 2583 C CA . VAL A 1 360 ? 114.163 16.900 43.016 1.00 39.77 340 VAL A CA 1
ATOM 2584 C C . VAL A 1 360 ? 115.403 17.732 42.727 1.00 56.37 340 VAL A C 1
ATOM 2585 O O . VAL A 1 360 ? 116.483 17.184 42.382 1.00 33.10 340 VAL A O 1
ATOM 2589 N N . LEU A 1 361 ? 115.193 19.070 42.843 1.00 25.99 341 LEU A N 1
ATOM 2590 C CA . LEU A 1 361 ? 116.264 20.033 42.573 1.00 38.54 341 LEU A CA 1
ATOM 2591 C C . LEU A 1 361 ? 117.405 20.005 43.577 1.00 37.06 341 LEU A C 1
ATOM 2592 O O . LEU A 1 361 ? 118.568 20.139 43.219 1.00 33.66 341 LEU A O 1
ATOM 2597 N N . GLY A 1 362 ? 117.051 19.848 44.853 1.00 43.55 342 GLY A N 1
ATOM 2598 C CA . GLY A 1 362 ? 117.991 19.779 45.976 1.00 33.87 342 GLY A CA 1
ATOM 2599 C C . GLY A 1 362 ? 117.166 19.759 47.247 1.00 42.19 342 GLY A C 1
ATOM 2600 O O . GLY A 1 362 ? 115.950 19.945 47.196 1.00 39.38 342 GLY A O 1
ATOM 2601 N N . ALA A 1 363 ? 117.791 19.544 48.401 1.00 33.59 343 ALA A N 1
ATOM 2602 C CA . ALA A 1 363 ? 116.996 19.535 49.641 1.00 30.24 343 ALA A CA 1
ATOM 2603 C C . ALA A 1 363 ? 117.921 19.761 50.805 1.00 30.27 343 ALA A C 1
ATOM 2604 O O . ALA A 1 363 ? 119.128 19.408 50.756 1.00 27.00 343 ALA A O 1
ATOM 2606 N N . ARG A 1 364 ? 117.345 20.342 51.861 1.00 38.24 344 ARG A N 1
ATOM 2607 C CA . ARG A 1 364 ? 118.147 20.613 53.052 1.00 30.39 344 ARG A CA 1
ATOM 2608 C C . ARG A 1 364 ? 117.277 20.770 54.281 1.00 32.02 344 ARG A C 1
ATOM 2609 O O . ARG A 1 364 ? 116.052 20.937 54.194 1.00 31.89 344 ARG A O 1
ATOM 2617 N N . MET A 1 365 ? 117.937 20.707 55.439 1.00 26.86 345 MET A N 1
ATOM 2618 C CA . MET A 1 365 ? 117.242 20.998 56.659 1.00 23.38 345 MET A CA 1
ATOM 2619 C C . MET A 1 365 ? 116.994 22.515 56.627 1.00 31.22 345 MET A C 1
ATOM 2620 O O . MET A 1 365 ? 117.705 23.270 55.939 1.00 22.25 345 MET A O 1
ATOM 2625 N N . THR A 1 366 ? 115.963 22.950 57.335 1.00 30.57 346 THR A N 1
ATOM 2626 C CA . THR A 1 366 ? 115.596 24.358 57.430 1.00 31.34 346 THR A CA 1
ATOM 2627 C C . THR A 1 366 ? 115.430 24.708 58.920 1.00 40.03 346 THR A C 1
ATOM 2628 O O . THR A 1 366 ? 115.094 23.869 59.753 1.00 37.64 346 THR A O 1
ATOM 2632 N N . GLY A 1 367 ? 115.663 25.930 59.332 1.00 34.10 347 GLY A N 1
ATOM 2633 C CA . GLY A 1 367 ? 115.537 26.217 60.770 1.00 37.81 347 GLY A CA 1
ATOM 2634 C C . GLY A 1 367 ? 116.779 25.780 61.611 1.00 47.76 347 GLY A C 1
ATOM 2635 O O . GLY A 1 367 ? 117.915 25.521 61.141 1.00 35.21 347 GLY A O 1
ATOM 2636 N N . ALA A 1 368 ? 116.575 25.698 62.914 1.00 41.03 348 ALA A N 1
ATOM 2637 C CA . ALA A 1 368 ? 117.647 25.357 63.824 1.00 34.97 348 ALA A CA 1
ATOM 2638 C C . ALA A 1 368 ? 118.491 24.101 63.520 1.00 41.28 348 ALA A C 1
ATOM 2639 O O . ALA A 1 368 ? 119.724 24.122 63.510 1.00 36.81 348 ALA A O 1
ATOM 2641 N N . GLY A 1 369 ? 117.876 22.969 63.266 1.00 31.87 349 GLY A N 1
ATOM 2642 C CA . GLY A 1 369 ? 118.684 21.770 63.037 1.00 19.94 349 GLY A CA 1
ATOM 2643 C C . GLY A 1 369 ? 118.447 20.904 64.246 1.00 29.65 349 GLY A C 1
ATOM 2644 O O . GLY A 1 369 ? 117.543 21.225 65.032 1.00 36.21 349 GLY A O 1
ATOM 2645 N N . PHE A 1 370 ? 119.219 19.836 64.410 1.00 46.23 350 PHE A N 1
ATOM 2646 C CA . PHE A 1 370 ? 119.029 18.981 65.588 1.00 56.74 350 PHE A CA 1
ATOM 2647 C C . PHE A 1 370 ? 117.632 18.305 65.589 1.00 59.22 350 PHE A C 1
ATOM 2648 O O . PHE A 1 370 ? 117.015 18.062 66.634 1.00 41.46 350 PHE A O 1
ATOM 2656 N N . GLY A 1 371 ? 117.113 18.013 64.390 1.00 49.06 351 GLY A N 1
ATOM 2657 C CA . GLY A 1 371 ? 115.795 17.420 64.203 1.00 28.77 351 GLY A CA 1
ATOM 2658 C C . GLY A 1 371 ? 114.875 18.383 63.430 1.00 49.53 351 GLY A C 1
ATOM 2659 O O . GLY A 1 371 ? 115.343 19.158 62.610 1.00 33.32 351 GLY A O 1
ATOM 2660 N N . GLY A 1 372 ? 113.562 18.366 63.686 1.00 41.99 352 GLY A N 1
ATOM 2661 C CA . GLY A 1 372 ? 112.609 19.261 63.021 1.00 44.11 352 GLY A CA 1
ATOM 2662 C C . GLY A 1 372 ? 112.310 18.895 61.578 1.00 45.90 352 GLY A C 1
ATOM 2663 O O . GLY A 1 372 ? 112.189 17.699 61.228 1.00 27.24 352 GLY A O 1
ATOM 2664 N N . CYS A 1 373 ? 112.255 19.956 60.743 1.00 39.79 353 CYS A N 1
ATOM 2665 C CA . CYS A 1 373 ? 112.004 19.778 59.319 1.00 36.23 353 CYS A CA 1
ATOM 2666 C C . CYS A 1 373 ? 113.157 20.130 58.399 1.00 28.49 353 CYS A C 1
ATOM 2667 O O . CYS A 1 373 ? 114.070 20.875 58.722 1.00 31.27 353 CYS A O 1
ATOM 2670 N N . ALA A 1 374 ? 113.025 19.553 57.210 1.00 25.99 354 ALA A N 1
ATOM 2671 C CA . ALA A 1 374 ? 113.879 19.718 56.068 1.00 27.83 354 ALA A CA 1
ATOM 2672 C C . ALA A 1 374 ? 112.914 20.135 54.964 1.00 33.08 354 ALA A C 1
ATOM 2673 O O . ALA A 1 374 ? 111.707 20.013 55.155 1.00 25.61 354 ALA A O 1
ATOM 2675 N N . ILE A 1 375 ? 113.402 20.616 53.826 1.00 26.59 355 ILE A N 1
ATOM 2676 C CA . ILE A 1 375 ? 112.483 20.948 52.740 1.00 23.93 355 ILE A CA 1
ATOM 2677 C C . ILE A 1 375 ? 113.094 20.396 51.489 1.00 20.03 355 ILE A C 1
ATOM 2678 O O . ILE A 1 375 ? 114.311 20.201 51.382 1.00 32.11 355 ILE A O 1
ATOM 2683 N N . ALA A 1 376 ? 112.237 20.219 50.529 1.00 35.46 356 ALA A N 1
ATOM 2684 C CA . ALA A 1 376 ? 112.672 19.788 49.220 1.00 36.32 356 ALA A CA 1
ATOM 2685 C C . ALA A 1 376 ? 111.881 20.529 48.095 1.00 40.68 356 ALA A C 1
ATOM 2686 O O . ALA A 1 376 ? 110.730 20.963 48.309 1.00 34.24 356 ALA A O 1
ATOM 2688 N N . LEU A 1 377 ? 112.572 20.678 46.928 1.00 40.86 357 LEU A N 1
ATOM 2689 C CA . LEU A 1 377 ? 112.146 21.276 45.655 1.00 35.74 357 LEU A CA 1
ATOM 2690 C C . LEU A 1 377 ? 111.946 20.139 44.698 1.00 26.52 357 LEU A C 1
ATOM 2691 O O . LEU A 1 377 ? 112.898 19.629 44.087 1.00 33.21 357 LEU A O 1
ATOM 2696 N N . VAL A 1 378 ? 110.673 19.751 44.603 1.00 35.27 358 VAL A N 1
ATOM 2697 C CA . VAL A 1 378 ? 110.268 18.556 43.876 1.00 37.12 358 VAL A CA 1
ATOM 2698 C C . VAL A 1 378 ? 109.208 18.734 42.831 1.00 34.11 358 VAL A C 1
ATOM 2699 O O . VAL A 1 378 ? 108.201 19.396 43.100 1.00 41.10 358 VAL A O 1
ATOM 2703 N N . ALA A 1 379 ? 109.435 18.070 41.683 1.00 30.16 359 ALA A N 1
ATOM 2704 C CA . ALA A 1 379 ? 108.497 18.134 40.576 1.00 29.69 359 ALA A CA 1
ATOM 2705 C C . ALA A 1 379 ? 107.093 17.837 41.036 1.00 31.03 359 ALA A C 1
ATOM 2706 O O . ALA A 1 379 ? 106.840 16.794 41.607 1.00 38.37 359 ALA A O 1
ATOM 2708 N N . HIS A 1 380 ? 106.196 18.788 40.829 1.00 33.95 360 HIS A N 1
ATOM 2709 C CA . HIS A 1 380 ? 104.815 18.698 41.264 1.00 32.60 360 HIS A CA 1
ATOM 2710 C C . HIS A 1 380 ? 104.228 17.322 41.047 1.00 48.20 360 HIS A C 1
ATOM 2711 O O . HIS A 1 380 ? 103.542 16.746 41.927 1.00 34.17 360 HIS A O 1
ATOM 2718 N N . ASP A 1 381 ? 104.496 16.821 39.833 1.00 52.76 361 ASP A N 1
ATOM 2719 C CA . ASP A 1 381 ? 103.988 15.523 39.464 1.00 63.04 361 ASP A CA 1
ATOM 2720 C C . ASP A 1 381 ? 104.642 14.345 40.190 1.00 56.22 361 ASP A C 1
ATOM 2721 O O . ASP A 1 381 ? 104.000 13.341 40.395 1.00 46.02 361 ASP A O 1
ATOM 2726 N N . ASN A 1 382 ? 105.889 14.486 40.650 1.00 57.19 362 ASN A N 1
ATOM 2727 C CA . ASN A 1 382 ? 106.593 13.443 41.394 1.00 42.87 362 ASN A CA 1
ATOM 2728 C C . ASN A 1 382 ? 106.391 13.510 42.936 1.00 34.72 362 ASN A C 1
ATOM 2729 O O . ASN A 1 382 ? 106.882 12.740 43.757 1.00 42.53 362 ASN A O 1
ATOM 2734 N N . VAL A 1 383 ? 105.643 14.459 43.371 1.00 29.34 363 VAL A N 1
ATOM 2735 C CA . VAL A 1 383 ? 105.467 14.631 44.781 1.00 36.53 363 VAL A CA 1
ATOM 2736 C C . VAL A 1 383 ? 104.904 13.442 45.549 1.00 37.75 363 VAL A C 1
ATOM 2737 O O . VAL A 1 383 ? 105.464 13.009 46.529 1.00 47.35 363 VAL A O 1
ATOM 2741 N N . SER A 1 384 ? 103.785 12.921 45.108 1.00 39.09 364 SER A N 1
ATOM 2742 C CA . SER A 1 384 ? 103.135 11.830 45.787 1.00 32.50 364 SER A CA 1
ATOM 2743 C C . SER A 1 384 ? 104.050 10.659 45.998 1.00 39.28 364 SER A C 1
ATOM 2744 O O . SER A 1 384 ? 104.083 10.080 47.091 1.00 37.01 364 SER A O 1
ATOM 2747 N N . ALA A 1 385 ? 104.780 10.349 44.933 1.00 31.26 365 ALA A N 1
ATOM 2748 C CA . ALA A 1 385 ? 105.764 9.265 44.899 1.00 38.18 365 ALA A CA 1
ATOM 2749 C C . ALA A 1 385 ? 107.029 9.539 45.770 1.00 51.82 365 ALA A C 1
ATOM 2750 O O . ALA A 1 385 ? 107.698 8.643 46.329 1.00 38.87 365 ALA A O 1
ATOM 2752 N N . PHE A 1 386 ? 107.377 10.820 45.833 1.00 57.14 366 PHE A N 1
ATOM 2753 C CA . PHE A 1 386 ? 108.519 11.302 46.558 1.00 42.66 366 PHE A CA 1
ATOM 2754 C C . PHE A 1 386 ? 108.379 11.042 48.065 1.00 46.36 366 PHE A C 1
ATOM 2755 O O . PHE A 1 386 ? 109.311 10.595 48.777 1.00 29.04 366 PHE A O 1
ATOM 2763 N N . ARG A 1 387 ? 107.168 11.302 48.520 1.00 23.07 367 ARG A N 1
ATOM 2764 C CA . ARG A 1 387 ? 106.831 11.129 49.895 1.00 27.12 367 ARG A CA 1
ATOM 2765 C C . ARG A 1 387 ? 107.046 9.709 50.322 1.00 47.88 367 ARG A C 1
ATOM 2766 O O . ARG A 1 387 ? 107.484 9.411 51.435 1.00 38.39 367 ARG A O 1
ATOM 2774 N N . LYS A 1 388 ? 106.644 8.831 49.429 1.00 47.07 368 LYS A N 1
ATOM 2775 C CA . LYS A 1 388 ? 106.737 7.401 49.695 1.00 53.59 368 LYS A CA 1
ATOM 2776 C C . LYS A 1 388 ? 108.177 6.917 49.678 1.00 35.86 368 LYS A C 1
ATOM 2777 O O . LYS A 1 388 ? 108.649 6.341 50.631 1.00 35.51 368 LYS A O 1
ATOM 2783 N N . ALA A 1 389 ? 108.863 7.212 48.574 1.00 38.18 369 ALA A N 1
ATOM 2784 C CA . ALA A 1 389 ? 110.231 6.809 48.376 1.00 40.09 369 ALA A CA 1
ATOM 2785 C C . ALA A 1 389 ? 111.116 7.273 49.494 1.00 57.78 369 ALA A C 1
ATOM 2786 O O . ALA A 1 389 ? 111.936 6.513 50.028 1.00 40.65 369 ALA A O 1
ATOM 2788 N N . VAL A 1 390 ? 110.906 8.545 49.830 1.00 57.76 370 VAL A N 1
ATOM 2789 C CA . VAL A 1 390 ? 111.670 9.157 50.889 1.00 51.94 370 VAL A CA 1
ATOM 2790 C C . VAL A 1 390 ? 111.243 8.644 52.293 1.00 41.70 370 VAL A C 1
ATOM 2791 O O . VAL A 1 390 ? 112.053 8.240 53.137 1.00 32.12 370 VAL A O 1
ATOM 2795 N N . GLY A 1 391 ? 109.955 8.618 52.582 1.00 44.60 371 GLY A N 1
ATOM 2796 C CA . GLY A 1 391 ? 109.570 8.143 53.899 1.00 43.09 371 GLY A CA 1
ATOM 2797 C C . GLY A 1 391 ? 110.095 6.743 54.200 1.00 36.54 371 GLY A C 1
ATOM 2798 O O . GLY A 1 391 ? 110.646 6.461 55.277 1.00 47.22 371 GLY A O 1
ATOM 2799 N N . GLN A 1 392 ? 109.934 5.870 53.212 1.00 36.56 372 GLN A N 1
ATOM 2800 C CA . GLN A 1 392 ? 110.374 4.512 53.382 1.00 36.55 372 GLN A CA 1
ATOM 2801 C C . GLN A 1 392 ? 111.767 4.437 53.929 1.00 36.77 372 GLN A C 1
ATOM 2802 O O . GLN A 1 392 ? 111.990 3.991 55.048 1.00 45.58 372 GLN A O 1
ATOM 2808 N N . VAL A 1 393 ? 112.707 4.909 53.130 1.00 30.90 373 VAL A N 1
ATOM 2809 C CA . VAL A 1 393 ? 114.051 4.935 53.614 1.00 35.07 373 VAL A CA 1
ATOM 2810 C C . VAL A 1 393 ? 114.111 5.442 55.035 1.00 42.77 373 VAL A C 1
ATOM 2811 O O . VAL A 1 393 ? 114.643 4.836 55.947 1.00 42.52 373 VAL A O 1
ATOM 2815 N N . TYR A 1 394 ? 113.560 6.595 55.236 1.00 37.07 374 TYR A N 1
ATOM 2816 C CA . TYR A 1 394 ? 113.573 7.121 56.576 1.00 34.66 374 TYR A CA 1
ATOM 2817 C C . TYR A 1 394 ? 113.108 6.109 57.609 1.00 30.02 374 TYR A C 1
ATOM 2818 O O . TYR A 1 394 ? 113.807 5.748 58.551 1.00 33.94 374 TYR A O 1
ATOM 2827 N N . GLU A 1 395 ? 111.873 5.671 57.488 1.00 29.37 375 GLU A N 1
ATOM 2828 C CA . GLU A 1 395 ? 111.444 4.742 58.513 1.00 36.62 375 GLU A CA 1
ATOM 2829 C C . GLU A 1 395 ? 112.450 3.663 58.671 1.00 40.65 375 GLU A C 1
ATOM 2830 O O . GLU A 1 395 ? 112.867 3.280 59.745 1.00 52.46 375 GLU A O 1
ATOM 2836 N N . GLU A 1 396 ? 112.796 3.097 57.560 1.00 47.25 376 GLU A N 1
ATOM 2837 C CA . GLU A 1 396 ? 113.734 2.032 57.685 1.00 46.00 376 GLU A CA 1
ATOM 2838 C C . GLU A 1 396 ? 114.843 2.462 58.575 1.00 50.64 376 GLU A C 1
ATOM 2839 O O . GLU A 1 396 ? 114.973 2.013 59.705 1.00 77.36 376 GLU A O 1
ATOM 2845 N N . VAL A 1 397 ? 115.604 3.380 58.021 1.00 48.84 377 VAL A N 1
ATOM 2846 C CA . VAL A 1 397 ? 116.759 3.968 58.664 1.00 50.51 377 VAL A CA 1
ATOM 2847 C C . VAL A 1 397 ? 116.590 4.609 60.043 1.00 40.73 377 VAL A C 1
ATOM 2848 O O . VAL A 1 397 ? 117.399 4.434 60.958 1.00 51.29 377 VAL A O 1
ATOM 2852 N N . VAL A 1 398 ? 115.613 5.466 60.163 1.00 46.84 378 VAL A N 1
ATOM 2853 C CA . VAL A 1 398 ? 115.479 6.161 61.396 1.00 44.51 378 VAL A CA 1
ATOM 2854 C C . VAL A 1 398 ? 114.638 5.320 62.299 1.00 41.01 378 VAL A C 1
ATOM 2855 O O . VAL A 1 398 ? 114.603 5.452 63.512 1.00 43.18 378 VAL A O 1
ATOM 2859 N N . GLY A 1 399 ? 113.981 4.389 61.679 1.00 51.32 379 GLY A N 1
ATOM 2860 C CA . GLY A 1 399 ? 113.156 3.520 62.461 1.00 59.05 379 GLY A CA 1
ATOM 2861 C C . GLY A 1 399 ? 111.768 4.084 62.556 1.00 55.65 379 GLY A C 1
ATOM 2862 O O . GLY A 1 399 ? 110.803 3.384 62.869 1.00 65.19 379 GLY A O 1
ATOM 2863 N N . TYR A 1 400 ? 111.662 5.363 62.265 1.00 65.49 380 TYR A N 1
ATOM 2864 C CA . TYR A 1 400 ? 110.346 5.952 62.355 1.00 69.02 380 TYR A CA 1
ATOM 2865 C C . TYR A 1 400 ? 109.899 6.714 61.134 1.00 66.72 380 TYR A C 1
ATOM 2866 O O . TYR A 1 400 ? 110.622 6.807 60.149 1.00 67.24 380 TYR A O 1
ATOM 2875 N N . PRO A 1 401 ? 108.705 7.273 61.212 1.00 68.94 381 PRO A N 1
ATOM 2876 C CA . PRO A 1 401 ? 108.209 7.944 60.052 1.00 77.92 381 PRO A CA 1
ATOM 2877 C C . PRO A 1 401 ? 108.313 9.443 60.106 1.00 61.44 381 PRO A C 1
ATOM 2878 O O . PRO A 1 401 ? 108.070 10.110 61.134 1.00 49.93 381 PRO A O 1
ATOM 2882 N N . ALA A 1 402 ? 108.567 9.937 58.911 1.00 46.50 382 ALA A N 1
ATOM 2883 C CA . ALA A 1 402 ? 108.645 11.345 58.689 1.00 40.28 382 ALA A CA 1
ATOM 2884 C C . ALA A 1 402 ? 107.272 11.828 58.253 1.00 60.89 382 ALA A C 1
ATOM 2885 O O . ALA A 1 402 ? 106.354 11.024 58.001 1.00 50.50 382 ALA A O 1
ATOM 2887 N N . SER A 1 403 ? 107.112 13.144 58.228 1.00 61.54 383 SER A N 1
ATOM 2888 C CA . SER A 1 403 ? 105.858 13.730 57.823 1.00 60.92 383 SER A CA 1
ATOM 2889 C C . SER A 1 403 ? 106.066 14.600 56.611 1.00 49.85 383 SER A C 1
ATOM 2890 O O . SER A 1 403 ? 107.055 15.293 56.543 1.00 39.05 383 SER A O 1
ATOM 2893 N N . PHE A 1 404 ? 105.138 14.557 55.672 1.00 39.32 384 PHE A N 1
ATOM 2894 C CA . PHE A 1 404 ? 105.268 15.351 54.480 1.00 32.26 384 PHE A CA 1
ATOM 2895 C C . PHE A 1 404 ? 104.121 16.280 54.357 1.00 45.43 384 PHE A C 1
ATOM 2896 O O . PHE A 1 404 ? 103.003 15.938 54.727 1.00 40.57 384 PHE A O 1
ATOM 2904 N N . TYR A 1 405 ? 104.494 17.456 53.864 1.00 44.53 385 TYR A N 1
ATOM 2905 C CA . TYR A 1 405 ? 103.649 18.602 53.606 1.00 42.72 385 TYR A CA 1
ATOM 2906 C C . TYR A 1 405 ? 104.296 19.457 52.529 1.00 49.46 385 TYR A C 1
ATOM 2907 O O . TYR A 1 405 ? 105.512 19.670 52.461 1.00 65.10 385 TYR A O 1
ATOM 2916 N N . VAL A 1 406 ? 103.453 19.970 51.675 1.00 45.24 386 VAL A N 1
ATOM 2917 C CA . VAL A 1 406 ? 103.901 20.856 50.632 1.00 61.02 386 VAL A CA 1
ATOM 2918 C C . VAL A 1 406 ? 103.758 22.297 51.146 1.00 45.66 386 VAL A C 1
ATOM 2919 O O . VAL A 1 406 ? 102.707 22.654 51.639 1.00 34.13 386 VAL A O 1
ATOM 2923 N N . ALA A 1 407 ? 104.818 23.110 51.106 1.00 36.61 387 ALA A N 1
ATOM 2924 C CA . ALA A 1 407 ? 104.683 24.468 51.614 1.00 40.29 387 ALA A CA 1
ATOM 2925 C C . ALA A 1 407 ? 103.694 25.309 50.885 1.00 35.76 387 ALA A C 1
ATOM 2926 O O . ALA A 1 407 ? 103.572 25.254 49.680 1.00 39.73 387 ALA A O 1
ATOM 2928 N N . GLN A 1 408 ? 103.059 26.158 51.633 1.00 37.46 388 GLN A N 1
ATOM 2929 C CA . GLN A 1 408 ? 102.165 27.095 51.037 1.00 34.62 388 GLN A CA 1
ATOM 2930 C C . GLN A 1 408 ? 102.467 28.488 51.560 1.00 46.65 388 GLN A C 1
ATOM 2931 O O . GLN A 1 408 ? 102.256 28.760 52.730 1.00 40.28 388 GLN A O 1
ATOM 2937 N N . ILE A 1 409 ? 102.975 29.345 50.664 1.00 42.81 389 ILE A N 1
ATOM 2938 C CA . ILE A 1 409 ? 103.344 30.720 50.952 1.00 34.95 389 ILE A CA 1
ATOM 2939 C C . ILE A 1 409 ? 102.160 31.681 51.048 1.00 38.55 389 ILE A C 1
ATOM 2940 O O . ILE A 1 409 ? 101.323 31.881 50.161 1.00 47.32 389 ILE A O 1
ATOM 2945 N N . GLY A 1 410 ? 102.118 32.237 52.221 1.00 46.45 390 GLY A N 1
ATOM 2946 C CA . GLY A 1 410 ? 101.123 33.173 52.635 1.00 57.02 390 GLY A CA 1
ATOM 2947 C C . GLY A 1 410 ? 101.709 34.478 53.140 1.00 41.14 390 GLY A C 1
ATOM 2948 O O . GLY A 1 410 ? 102.894 34.832 52.954 1.00 39.35 390 GLY A O 1
ATOM 2949 N N . SER A 1 411 ? 100.813 35.207 53.765 1.00 41.66 391 SER A N 1
ATOM 2950 C CA . SER A 1 411 ? 101.112 36.514 54.284 1.00 69.10 391 SER A CA 1
ATOM 2951 C C . SER A 1 411 ? 101.674 36.467 55.696 1.00 54.42 391 SER A C 1
ATOM 2952 O O . SER A 1 411 ? 101.584 35.444 56.361 1.00 49.42 391 SER A O 1
ATOM 2955 N N . GLY A 1 412 ? 102.256 37.592 56.119 1.00 43.22 392 GLY A N 1
ATOM 2956 C CA . GLY A 1 412 ? 102.809 37.740 57.446 1.00 43.49 392 GLY A CA 1
ATOM 2957 C C . GLY A 1 412 ? 101.646 37.910 58.428 1.00 54.17 392 GLY A C 1
ATOM 2958 O O . GLY A 1 412 ? 100.471 37.747 58.082 1.00 45.54 392 GLY A O 1
ATOM 2959 N N . SER A 1 413 ? 101.948 38.227 59.665 1.00 39.44 393 SER A N 1
ATOM 2960 C CA . SER A 1 413 ? 100.883 38.335 60.646 1.00 45.70 393 SER A CA 1
ATOM 2961 C C . SER A 1 413 ? 99.911 39.473 60.361 1.00 43.08 393 SER A C 1
ATOM 2962 O O . SER A 1 413 ? 100.309 40.483 59.799 1.00 44.89 393 SER A O 1
ATOM 2965 N N . THR A 1 414 ? 98.646 39.306 60.754 1.00 36.22 394 THR A N 1
ATOM 2966 C CA . THR A 1 414 ? 97.654 40.351 60.557 1.00 53.39 394 THR A CA 1
ATOM 2967 C C . THR A 1 414 ? 96.350 40.087 61.290 1.00 43.18 394 THR A C 1
ATOM 2968 O O . THR A 1 414 ? 96.076 38.978 61.782 1.00 35.17 394 THR A O 1
ATOM 2972 N N . LYS A 1 415 ? 95.566 41.149 61.312 1.00 45.94 395 LYS A N 1
ATOM 2973 C CA . LYS A 1 415 ? 94.238 41.201 61.886 1.00 69.51 395 LYS A CA 1
ATOM 2974 C C . LYS A 1 415 ? 93.170 40.483 61.018 1.00 91.93 395 LYS A C 1
ATOM 2975 O O . LYS A 1 415 ? 92.042 40.957 60.843 1.00 100.00 395 LYS A O 1
ATOM 2981 N N . LEU A 1 416 ? 93.505 39.311 60.473 1.00 100.00 396 LEU A N 1
ATOM 2982 C CA . LEU A 1 416 ? 92.558 38.561 59.635 1.00 100.00 396 LEU A CA 1
ATOM 2983 C C . LEU A 1 416 ? 92.796 37.032 59.645 1.00 51.00 396 LEU A C 1
ATOM 2984 O O . LEU A 1 416 ? 91.893 36.235 59.979 1.00 50.70 396 LEU A O 1
#

InterPro domains:
  IPR000705 Galactokinase [PR00473] (35-53)
  IPR000705 Galactokinase [PR00473] (100-111)
  IPR000705 Galactokinase [PR00473] (121-139)
  IPR000705 Galactokinase [PR00473] (278-292)
  IPR000705 Galactokinase [TIGR00131] (13-393)
  IPR006203 GHMP kinase, ATP-binding, conserved site [PS00627] (130-141)
  IPR006204 GHMP kinase N-terminal domain [PF00288] (102-190)
  IPR006206 Mevalonate/galactokinase [PIRSF000530] (6-396)
  IPR013750 GHMP kinase, C-terminal domain [PF08544] (294-374)
  IPR014721 Small ribosomal subunit protein uS5 domain 2-type fold, subgroup [G3DSA:3.30.230.10] (9-216)
  IPR019539 Galactokinase, N-terminal domain [PF10509] (16-65)
  IPR019741 Galactokinase, conserved site [PS00106] (35-46)
  IPR020568 Ribosomal protein uS5 domain 2-type superfamily [SSF54211] (6-211)
  IPR022963 Galactokinase, bacterial [MF_00246] (33-395)
  IPR036554 GHMP kinase, C-terminal domain superfamily [G3DSA:3.30.70.890] (217-394)
  IPR036554 GHMP kinase, C-terminal domain superfamily [SSF55060] (214-394)

B-factor: mean 50.83, std 21.88, range [8.61, 100.0]

Solvent-accessible surface area: 15838 Å² total; per-residue (Å²): 148,78,64,72,60,4,39,73,27,0,32,86,49,18,49,79,63,53,158,24,72,69,1,41,0,0,0,9,0,0,6,0,1,3,9,0,22,36,8,16,0,60,0,0,0,0,0,1,55,40,0,10,14,0,0,0,35,59,42,178,56,119,83,0,40,0,25,4,72,60,111,68,189,81,29,53,21,80,11,58,11,118,55,5,132,157,87,60,65,176,74,26,1,4,49,0,2,0,0,0,27,20,0,56,72,41,65,43,103,1,72,73,0,1,6,3,0,10,84,19,82,15,49,82,28,1,21,0,12,38,31,4,0,15,0,0,0,4,0,3,2,0,23,48,25,27,113,16,126,14,70,71,61,46,1,0,69,14,0,28,92,0,14,37,90,23,29,49,32,53,27,6,13,13,32,4,0,0,0,4,36,10,84,94,90,55,0,1,15,0,16,17,84,80,52,63,95,109,55,5,43,19,110,15,163,94,46,31,8,0,0,0,9,0,56,61,107,74,78,101,96,74,56,112,20,54,61,13,34,49,28,1,156,77,0,29,140,79,0,52,94,190,49,137,15,140,14,1,10,88,8,46,49,140,89,0,57,76,44,29,128,51,3,44,63,139,56,16,27,80,14,0,57,0,0,0,64,0,4,23,31,0,83,84,0,23,129,6,8,94,77,29,72,1,76,86,3,0,88,21,1,41,38,0,2,46,17,0,75,82,24,0,82,2,9,32,97,23,0,19,14,0,0,55,12,0,52,168,45,79,28,19,28,0,0,0,0,3,2,30,4,39,1,4,1,0,3,0,5,0,16,109,135,58,13,84,64,6,90,151,41,0,9,110,47,0,84,118,77,19,58,56,67,15,30,30,70,57,12,112,24,8,44,5,5,48,133,86